Protein AF-A0A7J9V1D8-F1 (afdb_monomer)

Radius of gyration: 23.93 Å; Cα contacts (8 Å, |Δi|>4): 736; chains: 1; bounding box: 62×42×70 Å

Solvent-accessible surface area (backbone atoms only — not comparable to full-atom values): 21194 Å² total; per-residue (Å²): 63,35,44,66,45,51,49,36,94,88,66,49,48,58,50,61,46,88,82,91,73,64,74,83,41,46,57,64,59,46,52,65,69,73,50,81,65,78,79,46,94,79,34,47,46,30,28,38,36,27,35,59,53,101,90,49,95,72,61,42,58,40,29,34,40,33,42,40,71,41,93,98,52,77,81,38,76,47,77,45,78,54,50,87,70,46,50,61,79,62,30,59,97,82,44,66,59,34,30,41,40,83,39,68,64,60,63,71,58,40,49,56,27,34,65,73,70,40,81,58,66,70,73,72,71,80,88,58,76,58,65,19,66,63,34,49,51,28,43,53,52,19,64,76,44,85,42,73,66,33,53,47,45,25,56,45,33,42,44,28,50,39,31,28,34,45,22,50,89,41,43,80,33,53,67,94,74,72,38,70,67,44,88,36,77,56,66,47,69,42,98,87,67,43,37,18,40,52,34,17,42,25,61,69,48,44,43,62,57,40,68,87,48,88,87,57,76,35,75,42,79,39,50,16,50,56,50,56,53,52,49,65,68,40,87,70,42,46,33,41,26,46,35,66,69,55,77,57,50,76,43,49,42,69,61,54,47,58,50,55,70,77,40,66,20,51,51,42,39,37,37,43,68,42,94,81,62,45,65,44,44,46,48,56,24,52,55,38,87,89,33,42,31,29,33,35,28,73,45,62,91,91,47,84,35,73,36,65,45,75,64,90,92,40,43,20,32,36,32,15,43,25,61,52,50,44,43,70,69,38,75,86,57,46,69,44,82,34,44,41,44,54,53,50,52,48,24,60,75,72,65,30,55,14,40,35,35,30,87,81,59,63,54,51,78,44,44,38,68,55,45,30,53,43,60,42,71,53,74,79,79,86,124

Organism: NCBI:txid348442

Structure (mmCIF, N/CA/C/O backbone):
data_AF-A0A7J9V1D8-F1
#
_entry.id   AF-A0A7J9V1D8-F1
#
loop_
_atom_site.group_PDB
_atom_site.id
_atom_site.type_symbol
_atom_site.label_atom_id
_atom_site.label_alt_id
_atom_site.label_comp_id
_atom_site.label_asym_id
_atom_site.label_entity_id
_atom_site.label_seq_id
_atom_site.pdbx_PDB_ins_code
_atom_site.Cartn_x
_atom_site.Cartn_y
_atom_site.Cartn_z
_atom_site.occupancy
_atom_site.B_iso_or_equiv
_atom_site.auth_seq_id
_atom_site.auth_comp_id
_atom_site.auth_asym_id
_atom_site.auth_atom_id
_atom_site.pdbx_PDB_model_num
ATOM 1 N N . VAL A 1 1 ? -20.472 -5.000 17.973 1.00 82.31 1 VAL A N 1
ATOM 2 C CA . VAL A 1 1 ? -19.761 -3.800 17.461 1.00 82.31 1 VAL A CA 1
ATOM 3 C C . VAL A 1 1 ? -18.319 -4.133 17.150 1.00 82.31 1 VAL A C 1
ATOM 5 O O . VAL A 1 1 ? -17.659 -4.679 18.024 1.00 82.31 1 VAL A O 1
ATOM 8 N N . ASP A 1 2 ? -17.835 -3.798 15.955 1.00 83.50 2 ASP A N 1
ATOM 9 C CA . ASP A 1 2 ? -16.428 -3.922 15.537 1.00 83.50 2 ASP A CA 1
ATOM 10 C C . ASP A 1 2 ? -15.796 -2.532 15.300 1.00 83.50 2 ASP A C 1
ATOM 12 O O . ASP A 1 2 ? -16.440 -1.652 14.736 1.00 83.50 2 ASP A O 1
ATOM 16 N N . ARG A 1 3 ? -14.549 -2.304 15.739 1.00 82.00 3 ARG A N 1
ATOM 17 C CA . ARG A 1 3 ? -13.844 -1.004 15.622 1.00 82.00 3 ARG A CA 1
ATOM 18 C C . ARG A 1 3 ? -12.776 -0.968 14.518 1.00 82.00 3 ARG A C 1
ATOM 20 O O . ARG A 1 3 ? -11.824 -0.197 14.624 1.00 82.00 3 ARG A O 1
ATOM 27 N N . ASP A 1 4 ? -12.921 -1.791 13.482 1.00 78.56 4 ASP A N 1
ATOM 28 C CA . ASP A 1 4 ? -12.049 -1.794 12.296 1.00 78.56 4 ASP A CA 1
ATOM 29 C C . ASP A 1 4 ? -10.567 -2.107 12.589 1.00 78.56 4 ASP A C 1
ATOM 31 O O . ASP A 1 4 ? -9.644 -1.404 12.157 1.00 78.56 4 ASP A O 1
ATOM 35 N N . ALA A 1 5 ? -10.307 -3.148 13.382 1.00 77.88 5 ALA A N 1
ATOM 36 C CA . ALA A 1 5 ? -8.944 -3.643 13.596 1.00 77.88 5 ALA A CA 1
ATOM 37 C C . ALA A 1 5 ? -8.503 -4.648 12.527 1.00 77.88 5 ALA A C 1
ATOM 39 O O . ALA A 1 5 ? -9.321 -5.265 11.846 1.00 77.88 5 ALA A O 1
ATOM 40 N N . VAL A 1 6 ? -7.186 -4.863 12.433 1.00 77.25 6 VAL A N 1
ATOM 41 C CA . VAL A 1 6 ? -6.630 -6.004 11.695 1.00 77.25 6 VAL A CA 1
ATOM 42 C C . VAL A 1 6 ? -7.088 -7.302 12.347 1.00 77.25 6 VAL A C 1
ATOM 44 O O . VAL A 1 6 ? -7.018 -7.463 13.569 1.00 77.25 6 VAL A O 1
ATOM 47 N N . ALA A 1 7 ? -7.561 -8.224 11.511 1.00 73.25 7 ALA A N 1
ATOM 48 C CA . ALA A 1 7 ? -7.817 -9.589 11.931 1.00 73.25 7 ALA A CA 1
ATOM 49 C C . ALA A 1 7 ? -6.497 -10.240 12.352 1.00 73.25 7 ALA A C 1
ATOM 51 O O . ALA A 1 7 ? -5.487 -10.127 11.653 1.00 73.25 7 ALA A O 1
ATOM 52 N N . ARG A 1 8 ? -6.512 -10.915 13.496 1.00 73.00 8 ARG A N 1
ATOM 53 C CA . ARG A 1 8 ? -5.390 -11.752 13.922 1.00 73.00 8 ARG A CA 1
ATOM 54 C C . ARG A 1 8 ? -5.317 -13.011 13.064 1.00 73.00 8 ARG A C 1
ATOM 56 O O . ARG A 1 8 ? -6.259 -13.332 12.339 1.00 73.00 8 ARG A O 1
ATOM 63 N N . ASP A 1 9 ? -4.221 -13.752 13.186 1.00 70.38 9 ASP A N 1
ATOM 64 C CA . ASP A 1 9 ? -4.036 -15.011 12.454 1.00 70.38 9 ASP A CA 1
ATOM 65 C C . ASP A 1 9 ? -5.108 -16.065 12.808 1.00 70.38 9 ASP A C 1
ATOM 67 O O . ASP A 1 9 ? -5.421 -16.929 11.992 1.00 70.38 9 ASP A O 1
ATOM 71 N N . ASP A 1 10 ? -5.738 -15.961 13.987 1.00 73.38 10 ASP A N 1
ATOM 72 C CA . ASP A 1 10 ? -6.888 -16.784 14.398 1.00 73.38 10 ASP A CA 1
ATOM 73 C C . ASP A 1 10 ? -8.242 -16.307 13.821 1.00 73.38 10 ASP A C 1
ATOM 75 O O . ASP A 1 10 ? -9.294 -16.855 14.155 1.00 73.38 10 ASP A O 1
ATOM 79 N N . GLY A 1 11 ? -8.228 -15.276 12.970 1.00 70.00 11 GLY A N 1
ATOM 80 C CA . GLY A 1 11 ? -9.400 -14.661 12.350 1.00 70.00 11 GLY A CA 1
ATOM 81 C C . GLY A 1 11 ? -10.194 -13.730 13.270 1.00 70.00 11 GLY A C 1
ATOM 82 O O . GLY A 1 11 ? -11.137 -13.084 12.807 1.00 70.00 11 GLY A O 1
ATOM 83 N N . ARG A 1 12 ? -9.841 -13.616 14.559 1.00 72.00 12 ARG A N 1
ATOM 84 C CA . ARG A 1 12 ? -10.564 -12.751 15.497 1.00 72.00 12 ARG A CA 1
ATOM 85 C C . ARG A 1 12 ? -10.227 -11.286 15.265 1.00 72.00 12 ARG A C 1
ATOM 87 O O . ARG A 1 12 ? -9.080 -10.916 15.003 1.00 72.00 12 ARG A O 1
ATOM 94 N N . ARG A 1 13 ? -11.232 -10.431 15.456 1.00 75.38 13 ARG A N 1
ATOM 95 C CA . ARG A 1 13 ? -11.070 -8.975 15.475 1.00 75.38 13 ARG A CA 1
ATOM 96 C C . ARG A 1 13 ? -11.054 -8.480 16.923 1.00 75.38 13 ARG A C 1
ATOM 98 O O . ARG A 1 13 ? -12.044 -8.637 17.635 1.00 75.38 13 ARG A O 1
ATOM 105 N N . PRO A 1 14 ? -9.944 -7.892 17.394 1.00 69.69 14 PRO A N 1
ATOM 106 C CA . PRO A 1 14 ? -9.704 -7.682 18.822 1.00 69.69 14 PRO A CA 1
ATOM 107 C C . PRO A 1 14 ? -10.607 -6.628 19.482 1.00 69.69 14 PRO A C 1
ATOM 109 O O . PRO A 1 14 ? -10.664 -6.567 20.708 1.00 69.69 14 PRO A O 1
ATOM 112 N N . TRP A 1 15 ? -11.332 -5.824 18.700 1.00 75.88 15 TRP A N 1
ATOM 113 C CA . TRP A 1 15 ? -12.281 -4.830 19.211 1.00 75.88 15 TRP A CA 1
ATOM 114 C C . TRP A 1 15 ? -13.750 -5.226 19.068 1.00 75.88 15 TRP A C 1
ATOM 116 O O . TRP A 1 15 ? -14.616 -4.373 19.269 1.00 75.88 15 TRP A O 1
ATOM 126 N N . GLN A 1 16 ? -14.052 -6.492 18.763 1.00 81.69 16 GLN A N 1
ATOM 127 C CA . GLN A 1 16 ? -15.433 -6.953 18.822 1.00 81.69 16 GLN A CA 1
ATOM 128 C C . GLN A 1 16 ? -15.958 -6.914 20.261 1.00 81.69 16 GLN A C 1
ATOM 130 O O . GLN A 1 16 ? -15.373 -7.496 21.177 1.00 81.69 16 GLN A O 1
ATOM 135 N N . ARG A 1 17 ? -17.062 -6.191 20.457 1.00 82.62 17 ARG A N 1
ATOM 136 C CA . ARG A 1 17 ? -17.768 -6.076 21.737 1.00 82.62 17 ARG A CA 1
ATOM 137 C C . ARG A 1 17 ? -19.260 -6.278 21.550 1.00 82.62 17 ARG A C 1
ATOM 139 O O . ARG A 1 17 ? -19.839 -5.798 20.571 1.00 82.62 17 ARG A O 1
ATOM 146 N N . GLU A 1 18 ? -19.859 -6.926 22.534 1.00 86.69 18 GLU A N 1
ATOM 147 C CA . GLU A 1 18 ? -21.301 -7.021 22.715 1.00 86.69 18 GLU A CA 1
ATOM 148 C C . GLU A 1 18 ? -21.709 -6.065 23.837 1.00 86.69 18 GLU A C 1
ATOM 150 O O . GLU A 1 18 ? -21.021 -5.961 24.856 1.00 86.69 18 GLU A O 1
ATOM 155 N N . LEU A 1 19 ? -22.779 -5.308 23.612 1.00 87.31 19 LEU A N 1
ATOM 156 C CA . LEU A 1 19 ? -23.271 -4.287 24.528 1.00 87.31 19 LEU A CA 1
ATOM 157 C C . LEU A 1 19 ? -24.792 -4.380 24.571 1.00 87.31 19 LEU A C 1
ATOM 159 O O . LEU A 1 19 ? -25.432 -4.517 23.531 1.00 87.31 19 LEU A O 1
ATOM 163 N N . THR A 1 20 ? -25.362 -4.266 25.766 1.00 87.75 20 THR A N 1
ATOM 164 C CA . THR A 1 20 ? -26.807 -4.123 25.945 1.00 87.75 20 THR A CA 1
ATOM 165 C C . THR A 1 20 ? -27.140 -2.642 26.030 1.00 87.75 20 THR A C 1
ATOM 167 O O . THR A 1 20 ? -26.567 -1.922 26.847 1.00 87.75 20 THR A O 1
ATOM 170 N N . VAL A 1 21 ? -28.063 -2.199 25.184 1.00 85.88 21 VAL A N 1
ATOM 171 C CA . VAL A 1 21 ? -28.583 -0.830 25.145 1.00 85.88 21 VAL A CA 1
ATOM 172 C C . VAL A 1 21 ? -30.052 -0.826 25.542 1.00 85.88 21 VAL A C 1
ATOM 174 O O . VAL A 1 21 ? -30.758 -1.812 25.334 1.00 85.88 21 VAL A O 1
ATOM 177 N N . ASP A 1 22 ? -30.505 0.284 26.119 1.00 84.69 22 ASP A N 1
ATOM 178 C CA . ASP A 1 22 ? -31.933 0.531 26.306 1.00 84.69 22 ASP A CA 1
ATOM 179 C C . ASP A 1 22 ? -32.622 0.601 24.930 1.00 84.69 22 ASP A C 1
ATOM 181 O O . ASP A 1 22 ? -32.074 1.174 23.987 1.00 84.69 22 ASP A O 1
ATOM 185 N N . GLY A 1 23 ? -33.820 0.026 24.806 1.00 80.69 23 GLY A N 1
ATOM 186 C CA . GLY A 1 23 ? -34.612 0.086 23.575 1.00 80.69 23 GLY A CA 1
ATOM 187 C C . GLY A 1 23 ? -35.035 1.512 23.205 1.00 80.6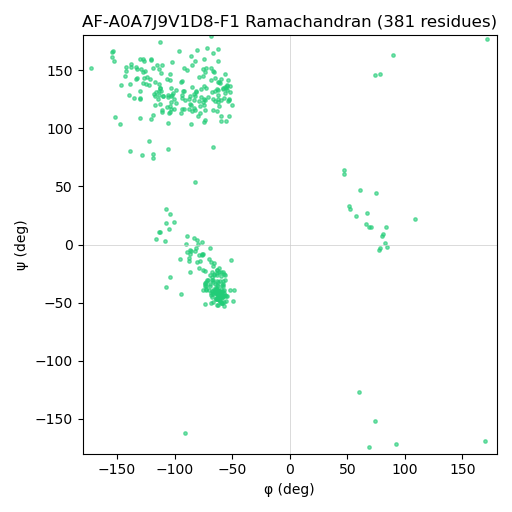9 23 GLY A C 1
ATOM 188 O O . GLY A 1 23 ? -35.281 1.786 22.032 1.00 80.69 23 GLY A O 1
ATOM 189 N N . GLU A 1 24 ? -35.057 2.420 24.184 1.00 86.62 24 GLU A N 1
ATOM 190 C CA . GLU A 1 24 ? -35.334 3.849 23.995 1.00 86.62 24 GLU A CA 1
ATOM 191 C C . GLU A 1 24 ? -34.068 4.686 23.725 1.00 86.62 24 GLU A C 1
ATOM 193 O O . GLU A 1 24 ? -34.157 5.905 23.561 1.00 86.62 24 GLU A O 1
ATOM 198 N N . ALA A 1 25 ? -32.881 4.065 23.683 1.00 86.75 25 ALA A N 1
ATOM 199 C CA . ALA A 1 25 ? -31.635 4.774 23.408 1.00 86.75 25 ALA A CA 1
ATOM 200 C C . ALA A 1 25 ? -31.672 5.430 22.024 1.00 86.75 25 ALA A C 1
ATOM 202 O O . ALA A 1 25 ? -32.118 4.841 21.039 1.00 86.75 25 ALA A O 1
ATOM 203 N N . THR A 1 26 ? -31.152 6.649 21.925 1.00 87.94 26 THR A N 1
ATOM 204 C CA . THR A 1 26 ? -30.953 7.313 20.638 1.00 87.94 26 THR A CA 1
ATOM 205 C C . THR A 1 26 ? -29.680 6.807 19.964 1.00 87.94 26 THR A C 1
ATOM 207 O O . THR A 1 26 ? -28.819 6.169 20.572 1.00 87.94 26 THR A O 1
ATOM 210 N N . LEU A 1 27 ? -29.512 7.124 18.679 1.00 84.88 27 LEU A N 1
ATOM 211 C CA . LEU A 1 27 ? -28.281 6.777 17.972 1.00 84.88 27 LEU A CA 1
ATOM 212 C C . LEU A 1 27 ? -27.064 7.568 18.489 1.00 84.88 27 LEU A C 1
ATOM 214 O O . LEU A 1 27 ? -25.942 7.084 18.390 1.00 84.88 27 LEU A O 1
ATOM 218 N N . VAL A 1 28 ? -27.289 8.738 19.101 1.00 84.88 28 VAL A N 1
ATOM 219 C CA . VAL A 1 28 ? -26.241 9.497 19.802 1.00 84.88 28 VAL A CA 1
ATOM 220 C C . VAL A 1 28 ? -25.795 8.746 21.054 1.00 84.88 28 VAL A C 1
ATOM 222 O O . VAL A 1 28 ? -24.602 8.488 21.193 1.00 84.88 28 VAL A O 1
ATOM 225 N N . ASP A 1 29 ? -26.742 8.314 21.895 1.00 86.00 29 ASP A N 1
ATOM 226 C CA . ASP A 1 29 ? -26.443 7.515 23.097 1.00 86.00 29 ASP A CA 1
ATOM 227 C C . ASP A 1 29 ? -25.678 6.241 22.724 1.00 86.00 29 ASP A C 1
ATOM 229 O O . ASP A 1 29 ? -24.730 5.836 23.398 1.00 86.00 29 ASP A O 1
ATOM 233 N N . LEU A 1 30 ? -26.064 5.628 21.601 1.00 85.69 30 LEU A N 1
ATOM 234 C CA . LEU A 1 30 ? -25.396 4.452 21.080 1.00 85.69 30 LEU A CA 1
ATOM 235 C C . LEU A 1 30 ? -23.943 4.763 20.695 1.00 85.69 30 LEU A C 1
ATOM 237 O O . LEU A 1 30 ? -23.050 4.071 21.175 1.00 85.69 30 LEU A O 1
ATOM 241 N N . VAL A 1 31 ? -23.677 5.803 19.893 1.00 83.81 31 VAL A N 1
ATOM 242 C CA . VAL A 1 31 ? -22.304 6.204 19.515 1.00 83.81 31 VAL A CA 1
ATOM 243 C C . VAL A 1 31 ? -21.446 6.503 20.748 1.00 83.81 31 VAL A C 1
ATOM 245 O O . VAL A 1 31 ? -20.291 6.076 20.803 1.00 83.81 31 VAL A O 1
ATOM 248 N N . GLU A 1 32 ? -22.001 7.190 21.747 1.00 82.56 32 GLU A N 1
ATOM 249 C CA . GLU A 1 32 ? -21.306 7.467 23.007 1.00 82.56 32 GLU A CA 1
ATOM 250 C C . GLU A 1 32 ? -20.967 6.174 23.767 1.00 82.56 32 GLU A C 1
ATOM 252 O O . GLU A 1 32 ? -19.838 6.014 24.239 1.00 82.56 32 GLU A O 1
ATOM 257 N N . LEU A 1 33 ? -21.896 5.211 23.818 1.00 84.62 33 LEU A N 1
ATOM 258 C CA . LEU A 1 33 ? -21.698 3.921 24.486 1.00 84.62 33 LEU A CA 1
ATOM 259 C C . LEU A 1 33 ? -20.701 3.010 23.758 1.00 84.62 33 LEU A C 1
ATOM 261 O O . LEU A 1 33 ? -19.901 2.324 24.402 1.00 84.62 33 LEU A O 1
ATOM 265 N N . LEU A 1 34 ? -20.727 2.989 22.420 1.00 82.69 34 LEU A N 1
ATOM 266 C CA . LEU A 1 34 ? -19.795 2.192 21.613 1.00 82.69 34 LEU A CA 1
ATOM 267 C C . LEU A 1 34 ? -18.341 2.564 21.892 1.00 82.69 34 LEU A C 1
ATOM 269 O O . LEU A 1 34 ? -17.436 1.745 21.679 1.00 82.69 34 LEU A O 1
ATOM 273 N N . GLY A 1 35 ? -18.127 3.787 22.378 1.00 75.88 35 GLY A N 1
ATOM 274 C CA . GLY A 1 35 ? -16.843 4.438 22.483 1.00 75.88 35 GLY A CA 1
ATOM 275 C C . GLY A 1 35 ? -16.276 4.776 21.109 1.00 75.88 35 GLY A C 1
ATOM 276 O O . GLY A 1 35 ? -16.902 4.616 20.064 1.00 75.88 35 GLY A O 1
ATOM 277 N N . LEU A 1 36 ? -15.050 5.270 21.127 1.00 74.31 36 LEU A N 1
ATOM 278 C CA . LEU A 1 36 ? -14.455 5.927 19.974 1.00 74.31 36 LEU A CA 1
ATOM 279 C C . LEU A 1 36 ? -13.735 4.909 19.073 1.00 74.31 36 LEU A C 1
ATOM 281 O O . LEU A 1 36 ? -13.247 3.883 19.573 1.00 74.31 36 LEU A O 1
ATOM 285 N N . PRO A 1 37 ? -13.663 5.155 17.753 1.00 80.62 37 PRO A N 1
ATOM 286 C CA . PRO A 1 37 ? -12.906 4.300 16.851 1.00 80.62 37 PRO A CA 1
ATOM 287 C C . PRO A 1 37 ? -11.396 4.431 17.117 1.00 80.62 37 PRO A C 1
ATOM 289 O O . PRO A 1 37 ? -10.940 5.149 18.010 1.00 80.62 37 PRO A O 1
ATOM 292 N N . LEU A 1 38 ? -10.601 3.682 16.357 1.00 82.94 38 LEU A N 1
ATOM 293 C CA . LEU A 1 38 ? -9.149 3.617 16.507 1.00 82.94 38 LEU A CA 1
ATOM 294 C C . LEU A 1 38 ? -8.488 5.008 16.423 1.00 82.94 38 LEU A C 1
ATOM 296 O O . LEU A 1 38 ? -8.314 5.534 15.341 1.00 82.94 38 LEU A O 1
ATOM 300 N N . ALA A 1 39 ? -8.021 5.586 17.529 1.00 84.94 39 ALA A N 1
ATOM 301 C CA . ALA A 1 39 ? -7.300 6.861 17.464 1.00 84.94 39 ALA A CA 1
ATOM 302 C C . ALA A 1 39 ? -5.935 6.724 16.756 1.00 84.94 39 ALA A C 1
ATOM 304 O O . ALA A 1 39 ? -5.114 5.878 17.140 1.00 84.94 39 ALA A O 1
ATOM 305 N N . PHE A 1 40 ? -5.643 7.612 15.807 1.00 88.00 40 PHE A N 1
ATOM 306 C CA . PHE A 1 40 ? -4.338 7.725 15.156 1.00 88.00 40 PHE A CA 1
ATOM 307 C C . PHE A 1 40 ? -3.419 8.727 15.861 1.00 88.00 40 PHE A C 1
ATOM 309 O O . PHE A 1 40 ? -3.882 9.652 16.529 1.00 88.00 40 PHE A O 1
ATOM 316 N N . THR A 1 41 ? -2.103 8.518 15.763 1.00 85.12 41 THR A N 1
ATOM 317 C CA . THR A 1 41 ? -1.080 9.380 16.389 1.00 85.12 41 THR A CA 1
ATOM 318 C C . THR A 1 41 ? -0.813 10.691 15.654 1.00 85.12 41 THR A C 1
ATOM 320 O O . THR A 1 41 ? -0.163 11.563 16.216 1.00 85.12 41 THR A O 1
ATOM 323 N N . ASP A 1 42 ? -1.271 10.833 14.412 1.00 85.50 42 ASP A N 1
ATOM 324 C CA . ASP A 1 42 ? -1.222 12.084 13.641 1.00 85.50 42 ASP A CA 1
ATOM 325 C C . ASP 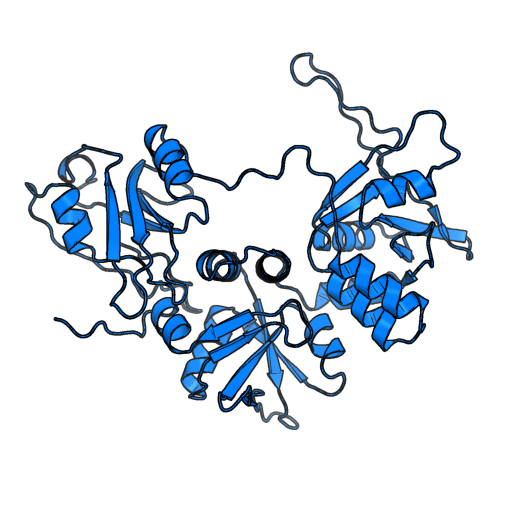A 1 42 ? -2.469 12.963 13.861 1.00 85.50 42 ASP A C 1
ATOM 327 O O . ASP A 1 42 ? -2.648 13.979 13.190 1.00 85.50 42 ASP A O 1
ATOM 331 N N . ASP A 1 43 ? -3.324 12.561 14.808 1.00 84.50 43 ASP A N 1
ATOM 332 C CA . ASP A 1 43 ? -4.600 13.174 15.155 1.00 84.50 43 ASP A CA 1
ATOM 333 C C . ASP A 1 43 ? -5.557 13.392 13.975 1.00 84.50 43 ASP A C 1
ATOM 335 O O . ASP A 1 43 ? -6.352 14.336 13.976 1.00 84.50 43 ASP A O 1
ATOM 339 N N . ARG A 1 44 ? -5.484 12.520 12.964 1.00 86.75 44 ARG A N 1
ATOM 340 C CA . ARG A 1 44 ? -6.345 12.567 11.784 1.00 86.75 44 ARG A CA 1
ATOM 341 C C . ARG A 1 44 ? -6.957 11.206 11.525 1.00 86.75 44 ARG A C 1
ATOM 343 O O . ARG A 1 44 ? -6.255 10.220 11.338 1.00 86.75 44 ARG A O 1
ATOM 350 N N . GLY A 1 45 ? -8.278 11.177 11.444 1.00 91.31 45 GLY A N 1
ATOM 351 C CA . GLY A 1 45 ? -8.984 10.008 10.957 1.00 91.31 45 GLY A CA 1
ATOM 352 C C . GLY A 1 45 ? -10.469 10.264 10.788 1.00 91.31 45 GLY A C 1
ATOM 353 O O . GLY A 1 45 ? -11.042 11.112 11.474 1.00 91.31 45 GLY A O 1
ATOM 354 N N . VAL A 1 46 ? -11.082 9.537 9.862 1.00 94.00 46 VAL A N 1
ATOM 355 C CA . VAL A 1 46 ? -12.517 9.617 9.576 1.00 94.00 46 VAL A CA 1
ATOM 356 C C . VAL A 1 46 ? -13.103 8.218 9.431 1.00 94.00 46 VAL A C 1
ATOM 358 O O . VAL A 1 46 ? -12.633 7.426 8.622 1.00 94.00 46 VAL A O 1
ATOM 361 N N . TRP A 1 47 ? -14.149 7.905 10.185 1.00 93.31 47 TRP A N 1
ATOM 362 C CA . TRP A 1 47 ? -14.803 6.600 10.162 1.00 93.31 47 TRP A CA 1
ATOM 363 C C . TRP A 1 47 ? -16.282 6.751 9.863 1.00 93.31 47 TRP A C 1
ATOM 365 O O . TRP A 1 47 ? -16.918 7.670 10.369 1.00 93.31 47 TRP A O 1
ATOM 375 N N . ALA A 1 48 ? -16.854 5.813 9.119 1.00 92.75 48 ALA A N 1
ATOM 376 C CA . ALA A 1 48 ? -18.296 5.608 9.122 1.00 92.75 48 ALA A CA 1
ATOM 377 C C . ALA A 1 48 ? -18.659 4.566 10.179 1.00 92.75 48 ALA A C 1
ATOM 379 O O . ALA A 1 48 ? -18.048 3.502 10.235 1.00 92.75 48 ALA A O 1
ATOM 380 N N . LEU A 1 49 ? -19.665 4.862 10.997 1.00 92.69 49 LEU A N 1
ATOM 381 C CA . LEU A 1 49 ? -20.391 3.855 11.759 1.00 92.69 49 LEU A CA 1
ATOM 382 C C . LEU A 1 49 ? -21.499 3.303 10.863 1.00 92.69 49 LEU A C 1
ATOM 384 O O . LEU A 1 49 ? -22.364 4.062 10.420 1.00 92.69 49 LEU A O 1
ATOM 388 N N . MET A 1 50 ? -21.477 2.001 10.606 1.00 91.06 50 MET A N 1
ATOM 389 C CA . MET A 1 50 ? -22.382 1.346 9.664 1.00 91.06 50 MET A CA 1
ATOM 390 C C . MET A 1 50 ? -23.129 0.183 10.319 1.00 91.06 50 MET A C 1
ATOM 392 O O . MET A 1 50 ? -22.592 -0.475 11.212 1.00 91.06 50 MET A O 1
ATOM 396 N N . ARG A 1 51 ? -24.358 -0.069 9.854 1.00 89.94 51 ARG A N 1
ATOM 397 C CA . ARG A 1 51 ? -25.126 -1.299 10.113 1.00 89.94 51 ARG A CA 1
ATOM 398 C C . ARG A 1 51 ? -24.916 -2.290 8.963 1.00 89.94 51 ARG A C 1
ATOM 400 O O . ARG A 1 51 ? -24.945 -1.861 7.810 1.00 89.94 51 ARG A O 1
ATOM 407 N N . GLY A 1 52 ? -24.771 -3.579 9.276 1.00 78.81 52 GLY A N 1
ATOM 408 C CA . GLY A 1 52 ? -24.544 -4.663 8.300 1.00 78.81 52 GLY A CA 1
ATOM 409 C C . GLY A 1 52 ? -23.057 -4.937 8.069 1.00 78.81 52 GLY A C 1
ATOM 410 O O . GLY A 1 52 ? -22.236 -4.389 8.794 1.00 78.81 52 GLY A O 1
ATOM 411 N N . HIS A 1 53 ? -22.690 -5.768 7.089 1.00 67.25 53 HIS A N 1
ATOM 412 C CA . HIS A 1 53 ? -21.298 -5.960 6.642 1.00 67.25 53 HIS A CA 1
ATOM 413 C C . HIS A 1 53 ? -21.141 -5.571 5.163 1.00 67.25 53 HIS A C 1
ATOM 415 O O . HIS A 1 53 ? -22.080 -5.702 4.387 1.00 67.25 53 HIS A O 1
ATOM 421 N N . ASP A 1 54 ? -19.938 -5.137 4.764 1.00 57.91 54 ASP A N 1
ATOM 422 C CA . ASP A 1 54 ? -19.595 -4.576 3.436 1.00 57.91 54 ASP A CA 1
ATOM 423 C C . ASP A 1 54 ? -20.010 -5.399 2.195 1.00 57.91 54 ASP A C 1
ATOM 425 O O . ASP A 1 54 ? -19.953 -4.890 1.077 1.00 57.91 54 ASP A O 1
ATOM 429 N N . THR A 1 55 ? -20.392 -6.664 2.357 1.00 52.06 55 THR A N 1
ATOM 430 C CA . THR A 1 55 ? -20.771 -7.573 1.264 1.00 52.06 55 THR A CA 1
ATOM 431 C C . THR A 1 55 ? -22.267 -7.888 1.201 1.00 52.06 55 THR A C 1
ATOM 433 O O . THR A 1 55 ? -22.665 -8.717 0.385 1.00 52.06 55 THR A O 1
ATOM 436 N N . GLU A 1 56 ? -23.088 -7.285 2.061 1.00 55.19 56 GLU A N 1
ATOM 437 C CA . GLU A 1 56 ? -24.532 -7.531 2.127 1.00 55.19 56 GLU A CA 1
ATOM 438 C C . GLU A 1 56 ? -25.331 -6.359 1.543 1.00 55.19 56 GLU A C 1
ATOM 440 O O . GLU A 1 56 ? -24.989 -5.188 1.729 1.00 55.19 56 GLU A O 1
ATOM 445 N N . ASP A 1 57 ? -26.430 -6.670 0.851 1.00 54.28 57 ASP A N 1
ATOM 446 C CA . ASP A 1 57 ? -27.442 -5.671 0.512 1.00 54.28 57 ASP A CA 1
ATOM 447 C C . ASP A 1 57 ? -27.997 -5.071 1.818 1.00 54.28 57 ASP A C 1
ATOM 449 O O . ASP A 1 57 ? -28.480 -5.801 2.682 1.00 54.28 57 ASP A O 1
ATOM 453 N N . GLY A 1 58 ? -27.943 -3.742 1.967 1.00 62.38 58 GLY A N 1
ATOM 454 C CA . GLY A 1 58 ? -28.475 -3.047 3.151 1.00 62.38 58 GLY A CA 1
ATOM 455 C C . GLY A 1 58 ? -27.440 -2.445 4.107 1.00 62.38 58 GLY A C 1
ATOM 456 O O . GLY A 1 58 ? -27.771 -2.183 5.265 1.00 62.38 58 GLY A O 1
ATOM 457 N N . VAL A 1 59 ? -26.207 -2.176 3.657 1.00 76.88 59 VAL A N 1
ATOM 458 C CA . VAL A 1 59 ? -25.266 -1.351 4.435 1.00 76.88 59 VAL A CA 1
ATOM 459 C C . VAL A 1 59 ? -25.847 0.052 4.620 1.00 76.88 59 VAL A C 1
ATOM 461 O O . VAL A 1 59 ? -26.089 0.779 3.656 1.00 76.88 59 VAL A O 1
ATOM 464 N N . HIS A 1 60 ? -26.052 0.449 5.875 1.00 86.81 60 HIS A N 1
ATOM 465 C CA . HIS A 1 60 ? -26.575 1.771 6.219 1.00 86.81 60 HIS A CA 1
ATOM 466 C C . HIS A 1 60 ? -25.551 2.557 7.029 1.00 86.81 60 HIS A C 1
ATOM 468 O O . HIS A 1 60 ? -25.181 2.145 8.129 1.00 86.81 60 HIS A O 1
ATOM 474 N N . ILE A 1 61 ? -25.127 3.714 6.512 1.00 91.25 61 ILE A N 1
ATOM 475 C CA . ILE A 1 61 ? -24.254 4.635 7.245 1.00 91.25 61 ILE A CA 1
ATOM 476 C C . ILE A 1 61 ? -25.100 5.411 8.255 1.00 91.25 61 ILE A C 1
ATOM 478 O O . ILE A 1 61 ? -26.037 6.125 7.900 1.00 91.25 61 ILE A O 1
ATOM 482 N N . LEU A 1 62 ? -24.766 5.259 9.531 1.00 92.88 62 LEU A N 1
ATOM 483 C CA . LEU A 1 62 ? -25.513 5.837 10.644 1.00 92.88 62 LEU A CA 1
ATOM 484 C C . LEU A 1 62 ? -24.926 7.179 11.081 1.00 92.88 62 LEU A C 1
ATOM 486 O O . LEU A 1 62 ? -25.657 8.140 11.330 1.00 92.88 62 LEU A O 1
ATOM 490 N N . ALA A 1 63 ? -23.599 7.245 11.145 1.00 93.75 63 ALA A N 1
ATOM 491 C CA . ALA A 1 63 ? -22.855 8.435 11.520 1.00 93.75 63 ALA A CA 1
ATOM 492 C C . ALA A 1 63 ? -21.464 8.421 10.884 1.00 93.75 63 ALA A C 1
ATOM 494 O O . ALA A 1 63 ? -20.921 7.362 10.567 1.00 93.75 63 ALA A O 1
ATOM 495 N N . VAL A 1 64 ? -20.869 9.602 10.754 1.00 94.12 64 VAL A N 1
ATOM 496 C CA . VAL A 1 64 ? -19.449 9.774 10.450 1.00 94.12 64 VAL A CA 1
ATOM 497 C C . VAL A 1 64 ? -18.760 10.333 11.686 1.00 94.12 64 VAL A C 1
ATOM 499 O O . VAL A 1 64 ? -19.198 11.329 12.255 1.00 94.12 64 VAL A O 1
ATOM 502 N N . VAL A 1 65 ? -17.682 9.691 12.114 1.00 93.25 65 VAL A N 1
ATOM 503 C CA . VAL A 1 65 ? -16.879 10.091 13.266 1.00 93.25 65 VAL A CA 1
ATOM 504 C C . VAL A 1 65 ? -15.541 10.609 12.764 1.00 93.25 65 VAL A C 1
ATOM 506 O O . VAL A 1 65 ? -14.864 9.943 11.992 1.00 93.25 65 VAL A O 1
ATOM 509 N N . GLU A 1 66 ? -15.154 11.797 13.200 1.00 93.62 66 GLU A N 1
ATOM 510 C CA . GLU A 1 66 ? -13.911 12.463 12.818 1.00 93.62 66 GLU A CA 1
ATOM 511 C C . GLU A 1 66 ? -13.030 12.640 14.056 1.00 93.62 66 GLU A C 1
ATOM 513 O O . GLU A 1 66 ? -13.474 13.198 15.062 1.00 93.62 66 GLU A O 1
ATOM 518 N N . GLN A 1 67 ? -11.776 12.195 13.980 1.00 90.94 67 GLN A N 1
ATOM 519 C CA . GLN A 1 67 ? -10.750 12.547 14.956 1.00 90.94 67 GLN A CA 1
ATOM 520 C C . GLN A 1 67 ? -10.258 13.958 14.638 1.00 90.94 67 GLN A C 1
ATOM 522 O O . GLN A 1 67 ? -9.640 14.207 13.603 1.00 90.94 67 GLN A O 1
ATOM 527 N N . VAL A 1 68 ? -10.548 14.884 15.544 1.00 85.19 68 VAL A N 1
ATOM 528 C CA . VAL A 1 68 ? -10.200 16.295 15.418 1.00 85.19 68 VAL A CA 1
ATOM 529 C C . VAL A 1 68 ? -8.834 16.529 16.049 1.00 85.19 68 VAL A C 1
ATOM 531 O O . VAL A 1 68 ? -8.634 16.260 17.240 1.00 85.19 68 VAL A O 1
ATOM 534 N N . ALA A 1 69 ? -7.921 17.094 15.258 1.00 77.75 69 ALA A N 1
ATOM 535 C CA . ALA A 1 69 ? -6.582 17.452 15.699 1.00 77.75 69 ALA A CA 1
ATOM 536 C C . ALA A 1 69 ? -6.610 18.333 16.956 1.00 77.75 69 ALA A C 1
ATOM 538 O O . ALA A 1 69 ? -7.212 19.410 16.974 1.00 77.75 69 ALA A O 1
ATOM 539 N N . ALA A 1 70 ? -5.928 17.886 18.010 1.00 71.56 70 ALA A N 1
ATOM 540 C CA . ALA A 1 70 ? -5.832 18.615 19.268 1.00 71.56 70 ALA A CA 1
ATOM 541 C C . ALA A 1 70 ? -4.396 18.529 19.812 1.00 71.56 70 ALA A C 1
ATOM 543 O O . ALA A 1 70 ? -4.127 17.736 20.714 1.00 71.56 70 ALA A O 1
ATOM 544 N N . PRO A 1 71 ? -3.466 19.358 19.295 1.00 69.56 71 PRO A N 1
ATOM 545 C CA . PRO A 1 71 ? -2.057 19.287 19.669 1.00 69.56 71 PRO A CA 1
ATOM 546 C C . PRO A 1 71 ? -1.855 19.331 21.190 1.00 69.56 71 PRO A C 1
ATOM 548 O O . PRO A 1 71 ? -2.323 20.252 21.865 1.00 69.56 71 PRO A O 1
ATOM 551 N N . GLY A 1 72 ? -1.161 18.327 21.732 1.00 69.12 72 GLY A N 1
ATOM 552 C CA . GLY A 1 72 ? -0.850 18.230 23.163 1.00 69.12 72 GLY A CA 1
ATOM 553 C C . GLY A 1 72 ? -2.048 17.916 24.069 1.00 69.12 72 GLY A C 1
ATOM 554 O O . GLY A 1 72 ? -1.960 18.110 25.282 1.00 69.12 72 GLY A O 1
ATOM 555 N N . ARG A 1 73 ? -3.173 17.460 23.511 1.00 74.44 73 ARG A N 1
ATOM 556 C CA . ARG A 1 73 ? -4.376 17.050 24.248 1.00 74.44 73 ARG A CA 1
ATOM 557 C C . ARG A 1 73 ? -4.798 15.642 23.823 1.00 74.44 73 ARG A C 1
ATOM 559 O O . ARG A 1 73 ? -4.401 15.189 22.754 1.00 74.44 73 ARG A O 1
ATOM 566 N N . PRO A 1 74 ? -5.593 14.931 24.642 1.00 72.06 74 PRO A N 1
ATOM 567 C CA . PRO A 1 74 ? -6.227 13.704 24.178 1.00 72.06 74 PRO A CA 1
ATOM 568 C C . PRO A 1 74 ? -7.063 13.980 22.915 1.00 72.06 74 PRO A C 1
ATOM 570 O O . PRO A 1 74 ? -7.625 15.079 22.793 1.00 72.06 74 PRO A O 1
ATOM 573 N N . PRO A 1 75 ? -7.152 13.002 21.995 1.00 75.38 75 PRO A N 1
ATOM 574 C CA . PRO A 1 75 ? -7.886 13.159 20.749 1.00 75.38 75 PRO A CA 1
ATOM 575 C C . PRO A 1 75 ? -9.337 13.543 21.033 1.00 75.38 75 PRO A C 1
ATOM 577 O O . PRO A 1 75 ? -9.980 12.991 21.931 1.00 75.38 75 PRO A O 1
ATOM 580 N N . ARG A 1 76 ? -9.836 14.521 20.275 1.00 83.56 76 ARG A N 1
ATOM 581 C CA . ARG A 1 76 ? -11.238 14.939 20.304 1.00 83.56 76 ARG A CA 1
ATOM 582 C C . ARG A 1 76 ? -11.964 14.363 19.108 1.00 83.56 76 ARG A C 1
ATOM 584 O O . ARG A 1 76 ? -11.349 14.067 18.091 1.00 83.56 76 ARG A O 1
ATOM 591 N N . TRP A 1 77 ? -13.274 14.250 19.241 1.00 87.12 77 TRP A N 1
ATOM 592 C CA . TRP A 1 77 ? -14.103 13.576 18.260 1.00 87.12 77 TRP A CA 1
ATOM 593 C C . TRP A 1 77 ? -15.276 14.461 17.887 1.00 87.12 77 TRP A C 1
ATOM 595 O O . TRP A 1 77 ? -15.929 15.024 18.766 1.00 87.12 77 TRP A O 1
ATOM 605 N N . ALA A 1 78 ? -15.512 14.598 16.590 1.00 90.75 78 ALA A N 1
ATOM 606 C CA . ALA A 1 78 ? -16.735 15.169 16.057 1.00 90.75 78 ALA A CA 1
ATOM 607 C C . ALA A 1 78 ? -17.583 14.027 15.494 1.00 90.75 78 ALA A C 1
ATOM 609 O O . ALA A 1 78 ? -17.098 13.225 14.698 1.00 90.75 78 ALA A O 1
ATOM 610 N N . VAL A 1 79 ? -18.835 13.941 15.937 1.00 92.12 79 VAL A N 1
ATOM 611 C CA . VAL A 1 79 ? -19.799 12.953 15.450 1.00 92.12 79 VAL A CA 1
ATOM 612 C C . VAL A 1 79 ? -20.805 13.679 14.569 1.00 92.12 79 VAL A C 1
ATOM 614 O O . VAL A 1 79 ? -21.514 14.577 15.021 1.00 92.12 79 VAL A O 1
ATOM 617 N N . HIS A 1 80 ? -20.857 13.282 13.305 1.00 93.12 80 HIS A N 1
ATOM 618 C CA . HIS A 1 80 ? -21.756 13.808 12.289 1.00 93.12 80 HIS A CA 1
ATOM 619 C C . HIS A 1 80 ? -22.850 12.773 12.041 1.00 93.12 80 HIS A C 1
ATOM 621 O O . HIS A 1 80 ? -22.617 11.735 11.424 1.00 93.12 80 HIS A O 1
ATOM 627 N N . MET A 1 81 ? -24.041 13.033 12.567 1.00 93.06 81 MET A N 1
ATOM 628 C CA . MET A 1 81 ? -25.184 12.133 12.433 1.00 93.06 81 MET A CA 1
ATOM 629 C C . MET A 1 81 ? -25.712 12.145 11.000 1.00 93.06 81 MET A C 1
ATOM 631 O O . MET A 1 81 ? -26.014 13.207 10.460 1.00 93.06 81 MET A O 1
ATOM 635 N N . VAL A 1 82 ? -25.831 10.962 10.398 1.00 92.06 82 VAL A N 1
ATOM 636 C CA . VAL A 1 82 ? -26.281 10.786 9.006 1.00 92.06 82 VAL A CA 1
ATOM 637 C C . VAL A 1 82 ? -27.693 10.212 8.964 1.00 92.06 82 VAL A C 1
ATOM 639 O O . VAL A 1 82 ? -28.503 10.614 8.131 1.00 92.06 82 VAL A O 1
ATOM 642 N N . SER A 1 83 ? -27.996 9.312 9.900 1.00 88.56 83 SER A N 1
ATOM 643 C CA . SER A 1 83 ? -29.309 8.711 10.092 1.00 88.56 83 SER A CA 1
ATOM 644 C C . SER A 1 83 ? -29.944 9.184 11.399 1.00 88.56 83 SER A C 1
ATOM 646 O O . SER A 1 83 ? -29.267 9.407 12.404 1.00 88.56 83 SER A O 1
ATOM 648 N N . HIS A 1 84 ? -31.271 9.291 11.387 1.00 86.19 84 HIS A N 1
ATOM 649 C CA . HIS A 1 84 ? -32.094 9.537 12.574 1.00 86.19 84 HIS A CA 1
ATOM 650 C C . HIS A 1 84 ? -32.972 8.331 12.929 1.00 86.19 84 HIS A C 1
ATOM 652 O O . HIS A 1 84 ? -33.876 8.450 13.753 1.00 86.19 84 HIS A O 1
ATOM 658 N N . VAL A 1 85 ? -32.732 7.180 12.291 1.00 87.31 85 VAL A N 1
ATOM 659 C CA . VAL A 1 85 ? -33.475 5.950 12.569 1.00 87.31 85 VAL A CA 1
ATOM 660 C C . VAL A 1 85 ? -33.141 5.481 13.993 1.00 87.31 85 VAL A C 1
ATOM 662 O O . VAL A 1 85 ? -31.958 5.318 14.308 1.00 87.31 85 VAL A O 1
ATOM 665 N N . PRO A 1 86 ? -34.144 5.271 14.865 1.00 85.81 86 PRO A N 1
ATOM 666 C CA . PRO A 1 86 ? -33.914 4.759 16.210 1.00 85.81 86 PRO A CA 1
ATOM 667 C C . PRO A 1 86 ? -33.242 3.375 16.185 1.00 85.81 86 PRO A C 1
ATOM 669 O O . PRO A 1 86 ? -33.633 2.543 15.363 1.00 85.81 86 PRO A O 1
ATOM 672 N N . PRO A 1 87 ? -32.307 3.072 17.107 1.00 86.25 87 PRO A N 1
ATOM 673 C CA . PRO A 1 87 ? -31.666 1.760 17.226 1.00 86.25 87 PRO A CA 1
ATOM 674 C C . PRO A 1 87 ? -32.638 0.574 17.229 1.00 86.25 87 PRO A C 1
ATOM 676 O O . PRO A 1 87 ? -32.380 -0.416 16.553 1.00 86.25 87 PRO A O 1
ATOM 679 N N . ALA A 1 88 ? -33.792 0.693 17.894 1.00 85.62 88 ALA A N 1
ATOM 680 C CA . ALA A 1 88 ? -34.815 -0.356 17.914 1.00 85.62 88 ALA A CA 1
ATOM 681 C C . ALA A 1 88 ? -35.366 -0.718 16.519 1.00 85.62 88 ALA A C 1
ATOM 683 O O . ALA A 1 88 ? -35.804 -1.844 16.310 1.00 85.62 88 ALA A O 1
ATOM 684 N N . GLN A 1 89 ? -35.336 0.213 15.559 1.00 87.00 89 GLN A N 1
ATOM 685 C CA . GLN A 1 89 ? -35.747 -0.027 14.168 1.00 87.00 89 GLN A CA 1
ATOM 686 C C . GLN A 1 89 ? -34.604 -0.552 13.288 1.00 87.00 89 GLN A C 1
ATOM 688 O O . GLN A 1 89 ? -34.852 -1.022 12.182 1.00 87.00 89 GLN A O 1
ATOM 693 N N . LEU A 1 90 ? -33.358 -0.449 13.758 1.00 85.75 90 LEU A N 1
ATOM 694 C CA . LEU A 1 90 ? -32.181 -1.024 13.104 1.00 85.75 90 LEU A CA 1
ATOM 695 C C . LEU A 1 90 ? -31.937 -2.477 13.531 1.00 85.75 90 LEU A C 1
ATOM 697 O O . LEU A 1 90 ? -31.077 -3.136 12.950 1.00 85.75 90 LEU A O 1
ATOM 701 N N . ALA A 1 91 ? -32.628 -2.939 14.575 1.00 86.69 91 ALA A N 1
ATOM 702 C CA . ALA A 1 91 ? -32.419 -4.245 15.170 1.00 86.69 91 ALA A CA 1
ATOM 703 C C . ALA A 1 91 ? -33.169 -5.336 14.407 1.00 86.69 91 ALA A C 1
ATOM 705 O O . ALA A 1 91 ? -34.382 -5.242 14.222 1.00 86.69 91 ALA A O 1
ATOM 706 N N . ASP A 1 92 ? -32.456 -6.402 14.059 1.00 85.19 92 ASP A N 1
ATOM 707 C CA . ASP A 1 92 ? -33.051 -7.657 13.616 1.00 85.19 92 ASP A CA 1
ATOM 708 C C . ASP A 1 92 ? -33.064 -8.608 14.814 1.00 85.19 92 ASP A C 1
ATOM 710 O O . ASP A 1 92 ? -32.035 -8.838 15.448 1.00 85.19 92 ASP A O 1
ATOM 714 N N . ASP A 1 93 ? -34.248 -9.094 15.195 1.00 86.94 93 ASP A N 1
ATOM 715 C CA . ASP A 1 93 ? -34.445 -9.946 16.378 1.00 86.94 93 ASP A CA 1
ATOM 716 C C . ASP A 1 93 ? -33.846 -9.370 17.682 1.00 86.94 93 ASP A C 1
ATOM 718 O O . ASP A 1 93 ? -33.403 -10.094 18.574 1.00 86.94 93 ASP A O 1
ATOM 722 N N . GLY A 1 94 ? -33.850 -8.038 17.811 1.00 86.12 94 GLY A N 1
ATOM 723 C CA . GLY A 1 94 ? -33.308 -7.332 18.977 1.00 86.12 94 GLY A CA 1
ATOM 724 C C . GLY A 1 94 ? -31.784 -7.171 18.977 1.00 86.12 94 GLY A C 1
ATOM 725 O O . GLY A 1 94 ? -31.234 -6.680 19.961 1.00 86.12 94 GLY A O 1
ATOM 726 N N . VAL A 1 95 ? -31.103 -7.538 17.887 1.00 88.12 95 VAL A N 1
ATOM 727 C CA . VAL A 1 95 ? -29.654 -7.390 17.713 1.00 88.12 95 VAL A CA 1
ATOM 728 C C . VAL A 1 95 ? -29.362 -6.364 16.621 1.00 88.12 95 VAL A C 1
ATOM 730 O O . VAL A 1 95 ? -29.969 -6.382 15.555 1.00 88.12 95 VAL A O 1
ATOM 733 N N . VAL A 1 96 ? -28.413 -5.460 16.878 1.00 87.31 96 VAL A N 1
ATOM 734 C CA . VAL A 1 96 ? -27.905 -4.516 15.873 1.00 87.31 96 VAL A CA 1
ATOM 735 C C . VAL A 1 96 ? -26.418 -4.770 15.666 1.00 87.31 96 VAL A C 1
ATOM 737 O O . VAL A 1 96 ? -25.596 -4.468 16.538 1.00 87.31 96 VAL A O 1
ATOM 740 N N . ASP A 1 97 ? -26.060 -5.275 14.489 1.00 88.19 97 ASP A N 1
ATOM 741 C CA . ASP A 1 97 ? -24.664 -5.415 14.098 1.00 88.19 97 ASP A CA 1
ATOM 742 C C . ASP A 1 97 ? -24.123 -4.102 13.557 1.00 88.19 97 ASP A C 1
ATOM 744 O O . ASP A 1 97 ? -24.559 -3.586 12.526 1.00 88.19 97 ASP A O 1
ATOM 748 N N . LEU A 1 98 ? -23.149 -3.567 14.286 1.00 89.25 98 LEU A N 1
ATOM 749 C CA . LEU A 1 98 ? -22.509 -2.301 13.981 1.00 89.25 98 LEU A CA 1
ATOM 750 C C . LEU A 1 98 ? -21.020 -2.487 13.783 1.00 89.25 98 LEU A C 1
ATOM 752 O O . LEU A 1 98 ? -20.365 -3.215 14.536 1.00 89.25 98 LEU A O 1
ATOM 756 N N . HIS A 1 99 ? -20.461 -1.753 12.838 1.00 88.25 99 HIS A N 1
ATOM 757 C CA . HIS A 1 99 ? -19.023 -1.680 12.683 1.00 88.25 99 HIS A CA 1
ATOM 758 C C . HIS A 1 99 ? -18.587 -0.280 12.277 1.00 88.25 99 HIS A C 1
ATOM 760 O O . HIS A 1 99 ? -19.278 0.434 11.551 1.00 88.25 99 HIS A O 1
ATOM 766 N N . PHE A 1 100 ? -17.426 0.118 12.779 1.00 89.81 100 PHE A N 1
ATOM 767 C CA . PHE A 1 100 ? -16.700 1.236 12.215 1.00 89.81 100 PHE A CA 1
ATOM 768 C C . PHE A 1 100 ? -15.982 0.768 10.955 1.00 89.81 100 PHE A C 1
ATOM 770 O O . PHE A 1 100 ? -15.476 -0.351 10.901 1.00 89.81 100 PHE A O 1
ATOM 777 N N . ARG A 1 101 ? -15.912 1.649 9.965 1.00 90.00 101 ARG A N 1
ATOM 778 C CA . ARG A 1 101 ? -15.099 1.482 8.767 1.00 90.00 101 ARG A CA 1
ATOM 779 C C . ARG A 1 101 ? -14.289 2.742 8.548 1.00 90.00 101 ARG A C 1
ATOM 781 O O . ARG A 1 101 ? -14.842 3.840 8.514 1.00 90.00 101 ARG A O 1
ATOM 788 N N . SER A 1 102 ? -12.982 2.583 8.427 1.00 90.62 102 SER A N 1
ATOM 789 C CA . SER A 1 102 ? -12.074 3.652 8.042 1.00 90.62 102 SER A CA 1
ATOM 790 C C . SER A 1 102 ? -12.411 4.161 6.636 1.00 90.62 102 SER A C 1
ATOM 792 O O . SER A 1 102 ? -12.566 3.371 5.706 1.00 90.62 102 SER A O 1
ATOM 794 N N . LEU A 1 103 ? -12.568 5.479 6.500 1.00 91.19 103 LEU A N 1
ATOM 795 C CA . LEU A 1 103 ? -12.857 6.176 5.245 1.00 91.19 103 LEU A CA 1
ATOM 796 C C . LEU A 1 103 ? -11.847 7.322 5.053 1.00 91.19 103 LEU A C 1
ATOM 798 O O . LEU A 1 103 ? -12.176 8.481 5.317 1.00 91.19 103 LEU A O 1
ATOM 802 N N . PRO A 1 104 ? -10.603 7.024 4.638 1.00 88.81 104 PRO A N 1
ATOM 803 C CA . PRO A 1 104 ? -9.552 8.019 4.491 1.00 88.81 104 PRO A CA 1
ATOM 804 C C . PRO A 1 104 ? -9.930 9.048 3.426 1.00 88.81 104 PRO A C 1
ATOM 806 O O . PRO A 1 104 ? -10.030 8.748 2.234 1.00 88.81 104 PRO A O 1
ATOM 809 N N . GLY A 1 105 ? -10.105 10.292 3.856 1.00 88.94 105 GLY A N 1
ATOM 810 C CA . GLY A 1 105 ? -10.482 11.394 2.984 1.00 88.94 105 GLY A CA 1
ATOM 811 C C . GLY A 1 105 ? -10.814 12.666 3.757 1.00 88.94 105 GLY A C 1
ATOM 812 O O . GLY A 1 105 ? -10.804 12.673 4.991 1.00 88.94 105 GLY A O 1
ATOM 813 N N . PRO A 1 106 ? -11.108 13.767 3.049 1.00 90.62 106 PRO A N 1
ATOM 814 C CA . PRO A 1 106 ? -11.540 15.004 3.679 1.00 90.62 106 PRO A CA 1
ATOM 815 C C . PRO A 1 106 ? -12.872 14.788 4.424 1.00 90.62 106 PRO A C 1
ATOM 817 O O . PRO A 1 106 ? -13.854 14.395 3.789 1.00 90.62 106 PRO A O 1
ATOM 820 N N . PRO A 1 107 ? -12.970 15.099 5.734 1.00 92.12 107 PRO A N 1
ATOM 821 C CA . PRO A 1 107 ? -14.170 14.820 6.532 1.00 92.12 107 PRO A CA 1
ATOM 822 C C . PRO A 1 107 ? -15.463 15.358 5.909 1.00 92.12 107 PRO A C 1
ATOM 824 O O . PRO A 1 107 ? -16.485 14.680 5.893 1.00 92.12 107 PRO A O 1
ATOM 827 N N . ARG A 1 108 ? -15.409 16.559 5.319 1.00 92.94 108 ARG A N 1
ATOM 828 C CA . ARG A 1 108 ? -16.562 17.186 4.652 1.00 92.94 108 ARG A CA 1
ATOM 829 C C . ARG A 1 108 ? -17.086 16.371 3.473 1.00 92.94 108 ARG A C 1
ATOM 831 O O . ARG A 1 108 ? -18.296 16.293 3.286 1.00 92.94 108 ARG A O 1
ATOM 838 N N . GLU A 1 109 ? -16.194 15.788 2.679 1.00 94.00 109 GLU A N 1
ATOM 839 C CA . GLU A 1 109 ? -16.577 14.968 1.529 1.00 94.00 109 GLU A CA 1
ATOM 840 C C . GLU A 1 109 ? -17.142 13.625 1.983 1.00 94.00 109 GLU A C 1
ATOM 842 O O . GLU A 1 109 ? -18.153 13.178 1.441 1.00 94.00 109 GLU A O 1
ATOM 847 N N . VAL A 1 110 ? -16.547 13.031 3.023 1.00 93.88 110 VAL A N 1
ATOM 848 C CA . VAL A 1 110 ? -17.029 11.782 3.623 1.00 93.88 110 VAL A CA 1
ATOM 849 C C . VAL A 1 110 ? -18.438 11.955 4.188 1.00 93.88 110 VAL A C 1
ATOM 851 O O . VAL A 1 110 ? -19.326 11.165 3.875 1.00 93.88 110 VAL A O 1
ATOM 854 N N . VAL A 1 111 ? -18.677 13.024 4.954 1.00 94.31 111 VAL A N 1
ATOM 855 C CA . VAL A 1 111 ? -20.006 13.365 5.490 1.00 94.31 111 VAL A CA 1
ATOM 856 C C . VAL A 1 111 ? -21.010 13.608 4.361 1.00 94.31 111 VAL A C 1
ATOM 858 O O . VAL A 1 111 ? -22.130 13.102 4.406 1.00 94.31 111 VAL A O 1
ATOM 861 N N . ALA A 1 112 ? -20.619 14.345 3.316 1.00 93.31 112 ALA A N 1
ATOM 862 C CA . ALA A 1 112 ? -21.498 14.612 2.180 1.00 93.31 112 ALA A CA 1
ATOM 863 C C . ALA A 1 112 ? -21.866 13.338 1.400 1.00 93.31 112 ALA A C 1
ATOM 865 O O . ALA A 1 112 ? -23.010 13.216 0.967 1.00 93.31 112 ALA A O 1
ATOM 866 N N . ALA A 1 113 ? -20.921 12.410 1.209 1.00 91.81 113 ALA A N 1
ATOM 867 C CA . ALA A 1 113 ? -21.182 11.102 0.607 1.00 91.81 113 ALA A CA 1
ATOM 868 C C . ALA A 1 113 ? -22.133 10.275 1.478 1.00 91.81 113 ALA A C 1
ATOM 870 O O . ALA A 1 113 ? -23.161 9.809 0.990 1.00 91.81 113 ALA A O 1
ATOM 871 N N . ALA A 1 114 ? -21.868 10.216 2.784 1.00 92.38 114 ALA A N 1
ATOM 872 C CA . ALA A 1 114 ? -22.702 9.480 3.721 1.00 92.38 114 ALA A CA 1
ATOM 873 C C . ALA A 1 114 ? -24.158 9.980 3.736 1.00 92.38 114 ALA A C 1
ATOM 875 O O . ALA A 1 114 ? -25.079 9.170 3.715 1.00 92.38 114 ALA A O 1
ATOM 876 N N . HIS A 1 115 ? -24.393 11.298 3.680 1.00 91.94 115 HIS A N 1
ATOM 877 C CA . HIS A 1 115 ? -25.750 11.859 3.575 1.00 91.94 115 HIS A CA 1
ATOM 878 C C . HIS A 1 115 ? -26.500 11.473 2.294 1.00 91.94 115 HIS A C 1
ATOM 880 O O . HIS A 1 115 ? -27.729 11.521 2.280 1.00 91.94 115 HIS A O 1
ATOM 886 N N . ARG A 1 116 ? -25.792 11.089 1.227 1.00 89.44 116 ARG A N 1
ATOM 887 C CA . ARG A 1 116 ? -26.404 10.542 0.007 1.00 89.44 116 ARG A CA 1
ATOM 888 C C . ARG A 1 116 ? -26.633 9.030 0.077 1.00 89.44 116 ARG A C 1
ATOM 890 O O . ARG A 1 116 ? -27.239 8.482 -0.835 1.00 89.44 116 ARG A O 1
ATOM 897 N N . GLY A 1 117 ? -26.187 8.376 1.150 1.00 85.44 117 GLY A N 1
ATOM 898 C CA . GLY A 1 117 ? -26.165 6.919 1.269 1.00 85.44 117 GLY A CA 1
ATOM 899 C C . GLY A 1 117 ? -24.966 6.265 0.579 1.00 85.44 117 GLY A C 1
ATOM 900 O O . GLY A 1 117 ? -24.923 5.043 0.493 1.00 85.44 117 GLY A O 1
ATOM 901 N N . ASP A 1 118 ? -23.989 7.052 0.117 1.00 85.94 118 ASP A N 1
ATOM 902 C CA . ASP A 1 118 ? -22.800 6.555 -0.572 1.00 85.94 118 ASP A CA 1
ATOM 903 C C . ASP A 1 118 ? -21.645 6.340 0.418 1.00 85.94 118 ASP A C 1
ATOM 905 O O . ASP A 1 118 ? -21.377 7.182 1.283 1.00 85.94 118 ASP A O 1
ATOM 909 N N . SER A 1 119 ? -20.876 5.263 0.249 1.00 83.19 119 SER A N 1
ATOM 910 C CA . SER A 1 119 ? -19.561 5.157 0.887 1.00 83.19 119 SER A CA 1
ATOM 911 C C . SER A 1 119 ? -18.562 6.051 0.158 1.00 83.19 119 SER A C 1
ATOM 913 O O . SER A 1 119 ? -18.360 5.916 -1.050 1.00 83.19 119 SER A O 1
ATOM 915 N N . TYR A 1 120 ? -17.897 6.945 0.893 1.00 86.81 120 TYR A N 1
ATOM 916 C CA . TYR A 1 120 ? -16.817 7.732 0.311 1.00 86.81 120 TYR A CA 1
ATOM 917 C C . TYR A 1 120 ? -15.694 6.812 -0.154 1.00 86.81 120 TYR A C 1
ATOM 919 O O . TYR A 1 120 ? -15.109 6.068 0.630 1.00 86.81 120 TYR A O 1
ATOM 927 N N . SER A 1 121 ? -15.376 6.911 -1.434 1.00 79.88 121 SER A N 1
ATOM 928 C CA . SER A 1 121 ? -14.118 6.438 -1.983 1.00 79.88 121 SER A CA 1
ATOM 929 C C . SER A 1 121 ? -13.373 7.671 -2.449 1.00 79.88 121 SER A C 1
ATOM 931 O O . SER A 1 121 ? -13.967 8.514 -3.127 1.00 79.88 121 SER A O 1
ATOM 933 N N . ARG A 1 122 ? -12.090 7.792 -2.085 1.00 76.06 122 ARG A N 1
ATOM 934 C CA . ARG A 1 122 ? -11.246 8.848 -2.646 1.00 76.06 122 ARG A CA 1
ATOM 935 C C . ARG A 1 122 ? -11.364 8.739 -4.170 1.00 76.06 122 ARG A C 1
ATOM 937 O O . ARG A 1 122 ? -11.139 7.637 -4.681 1.00 76.06 122 ARG A O 1
ATOM 944 N N . PRO A 1 123 ? -11.749 9.816 -4.876 1.00 68.19 123 PRO A N 1
ATOM 945 C CA . PRO A 1 123 ? -11.802 9.777 -6.324 1.00 68.19 123 PRO A CA 1
ATOM 946 C C . PRO A 1 123 ? -10.463 9.262 -6.843 1.00 68.19 123 PRO A C 1
ATOM 948 O O . PRO A 1 123 ? -9.406 9.677 -6.351 1.00 68.19 123 PRO A O 1
ATOM 951 N N . ALA A 1 124 ? -10.498 8.358 -7.824 1.00 60.88 124 ALA A N 1
ATOM 952 C CA . ALA A 1 124 ? -9.332 8.229 -8.679 1.00 60.88 124 ALA A CA 1
ATOM 953 C C . ALA A 1 124 ? -9.038 9.641 -9.210 1.00 60.88 124 ALA A C 1
ATOM 955 O O . ALA A 1 124 ? -9.989 10.399 -9.430 1.00 60.88 124 ALA A O 1
ATOM 956 N N . PRO A 1 125 ? -7.770 10.048 -9.331 1.00 57.41 125 PRO A N 1
ATOM 957 C CA . PRO A 1 125 ? -7.454 11.348 -9.890 1.00 57.41 125 PRO A CA 1
ATOM 958 C C . PRO A 1 125 ? -7.861 11.345 -11.373 1.00 57.41 125 PRO A C 1
ATOM 960 O O . PRO A 1 125 ? -7.082 11.016 -12.264 1.00 57.41 125 PRO A O 1
ATOM 963 N N . ASP A 1 126 ? -9.138 11.614 -11.635 1.00 47.84 126 ASP A N 1
ATOM 964 C CA . ASP A 1 126 ? -9.721 11.608 -12.966 1.00 47.84 126 ASP A CA 1
ATOM 965 C C . ASP A 1 126 ? -9.097 12.757 -13.756 1.00 47.84 126 ASP A C 1
ATOM 967 O O . ASP A 1 126 ? -9.250 13.931 -13.419 1.00 47.84 126 ASP A O 1
ATOM 971 N N . GLY A 1 127 ? -8.369 12.407 -14.815 1.00 53.84 127 GLY A N 1
ATOM 972 C CA . GLY A 1 127 ? -7.706 13.373 -15.685 1.00 53.84 127 GLY A CA 1
ATOM 973 C C . GLY A 1 127 ? -6.351 13.882 -15.191 1.00 53.84 127 GLY A C 1
ATOM 974 O O . GLY A 1 127 ? -5.741 14.671 -15.914 1.00 53.84 127 GLY A O 1
ATOM 975 N N . GLU A 1 128 ? -5.833 13.430 -14.040 1.00 63.12 128 GLU A N 1
ATOM 976 C CA . GLU A 1 128 ? -4.412 13.645 -13.747 1.00 63.12 128 GLU A CA 1
ATOM 977 C C . GLU A 1 128 ? -3.578 12.636 -14.549 1.00 63.12 128 GLU A C 1
ATOM 979 O O . GLU A 1 128 ? -3.834 11.427 -14.494 1.00 63.12 128 GLU A O 1
ATOM 984 N N . PRO A 1 129 ? -2.584 13.099 -15.325 1.00 74.25 129 PRO A N 1
ATOM 985 C CA . PRO A 1 129 ? -1.660 12.202 -15.995 1.00 74.25 129 PRO A CA 1
ATOM 986 C C . PRO A 1 129 ? -0.951 11.328 -14.961 1.00 74.25 129 PRO A C 1
ATOM 988 O O . PRO A 1 129 ? -0.460 11.832 -13.952 1.00 74.25 129 PRO A O 1
ATOM 991 N N . ALA A 1 130 ? -0.869 10.024 -15.223 1.00 81.19 130 ALA A N 1
ATOM 992 C CA . ALA A 1 130 ? -0.081 9.136 -14.382 1.00 81.19 130 ALA A CA 1
ATOM 993 C C . ALA A 1 130 ? 1.365 9.635 -14.288 1.00 81.19 130 ALA A C 1
ATOM 995 O O . ALA A 1 130 ? 1.973 9.974 -15.307 1.00 81.19 130 ALA A O 1
ATOM 996 N N . ASP A 1 131 ? 1.901 9.632 -13.072 1.00 87.12 131 ASP A N 1
ATOM 997 C CA . ASP A 1 131 ? 3.281 9.999 -12.785 1.00 87.12 131 ASP A CA 1
ATOM 998 C C . ASP A 1 131 ? 3.866 9.056 -11.728 1.00 87.12 131 ASP A C 1
ATOM 1000 O O . ASP A 1 131 ? 3.283 8.835 -10.663 1.00 87.12 131 ASP A O 1
ATOM 1004 N N . ASN A 1 132 ? 5.037 8.493 -12.027 1.00 92.50 132 ASN A N 1
ATOM 1005 C CA . ASN A 1 132 ? 5.816 7.674 -11.108 1.00 92.50 132 ASN A CA 1
ATOM 1006 C C . ASN A 1 132 ? 7.189 8.305 -10.830 1.00 92.50 132 ASN A C 1
ATOM 1008 O O . ASN A 1 132 ? 8.213 7.860 -11.367 1.00 92.50 132 ASN A O 1
ATOM 1012 N N . PRO A 1 133 ? 7.247 9.334 -9.966 1.00 91.94 133 PRO A N 1
ATOM 1013 C CA . PRO A 1 133 ? 8.490 10.043 -9.682 1.00 91.94 133 PRO A CA 1
ATOM 1014 C C . PRO A 1 133 ? 9.528 9.159 -8.978 1.00 91.94 133 PRO A C 1
ATOM 1016 O O . PRO A 1 133 ? 10.729 9.388 -9.130 1.00 91.94 133 PRO A O 1
ATOM 1019 N N . ALA A 1 134 ? 9.094 8.130 -8.241 1.00 92.50 134 ALA A N 1
ATOM 1020 C CA . ALA A 1 134 ? 9.989 7.195 -7.563 1.00 92.50 134 ALA A CA 1
ATOM 1021 C C . ALA A 1 134 ? 10.789 6.353 -8.568 1.00 92.50 134 ALA A C 1
ATOM 1023 O O . ALA A 1 134 ? 12.017 6.309 -8.491 1.00 92.50 134 ALA A O 1
ATOM 1024 N N . VAL A 1 135 ? 10.113 5.749 -9.553 1.00 94.44 135 VAL A N 1
ATOM 1025 C CA . VAL A 1 135 ? 10.779 4.999 -10.630 1.00 94.44 135 VAL A CA 1
ATOM 1026 C C . VAL A 1 135 ? 11.642 5.929 -11.480 1.00 94.44 135 VAL A C 1
ATOM 1028 O O . VAL A 1 135 ? 12.785 5.593 -11.775 1.00 94.44 135 VAL A O 1
ATOM 1031 N N . ARG A 1 136 ? 11.149 7.131 -11.805 1.00 93.56 136 ARG A N 1
ATOM 1032 C CA . ARG A 1 136 ? 11.901 8.126 -12.586 1.00 93.56 136 ARG A CA 1
ATOM 1033 C C . ARG A 1 136 ? 13.207 8.545 -11.897 1.00 93.56 136 ARG A C 1
ATOM 1035 O O . ARG A 1 136 ? 14.251 8.632 -12.538 1.00 93.56 136 ARG A O 1
ATOM 1042 N N . THR A 1 137 ? 13.167 8.761 -10.582 1.00 93.75 137 THR A N 1
ATOM 1043 C CA . THR A 1 137 ? 14.353 9.105 -9.778 1.00 93.75 137 THR A CA 1
ATOM 1044 C C . THR A 1 137 ? 15.350 7.943 -9.721 1.00 93.75 137 THR A C 1
ATOM 1046 O O . THR A 1 137 ? 16.557 8.153 -9.869 1.00 93.75 137 THR A O 1
ATOM 1049 N N . ALA A 1 138 ? 14.859 6.711 -9.557 1.00 94.69 138 ALA A N 1
ATOM 1050 C CA . ALA A 1 138 ? 15.703 5.518 -9.584 1.00 94.69 138 ALA A CA 1
ATOM 1051 C C . ALA A 1 138 ? 16.359 5.319 -10.964 1.00 94.69 138 ALA A C 1
ATOM 1053 O O . ALA A 1 138 ? 17.556 5.045 -11.044 1.00 94.69 138 ALA A O 1
ATOM 1054 N N . LEU A 1 139 ? 15.616 5.540 -12.058 1.00 95.38 139 LEU A N 1
ATOM 1055 C CA . LEU A 1 139 ? 16.149 5.484 -13.425 1.00 95.38 139 LEU A CA 1
ATOM 1056 C C . LEU A 1 139 ? 17.232 6.531 -13.659 1.00 95.38 139 LEU A C 1
ATOM 1058 O O . LEU A 1 139 ? 18.260 6.210 -14.244 1.00 95.38 139 LEU A O 1
ATOM 1062 N N . ALA A 1 140 ? 17.039 7.762 -13.180 1.00 94.94 140 ALA A N 1
ATOM 1063 C CA . ALA A 1 140 ? 18.054 8.807 -13.286 1.00 94.94 140 ALA A CA 1
ATOM 1064 C C . ALA A 1 140 ? 19.343 8.429 -12.533 1.00 94.94 140 ALA A C 1
ATOM 1066 O O . ALA A 1 140 ? 20.442 8.629 -13.050 1.00 94.94 140 ALA A O 1
ATOM 1067 N N . THR A 1 141 ? 19.214 7.827 -11.346 1.00 95.06 141 THR A N 1
ATOM 1068 C CA . THR A 1 141 ? 20.355 7.309 -10.572 1.00 95.06 141 THR A CA 1
ATOM 1069 C C . THR A 1 141 ? 21.071 6.179 -11.317 1.00 95.06 141 THR A C 1
ATOM 1071 O O . THR A 1 141 ? 22.291 6.215 -11.463 1.00 95.06 141 THR A O 1
ATOM 1074 N N . TYR A 1 142 ? 20.326 5.212 -11.861 1.00 95.69 142 TYR A N 1
ATOM 1075 C CA . TYR A 1 142 ? 20.884 4.132 -12.681 1.00 95.69 142 TYR A CA 1
ATOM 1076 C C . TYR A 1 142 ? 21.560 4.647 -13.959 1.00 95.69 142 TYR A C 1
ATOM 1078 O O . TYR A 1 142 ? 22.624 4.167 -14.338 1.00 95.69 142 TYR A O 1
ATOM 1086 N N . ALA A 1 143 ? 20.976 5.647 -14.618 1.00 94.56 143 ALA A N 1
ATOM 1087 C CA . ALA A 1 143 ? 21.548 6.253 -15.814 1.00 94.56 143 ALA A CA 1
ATOM 1088 C C . ALA A 1 143 ? 22.891 6.941 -15.533 1.00 94.56 143 ALA A C 1
ATOM 1090 O O . ALA A 1 143 ? 23.775 6.923 -16.389 1.00 94.56 143 ALA A O 1
ATOM 1091 N N . ALA A 1 144 ? 23.042 7.537 -14.347 1.00 95.56 144 ALA A N 1
ATOM 1092 C CA . ALA A 1 144 ? 24.296 8.134 -13.905 1.00 95.56 144 ALA A CA 1
ATOM 1093 C C . ALA A 1 144 ? 25.347 7.077 -13.522 1.00 95.56 144 ALA A C 1
ATOM 1095 O O . ALA A 1 144 ? 26.536 7.300 -13.752 1.00 95.56 144 ALA A O 1
ATOM 1096 N N . ASP A 1 145 ? 24.920 5.942 -12.960 1.00 95.75 145 ASP A N 1
ATOM 1097 C CA . ASP A 1 145 ? 25.798 4.849 -12.539 1.00 95.75 145 ASP A CA 1
ATOM 1098 C C . ASP A 1 145 ? 25.113 3.476 -12.691 1.00 95.75 145 ASP A C 1
ATOM 1100 O O . ASP A 1 145 ? 24.250 3.089 -11.898 1.00 95.75 145 ASP A O 1
ATOM 1104 N N . GLN A 1 146 ? 25.491 2.722 -13.728 1.00 93.50 146 GLN A N 1
ATOM 1105 C CA . GLN A 1 146 ? 24.798 1.500 -14.166 1.00 93.50 146 GLN A CA 1
ATOM 1106 C C . GLN A 1 146 ? 25.186 0.252 -13.357 1.00 93.50 146 GLN A C 1
ATOM 1108 O O . GLN A 1 146 ? 25.583 -0.782 -13.904 1.00 93.50 146 GLN A O 1
ATOM 1113 N N . THR A 1 147 ? 25.073 0.332 -12.037 1.00 93.56 147 THR A N 1
ATOM 1114 C CA . THR A 1 147 ? 25.376 -0.778 -11.128 1.00 93.56 147 THR A CA 1
ATOM 1115 C C . THR A 1 147 ? 24.180 -1.725 -10.956 1.00 93.56 147 THR A C 1
ATOM 1117 O O . THR A 1 147 ? 23.023 -1.312 -11.107 1.00 93.56 147 THR A O 1
ATOM 1120 N N . PRO A 1 148 ? 24.408 -3.009 -10.610 1.00 91.69 148 PRO A N 1
ATOM 1121 C CA . PRO A 1 148 ? 23.329 -3.931 -10.243 1.00 91.69 148 PRO A CA 1
ATOM 1122 C C . PRO A 1 148 ? 22.458 -3.427 -9.082 1.00 91.69 148 PRO A C 1
ATOM 1124 O O . PRO A 1 148 ? 21.276 -3.750 -9.009 1.00 91.69 148 PRO A O 1
ATOM 1127 N N . GLU A 1 149 ? 23.036 -2.658 -8.160 1.00 92.44 149 GLU A N 1
ATOM 1128 C CA . GLU A 1 149 ? 22.364 -1.996 -7.040 1.00 92.44 149 GLU A CA 1
ATOM 1129 C C . GLU A 1 149 ? 21.332 -0.992 -7.549 1.00 92.44 149 GLU A C 1
ATOM 1131 O O . GLU A 1 149 ? 20.159 -1.088 -7.191 1.00 92.44 149 GLU A O 1
ATOM 1136 N N . ASN A 1 150 ? 21.740 -0.097 -8.450 1.00 94.50 150 ASN A N 1
ATOM 1137 C CA . ASN A 1 150 ? 20.843 0.910 -9.006 1.00 94.50 150 ASN A CA 1
ATOM 1138 C C . ASN A 1 150 ? 19.780 0.283 -9.926 1.00 94.50 150 ASN A C 1
ATOM 1140 O O . ASN A 1 150 ? 18.632 0.718 -9.924 1.00 94.50 150 ASN A O 1
ATOM 1144 N N . ALA A 1 151 ? 20.110 -0.790 -10.654 1.00 93.56 151 ALA A N 1
ATOM 1145 C CA . ALA A 1 151 ? 19.118 -1.544 -11.427 1.00 93.56 151 ALA A CA 1
ATOM 1146 C C . ALA A 1 151 ? 18.065 -2.219 -10.524 1.00 93.56 151 ALA A C 1
ATOM 1148 O O . ALA A 1 151 ? 16.872 -2.212 -10.838 1.00 93.56 151 ALA A O 1
ATOM 1149 N N . LEU A 1 152 ? 18.492 -2.787 -9.388 1.00 93.69 152 LEU A N 1
ATOM 1150 C CA . LEU A 1 152 ? 17.590 -3.363 -8.388 1.00 93.69 152 LEU A CA 1
ATOM 1151 C C . LEU A 1 152 ? 16.687 -2.290 -7.770 1.00 93.69 152 LEU A C 1
ATOM 1153 O O . LEU A 1 152 ? 15.511 -2.560 -7.533 1.00 93.69 152 LEU A O 1
ATOM 1157 N N . ASP A 1 153 ? 17.209 -1.082 -7.547 1.00 94.50 153 ASP A N 1
ATOM 1158 C CA . ASP A 1 153 ? 16.431 0.042 -7.026 1.00 94.50 153 ASP A CA 1
ATOM 1159 C C . ASP A 1 153 ? 15.296 0.454 -7.976 1.00 94.50 153 ASP A C 1
ATOM 1161 O O . ASP A 1 153 ? 14.165 0.657 -7.536 1.00 94.50 153 ASP A O 1
ATOM 1165 N N . VAL A 1 154 ? 15.540 0.462 -9.291 1.00 95.00 154 VAL A N 1
ATOM 1166 C CA . VAL A 1 154 ? 14.476 0.708 -10.279 1.00 95.00 154 VAL A CA 1
ATOM 1167 C C . VAL A 1 154 ? 13.379 -0.353 -10.184 1.00 95.00 154 VAL A C 1
ATOM 1169 O O . VAL A 1 154 ? 12.199 -0.009 -10.092 1.00 95.00 154 VAL A O 1
ATOM 1172 N N . LEU A 1 155 ? 13.749 -1.640 -10.151 1.00 94.81 155 LEU A N 1
ATOM 1173 C CA . LEU A 1 155 ? 12.778 -2.729 -10.004 1.00 94.81 155 LEU A CA 1
ATOM 1174 C C . LEU A 1 155 ? 11.992 -2.600 -8.692 1.00 94.81 155 LEU A C 1
ATOM 1176 O O . LEU A 1 155 ? 10.776 -2.759 -8.687 1.00 94.81 155 LEU A O 1
ATOM 1180 N N . ARG A 1 156 ? 12.670 -2.268 -7.590 1.00 94.31 156 ARG A N 1
ATOM 1181 C CA . ARG A 1 156 ? 12.069 -2.043 -6.270 1.00 94.31 156 ARG A CA 1
ATOM 1182 C C . ARG A 1 156 ? 11.024 -0.933 -6.295 1.00 94.31 156 ARG A C 1
ATOM 1184 O O . ARG A 1 156 ? 9.949 -1.093 -5.714 1.00 94.31 156 ARG A O 1
ATOM 1191 N N . GLN A 1 157 ? 11.311 0.181 -6.968 1.00 95.06 157 GLN A N 1
ATOM 1192 C CA . GLN A 1 157 ? 10.341 1.263 -7.117 1.00 95.06 157 GLN A CA 1
ATOM 1193 C C . GLN A 1 157 ? 9.192 0.890 -8.058 1.00 95.06 157 GLN A C 1
ATOM 1195 O O . GLN A 1 157 ? 8.061 1.291 -7.799 1.00 95.06 157 GLN A O 1
ATOM 1200 N N . ALA A 1 158 ? 9.432 0.043 -9.064 1.00 94.38 158 ALA A N 1
ATOM 1201 C CA . ALA A 1 158 ? 8.408 -0.436 -9.997 1.00 94.38 158 ALA A CA 1
ATOM 1202 C C . ALA A 1 158 ? 7.366 -1.391 -9.371 1.00 94.38 158 ALA A C 1
ATOM 1204 O O . ALA A 1 158 ? 6.414 -1.780 -10.041 1.00 94.38 158 ALA A O 1
ATOM 1205 N N . PHE A 1 159 ? 7.495 -1.746 -8.088 1.00 93.12 159 PHE A N 1
ATOM 1206 C CA . PHE A 1 159 ? 6.430 -2.405 -7.316 1.00 93.12 159 PHE A CA 1
ATOM 1207 C C . PHE A 1 159 ? 5.384 -1.431 -6.751 1.00 93.12 159 PHE A C 1
ATOM 1209 O O . PHE A 1 159 ? 4.416 -1.877 -6.134 1.00 93.12 159 PHE A O 1
ATOM 1216 N N . GLY A 1 160 ? 5.588 -0.120 -6.907 1.00 91.50 160 GLY A N 1
ATOM 1217 C CA . GLY A 1 160 ? 4.706 0.922 -6.393 1.00 91.50 160 GLY A CA 1
ATOM 1218 C C . GLY A 1 160 ? 4.323 1.970 -7.429 1.00 91.50 160 GLY A C 1
ATOM 1219 O O . GLY A 1 160 ? 5.012 2.179 -8.427 1.00 91.50 160 GLY A O 1
ATOM 1220 N N . GLY A 1 161 ? 3.227 2.666 -7.148 1.00 90.94 161 GLY A N 1
ATOM 1221 C CA . GLY A 1 161 ? 2.685 3.717 -7.995 1.00 90.94 161 GLY A CA 1
ATOM 1222 C C . GLY A 1 161 ? 2.005 3.164 -9.244 1.00 90.94 161 GLY A C 1
ATOM 1223 O O . GLY A 1 161 ? 1.472 2.050 -9.267 1.00 90.94 161 GLY A O 1
ATOM 1224 N N . GLN A 1 162 ? 2.006 3.973 -10.295 1.00 92.19 162 GLN A N 1
ATOM 1225 C CA . GLN A 1 162 ? 1.406 3.637 -11.581 1.00 92.19 162 GLN A CA 1
ATOM 1226 C C . GLN A 1 162 ? 2.483 3.550 -12.660 1.00 92.19 162 GLN A C 1
ATOM 1228 O O . GLN A 1 162 ? 3.543 4.156 -12.545 1.00 92.19 162 GLN A O 1
ATOM 1233 N N . LEU A 1 163 ? 2.219 2.778 -13.703 1.00 94.62 163 LEU A N 1
ATOM 1234 C CA . LEU A 1 163 ? 2.991 2.779 -14.937 1.00 94.62 163 LEU A CA 1
ATOM 1235 C C . LEU A 1 163 ? 2.027 2.931 -16.107 1.00 94.62 163 LEU A C 1
ATOM 1237 O O . LEU A 1 163 ? 0.864 2.521 -16.056 1.00 94.62 163 LEU A O 1
ATOM 1241 N N . VAL A 1 164 ? 2.531 3.531 -17.171 1.00 95.62 164 VAL A N 1
ATOM 1242 C CA . VAL A 1 164 ? 1.809 3.738 -18.416 1.00 95.62 164 VAL A CA 1
ATOM 1243 C C . VAL A 1 164 ? 2.223 2.660 -19.407 1.00 95.62 164 VAL A C 1
ATOM 1245 O O . VAL A 1 164 ? 3.407 2.383 -19.586 1.00 95.62 164 VAL A O 1
ATOM 1248 N N . LEU A 1 165 ? 1.237 2.054 -20.058 1.00 96.69 165 LEU A N 1
ATOM 1249 C CA . LEU A 1 165 ? 1.421 1.174 -21.203 1.00 96.69 165 LEU A CA 1
ATOM 1250 C C . LEU A 1 165 ? 1.035 1.906 -22.485 1.00 96.69 165 LEU A C 1
ATOM 1252 O O . LEU A 1 165 ? 0.109 2.723 -22.500 1.00 96.69 165 LEU A O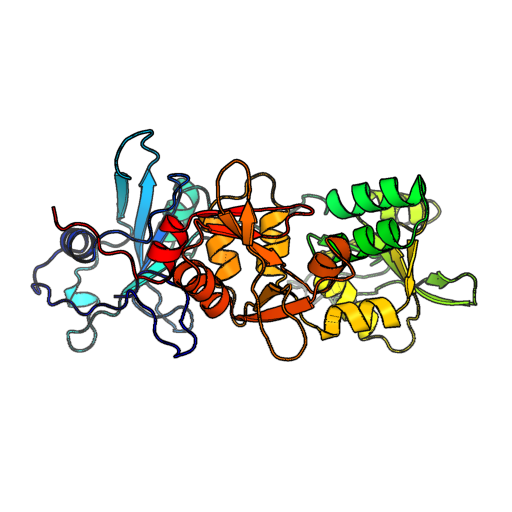 1
ATOM 1256 N N . ASP A 1 166 ? 1.732 1.578 -23.567 1.00 96.00 166 ASP A N 1
ATOM 1257 C CA . ASP A 1 166 ? 1.399 2.055 -24.902 1.00 96.00 166 ASP A CA 1
ATOM 1258 C C . ASP A 1 166 ? 0.152 1.329 -25.415 1.00 96.00 166 ASP A C 1
ATOM 1260 O O . ASP A 1 166 ? 0.199 0.148 -25.772 1.00 96.00 166 ASP A O 1
ATOM 1264 N N . ALA A 1 167 ? -0.957 2.061 -25.451 1.00 95.00 167 ALA A N 1
ATOM 1265 C CA . ALA A 1 167 ? -2.244 1.604 -25.942 1.00 95.00 167 ALA A CA 1
ATOM 1266 C C . ALA A 1 167 ? -2.620 2.217 -27.304 1.00 95.00 167 ALA A C 1
ATOM 1268 O O . ALA A 1 167 ? -3.797 2.237 -27.686 1.00 95.00 167 ALA A O 1
ATOM 1269 N N . THR A 1 168 ? -1.641 2.751 -28.038 1.00 93.00 168 THR A N 1
ATOM 1270 C CA . THR A 1 168 ? -1.834 3.380 -29.352 1.00 93.00 168 THR A CA 1
ATOM 1271 C C . THR A 1 168 ? -2.476 2.393 -30.332 1.00 93.00 168 THR A C 1
ATOM 1273 O O . THR A 1 168 ? -2.117 1.217 -30.377 1.00 93.00 168 THR A O 1
ATOM 1276 N N . GLY A 1 169 ? -3.485 2.849 -31.078 1.00 89.31 169 GLY A N 1
ATOM 1277 C CA . GLY A 1 169 ? -4.319 1.989 -31.930 1.00 89.31 169 GLY A CA 1
ATOM 1278 C C . GLY A 1 169 ? -5.499 1.303 -31.220 1.00 89.31 169 GLY A C 1
ATOM 1279 O O . GLY A 1 169 ? -6.294 0.630 -31.879 1.00 89.31 169 GLY A O 1
ATOM 1280 N N . SER A 1 170 ? -5.669 1.484 -29.904 1.00 90.69 170 SER A N 1
ATOM 1281 C CA . SER A 1 170 ? -6.889 1.056 -29.196 1.00 90.69 170 SER A CA 1
ATOM 1282 C C . SER A 1 170 ? -8.092 1.892 -29.615 1.00 90.69 170 SER A C 1
ATOM 1284 O O . SER A 1 170 ? -7.977 3.108 -29.730 1.00 90.69 170 SER A O 1
ATOM 1286 N N . THR A 1 171 ? -9.266 1.286 -29.760 1.00 86.25 171 THR A N 1
ATOM 1287 C CA . THR A 1 171 ? -10.531 1.991 -30.014 1.00 86.25 171 THR A CA 1
ATOM 1288 C C . THR A 1 171 ? -11.459 1.823 -28.821 1.00 86.25 171 THR A C 1
ATOM 1290 O O . THR A 1 171 ? -11.706 0.698 -28.398 1.00 86.25 171 THR A O 1
ATOM 1293 N N . PHE A 1 172 ? -12.004 2.916 -28.296 1.00 80.50 172 PHE A N 1
ATOM 1294 C CA . PHE A 1 172 ? -12.984 2.877 -27.210 1.00 80.50 172 PHE A CA 1
ATOM 1295 C C . PHE A 1 172 ? -14.363 3.152 -27.798 1.00 80.50 172 PHE A C 1
ATOM 1297 O O . PHE A 1 172 ? -14.570 4.177 -28.449 1.00 80.50 172 PHE A O 1
ATOM 1304 N N . GLY A 1 173 ? -15.270 2.192 -27.648 1.00 75.50 173 GLY A N 1
ATOM 1305 C CA . GLY A 1 173 ? -16.646 2.349 -28.091 1.00 75.50 173 GLY A CA 1
ATOM 1306 C C . GLY A 1 173 ? -17.421 3.261 -27.144 1.00 75.50 173 GLY A C 1
ATOM 1307 O O . GLY A 1 173 ? -17.131 3.312 -25.954 1.00 75.50 173 GLY A O 1
ATOM 1308 N N . ASP A 1 174 ? -18.429 3.959 -27.662 1.00 76.69 174 ASP A N 1
ATOM 1309 C CA . ASP A 1 174 ? -19.433 4.605 -26.814 1.00 76.69 174 ASP A CA 1
ATOM 1310 C C . ASP A 1 174 ? -20.366 3.514 -26.262 1.00 76.69 174 ASP A C 1
ATOM 1312 O O . ASP A 1 174 ? -21.182 2.957 -27.005 1.00 76.69 174 ASP A O 1
ATOM 1316 N N . GLU A 1 175 ? -20.212 3.168 -24.979 1.00 63.78 175 GLU A N 1
ATOM 1317 C CA . GLU A 1 175 ? -21.002 2.118 -24.319 1.00 63.78 175 GLU A CA 1
ATOM 1318 C C . GLU A 1 175 ? -22.509 2.402 -24.390 1.00 63.78 175 GLU A C 1
ATOM 1320 O O . GLU A 1 175 ? -23.297 1.481 -24.611 1.00 63.78 175 GLU A O 1
ATOM 1325 N N . ALA A 1 176 ? -22.923 3.675 -24.334 1.00 68.81 176 ALA A N 1
ATOM 1326 C CA . ALA A 1 176 ? -24.330 4.067 -24.448 1.00 68.81 176 ALA A CA 1
ATOM 1327 C C . ALA A 1 176 ? -24.907 3.830 -25.857 1.00 68.81 176 ALA A C 1
ATOM 1329 O O . ALA A 1 176 ? -26.125 3.827 -26.045 1.00 68.81 176 ALA A O 1
ATOM 1330 N N . ARG A 1 177 ? -24.042 3.617 -26.856 1.00 71.25 177 ARG A N 1
ATOM 1331 C CA . ARG A 1 177 ? -24.404 3.337 -28.254 1.00 71.25 177 ARG A CA 1
ATOM 1332 C C . ARG A 1 177 ? -24.015 1.928 -28.705 1.00 71.25 177 ARG A C 1
ATOM 1334 O O . ARG A 1 177 ? -24.075 1.643 -29.900 1.00 71.25 177 ARG A O 1
ATOM 1341 N N . GLY A 1 178 ? -23.618 1.054 -27.778 1.00 63.28 178 GLY A N 1
ATOM 1342 C CA . GLY A 1 178 ? -23.192 -0.312 -28.093 1.00 63.28 178 GLY A CA 1
ATOM 1343 C C . GLY A 1 178 ? -21.885 -0.381 -28.891 1.00 63.28 178 GLY A C 1
ATOM 1344 O O . GLY A 1 178 ? -21.684 -1.320 -29.661 1.00 63.28 178 GLY A O 1
ATOM 1345 N N . GLY A 1 179 ? -21.012 0.622 -28.759 1.00 73.44 179 GLY A N 1
ATOM 1346 C CA . GLY A 1 179 ? -19.704 0.624 -29.404 1.00 73.44 179 GLY A CA 1
ATOM 1347 C C . GLY A 1 179 ? -18.796 -0.487 -28.868 1.00 73.44 179 GLY A C 1
ATOM 1348 O O . GLY A 1 179 ? -18.794 -0.784 -27.677 1.00 73.44 179 GLY A O 1
ATOM 1349 N N . VAL A 1 180 ? -17.985 -1.086 -29.744 1.00 70.44 180 VAL A N 1
ATOM 1350 C CA . VAL A 1 180 ? -17.020 -2.125 -29.354 1.00 70.44 180 VAL A CA 1
ATOM 1351 C C . VAL A 1 180 ? -15.713 -1.478 -28.906 1.00 70.44 180 VAL A C 1
ATOM 1353 O O . VAL A 1 180 ? -15.044 -0.802 -29.691 1.00 70.44 180 VAL A O 1
ATOM 1356 N N . THR A 1 181 ? -15.319 -1.735 -27.662 1.00 83.88 181 THR A N 1
ATOM 1357 C CA . THR A 1 181 ? -13.989 -1.383 -27.158 1.00 83.88 181 THR A CA 1
ATOM 1358 C C . THR A 1 181 ? -12.984 -2.465 -27.545 1.00 83.88 181 THR A C 1
ATOM 1360 O O . THR A 1 181 ? -13.150 -3.640 -27.221 1.00 83.88 181 THR A O 1
ATOM 1363 N N . ARG A 1 182 ? -11.916 -2.063 -28.234 1.00 88.12 182 ARG A N 1
ATOM 1364 C CA . ARG A 1 182 ? -10.760 -2.894 -28.564 1.00 88.12 182 ARG A CA 1
ATOM 1365 C C . ARG A 1 182 ? -9.522 -2.258 -27.955 1.00 88.12 182 ARG A C 1
ATOM 1367 O O . ARG A 1 182 ? -9.032 -1.249 -28.451 1.00 88.12 182 ARG A O 1
ATOM 1374 N N . LEU A 1 183 ? -9.004 -2.892 -26.912 1.00 90.19 183 LEU A N 1
ATOM 1375 C CA . LEU A 1 183 ? -7.739 -2.520 -26.299 1.00 90.19 183 LEU A CA 1
ATOM 1376 C C . LEU A 1 183 ? -6.586 -3.230 -27.022 1.00 90.19 183 LEU A C 1
ATOM 1378 O O . LEU A 1 183 ? -6.609 -4.449 -27.196 1.00 90.19 183 LEU A O 1
ATOM 1382 N N . VAL A 1 184 ? -5.587 -2.465 -27.445 1.00 92.38 184 VAL A N 1
ATOM 1383 C CA . VAL A 1 184 ? -4.325 -2.936 -28.025 1.00 92.38 184 VAL A CA 1
ATOM 1384 C C . VAL A 1 184 ? -3.215 -2.478 -27.095 1.00 92.38 184 VAL A C 1
ATOM 1386 O O . VAL A 1 184 ? -3.187 -1.308 -26.749 1.00 92.38 184 VAL A O 1
ATOM 1389 N N . ILE A 1 185 ? -2.319 -3.382 -26.697 1.00 96.06 185 ILE A N 1
ATOM 1390 C CA . ILE A 1 185 ? -1.098 -3.039 -25.958 1.00 96.06 185 ILE A CA 1
ATOM 1391 C C . ILE A 1 185 ? 0.090 -3.328 -26.865 1.00 96.06 185 ILE A C 1
ATOM 1393 O O . ILE A 1 185 ? 0.253 -4.459 -27.333 1.00 96.06 185 ILE A O 1
ATOM 1397 N N . ASN A 1 186 ? 0.892 -2.304 -27.138 1.00 96.25 186 ASN A N 1
ATOM 1398 C CA . ASN A 1 186 ? 2.002 -2.397 -28.075 1.00 96.25 186 ASN A CA 1
ATOM 1399 C C . ASN A 1 186 ? 3.259 -2.953 -27.399 1.00 96.25 186 ASN A C 1
ATOM 1401 O O . ASN A 1 186 ? 3.645 -2.541 -26.308 1.00 96.25 186 ASN A O 1
ATOM 1405 N N . PHE A 1 187 ? 3.916 -3.880 -28.093 1.00 96.94 187 PHE A N 1
ATOM 1406 C CA . PHE A 1 187 ? 5.219 -4.429 -27.725 1.00 96.94 187 PHE A CA 1
ATOM 1407 C C . PHE A 1 187 ? 6.273 -3.957 -28.724 1.00 96.94 187 PHE A C 1
ATOM 1409 O O . PHE A 1 187 ? 5.968 -3.708 -29.891 1.00 96.94 187 PHE A O 1
ATOM 1416 N N . ILE A 1 188 ? 7.526 -3.907 -28.281 1.00 95.88 188 ILE A N 1
ATOM 1417 C CA . ILE A 1 188 ? 8.682 -3.544 -29.107 1.00 95.88 188 ILE A CA 1
ATOM 1418 C C . ILE A 1 188 ? 9.598 -4.755 -29.305 1.00 95.88 188 ILE A C 1
ATOM 1420 O O . ILE A 1 188 ? 9.396 -5.828 -28.723 1.00 95.88 188 ILE A O 1
ATOM 1424 N N . ARG A 1 189 ? 10.623 -4.589 -30.143 1.00 96.06 189 ARG A N 1
ATOM 1425 C CA . ARG A 1 189 ? 11.719 -5.553 -30.274 1.00 96.06 189 ARG A CA 1
ATOM 1426 C C . ARG A 1 189 ? 12.923 -5.053 -29.487 1.00 96.06 189 ARG A C 1
ATOM 1428 O O . ARG A 1 189 ? 13.375 -3.935 -29.703 1.00 96.06 189 ARG A O 1
ATOM 1435 N N . ALA A 1 190 ? 13.426 -5.885 -28.582 1.00 92.88 190 ALA A N 1
ATOM 1436 C CA . ALA A 1 190 ? 14.707 -5.6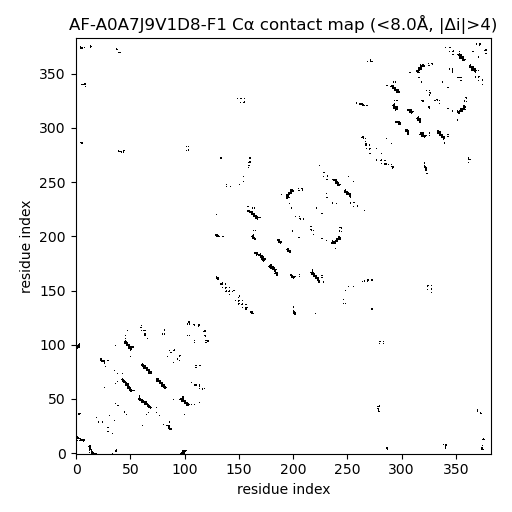55 -27.926 1.00 92.88 190 ALA A CA 1
ATOM 1437 C C . ALA A 1 190 ? 15.865 -5.772 -28.947 1.00 92.88 190 ALA A C 1
ATOM 1439 O O . ALA A 1 190 ? 15.665 -6.345 -30.024 1.00 92.88 190 ALA A O 1
ATOM 1440 N N . PRO A 1 191 ? 17.087 -5.298 -28.626 1.00 89.75 191 PRO A N 1
ATOM 1441 C CA . PRO A 1 191 ? 18.245 -5.402 -29.524 1.00 89.75 191 PRO A CA 1
ATOM 1442 C C . PRO A 1 191 ? 18.589 -6.836 -29.959 1.00 89.75 191 PRO A C 1
ATOM 1444 O O . PRO A 1 191 ? 19.153 -7.041 -31.029 1.00 89.75 191 PRO A O 1
ATOM 1447 N N . ASP A 1 192 ? 18.224 -7.837 -29.154 1.00 91.56 192 ASP A N 1
ATOM 1448 C CA . ASP A 1 192 ? 18.386 -9.265 -29.461 1.00 91.56 192 ASP A CA 1
ATOM 1449 C C . ASP A 1 192 ? 17.250 -9.845 -30.338 1.00 91.56 192 ASP A C 1
ATOM 1451 O O . ASP A 1 192 ? 17.191 -11.054 -30.571 1.00 91.56 192 ASP A O 1
ATOM 1455 N N . GLY A 1 193 ? 16.324 -9.001 -30.807 1.00 94.88 193 GLY A N 1
ATOM 1456 C CA . GLY A 1 193 ? 15.156 -9.368 -31.610 1.00 94.88 193 GLY A CA 1
ATOM 1457 C C . GLY A 1 193 ? 13.993 -9.969 -30.813 1.00 94.88 193 GLY A C 1
ATOM 1458 O O . GLY A 1 193 ? 12.932 -10.250 -31.380 1.00 94.88 193 GLY A O 1
ATOM 1459 N N . SER A 1 194 ? 14.143 -10.170 -29.504 1.00 96.56 194 SER A N 1
ATOM 1460 C CA . SER A 1 194 ? 13.069 -10.714 -28.678 1.00 96.56 194 SER A CA 1
ATOM 1461 C C . SER A 1 194 ? 11.968 -9.686 -28.405 1.00 96.56 194 SER A C 1
ATOM 1463 O O . SER A 1 194 ? 12.136 -8.480 -28.588 1.00 96.56 194 SER A O 1
ATOM 1465 N N . LYS A 1 195 ? 10.783 -10.176 -28.031 1.00 97.56 195 LYS A N 1
ATOM 1466 C CA . LYS A 1 195 ? 9.630 -9.334 -27.698 1.00 97.56 195 LYS A CA 1
ATOM 1467 C C . LYS A 1 195 ? 9.872 -8.657 -26.351 1.00 97.56 195 LYS A C 1
ATOM 1469 O O . LYS A 1 195 ? 10.268 -9.322 -25.391 1.00 97.56 195 LYS A O 1
ATOM 1474 N N . ALA A 1 196 ? 9.595 -7.362 -26.278 1.00 97.81 196 ALA A N 1
ATOM 1475 C CA . ALA A 1 196 ? 9.737 -6.588 -25.059 1.00 97.81 196 ALA A CA 1
ATOM 1476 C C . ALA A 1 196 ? 8.514 -5.708 -24.805 1.00 97.81 196 ALA A C 1
ATOM 1478 O O . ALA A 1 196 ? 7.926 -5.174 -25.747 1.00 97.81 196 ALA A O 1
ATOM 1479 N N . LEU A 1 197 ? 8.132 -5.571 -23.538 1.00 98.12 197 LEU A N 1
ATOM 1480 C CA . LEU A 1 197 ? 7.075 -4.660 -23.121 1.00 98.12 197 LEU A CA 1
ATOM 1481 C C . LEU A 1 197 ? 7.706 -3.308 -22.757 1.00 98.12 197 LEU A C 1
ATOM 1483 O O . LEU A 1 197 ? 8.494 -3.269 -21.810 1.00 98.12 197 LEU A O 1
ATOM 1487 N N . PRO A 1 198 ? 7.394 -2.214 -23.470 1.00 97.25 198 PRO A N 1
ATOM 1488 C CA . PRO A 1 198 ? 7.704 -0.881 -22.985 1.00 97.25 198 PRO A CA 1
ATOM 1489 C C . PRO A 1 198 ? 6.689 -0.470 -21.906 1.00 97.25 198 PRO A C 1
ATOM 1491 O O . PRO A 1 198 ? 5.479 -0.635 -22.072 1.00 97.25 198 PRO A O 1
ATOM 1494 N N . ALA A 1 199 ? 7.186 0.078 -20.807 1.00 96.88 199 ALA A N 1
ATOM 1495 C CA . ALA A 1 199 ? 6.405 0.729 -19.768 1.00 96.88 199 ALA A CA 1
ATOM 1496 C C . ALA A 1 199 ? 6.981 2.123 -19.515 1.00 96.88 199 ALA A C 1
ATOM 1498 O O . ALA A 1 199 ? 8.184 2.339 -19.656 1.00 96.88 199 ALA A O 1
ATOM 1499 N N . PHE A 1 200 ? 6.124 3.064 -19.140 1.00 96.31 200 PHE A N 1
ATOM 1500 C CA . PHE A 1 200 ? 6.504 4.465 -19.013 1.00 96.31 200 PHE A CA 1
ATOM 1501 C C . PHE A 1 200 ? 6.149 5.005 -17.633 1.00 96.31 200 PHE A C 1
ATOM 1503 O O . PHE A 1 200 ? 5.120 4.639 -17.059 1.00 96.31 200 PHE A O 1
ATOM 1510 N N . THR A 1 201 ? 6.995 5.879 -17.096 1.00 94.81 201 THR A N 1
ATOM 1511 C CA . THR A 1 201 ? 6.748 6.529 -15.801 1.00 94.81 201 THR A CA 1
ATOM 1512 C C . THR A 1 201 ? 5.697 7.632 -15.890 1.00 94.81 201 THR A C 1
ATOM 1514 O O . THR A 1 201 ? 5.075 7.944 -14.879 1.00 94.81 201 THR A O 1
ATOM 1517 N N . ALA A 1 202 ? 5.464 8.183 -17.086 1.00 94.19 202 ALA A N 1
ATOM 1518 C CA . ALA A 1 202 ? 4.420 9.164 -17.372 1.00 94.19 202 ALA A CA 1
ATOM 1519 C C . ALA A 1 202 ? 3.993 9.140 -18.851 1.00 94.19 202 ALA A C 1
ATOM 1521 O O . ALA A 1 202 ? 4.697 8.593 -19.701 1.00 94.19 202 ALA A O 1
ATOM 1522 N N . HIS A 1 203 ? 2.859 9.777 -19.173 1.00 93.62 203 HIS A N 1
ATOM 1523 C CA . HIS A 1 203 ? 2.401 9.936 -20.564 1.00 93.62 203 HIS A CA 1
ATOM 1524 C C . HIS A 1 203 ? 3.436 10.665 -21.435 1.00 93.62 203 HIS A C 1
ATOM 1526 O O . HIS A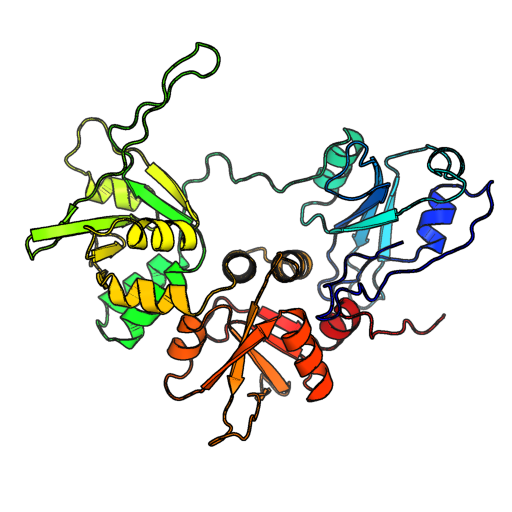 1 203 ? 3.689 10.246 -22.560 1.00 93.62 203 HIS A O 1
ATOM 1532 N N . ASP A 1 204 ? 4.096 11.694 -20.902 1.00 93.12 204 ASP A N 1
ATOM 1533 C CA . ASP A 1 204 ? 5.106 12.463 -21.638 1.00 93.12 204 ASP A CA 1
ATOM 1534 C C . ASP A 1 204 ? 6.294 11.602 -22.099 1.00 93.12 204 ASP A C 1
ATOM 1536 O O . ASP A 1 204 ? 6.866 11.855 -23.157 1.00 93.12 204 ASP A O 1
ATOM 1540 N N . GLU A 1 205 ? 6.660 10.558 -21.348 1.00 94.56 205 GLU A N 1
ATOM 1541 C CA . GLU A 1 205 ? 7.721 9.632 -21.765 1.00 94.56 205 GLU A CA 1
ATOM 1542 C C . GLU A 1 205 ? 7.260 8.722 -22.916 1.00 94.56 205 GLU A C 1
ATOM 1544 O O . GLU A 1 205 ? 8.050 8.402 -23.806 1.00 94.56 205 GLU A O 1
ATOM 1549 N N . LEU A 1 206 ? 5.968 8.372 -22.965 1.00 94.81 206 LEU A N 1
ATOM 1550 C CA . LEU A 1 206 ? 5.373 7.705 -24.125 1.00 94.81 206 LEU A CA 1
ATOM 1551 C C . LEU A 1 206 ? 5.324 8.638 -25.345 1.00 94.81 206 LEU A C 1
ATOM 1553 O O . LEU A 1 206 ? 5.607 8.191 -26.453 1.00 94.81 206 LEU A O 1
ATOM 1557 N N . VAL A 1 207 ? 5.004 9.924 -25.156 1.00 94.19 207 VAL A N 1
ATOM 1558 C CA . VAL A 1 207 ? 5.023 10.932 -26.233 1.00 94.19 207 VAL A CA 1
ATOM 1559 C C . VAL A 1 207 ? 6.404 11.048 -26.857 1.00 94.19 207 VAL A C 1
ATOM 1561 O O . VAL A 1 207 ? 6.511 10.989 -28.076 1.00 94.19 207 VAL A O 1
ATOM 1564 N N . LYS A 1 208 ? 7.464 11.124 -26.046 1.00 93.81 208 LYS A N 1
ATOM 1565 C CA . LYS A 1 208 ? 8.844 11.107 -26.559 1.00 93.81 208 LYS A CA 1
ATOM 1566 C C . LYS A 1 208 ? 9.156 9.817 -27.318 1.00 93.81 208 LYS A C 1
ATOM 1568 O O . LYS A 1 208 ? 9.796 9.853 -28.358 1.00 93.81 208 LYS A O 1
ATOM 1573 N N . PHE A 1 209 ? 8.701 8.672 -26.811 1.00 94.50 209 PHE A N 1
ATOM 1574 C CA . PHE A 1 209 ? 8.927 7.379 -27.459 1.00 94.50 209 PHE A CA 1
ATOM 1575 C C . PHE A 1 209 ? 8.203 7.228 -28.804 1.00 94.50 209 PHE A C 1
ATOM 1577 O O . PHE A 1 209 ? 8.689 6.521 -29.684 1.00 94.50 209 PHE A O 1
ATOM 1584 N N . ARG A 1 210 ? 7.053 7.886 -28.968 1.00 93.56 210 ARG A N 1
ATOM 1585 C CA . ARG A 1 210 ? 6.242 7.891 -30.191 1.00 93.56 210 ARG A CA 1
ATOM 1586 C C . ARG A 1 210 ? 6.323 9.224 -30.938 1.00 93.56 210 ARG A C 1
ATOM 1588 O O . ARG A 1 210 ? 5.356 9.608 -31.583 1.00 93.56 210 ARG A O 1
ATOM 1595 N N . GLU A 1 211 ? 7.447 9.938 -30.862 1.00 90.88 211 GLU A N 1
ATOM 1596 C CA . GLU A 1 211 ? 7.563 11.277 -31.467 1.00 90.88 211 GLU A CA 1
ATOM 1597 C C . GLU A 1 211 ? 7.320 11.290 -32.989 1.00 90.88 211 GLU A C 1
ATOM 1599 O O . GLU A 1 211 ? 6.911 12.310 -33.539 1.00 90.88 211 GLU A O 1
ATOM 1604 N N . GLU A 1 212 ? 7.523 10.149 -33.654 1.00 86.19 212 GLU A N 1
ATOM 1605 C CA . GLU A 1 212 ? 7.288 9.962 -35.090 1.00 86.19 212 GLU A CA 1
ATOM 1606 C C . GLU A 1 212 ? 5.833 9.570 -35.445 1.00 86.19 212 GLU A C 1
ATOM 1608 O O . GLU A 1 212 ? 5.488 9.544 -36.627 1.00 86.19 212 GLU A O 1
ATOM 1613 N N . ASP A 1 213 ? 4.962 9.273 -34.468 1.00 85.00 213 ASP A N 1
ATOM 1614 C CA . ASP A 1 213 ? 3.573 8.853 -34.723 1.00 85.00 213 ASP A CA 1
ATOM 1615 C C . ASP A 1 213 ? 2.632 10.061 -34.918 1.00 85.00 213 ASP A C 1
ATOM 1617 O O . ASP A 1 213 ? 2.332 10.809 -33.987 1.00 85.00 213 ASP A O 1
ATOM 1621 N N . GLU A 1 214 ? 2.071 10.206 -36.124 1.00 78.31 214 GLU A N 1
ATOM 1622 C CA . GLU A 1 214 ? 1.211 11.345 -36.501 1.00 78.31 214 GLU A CA 1
ATOM 1623 C C . GLU A 1 214 ? -0.146 11.395 -35.765 1.00 78.31 214 GLU A C 1
ATOM 1625 O O . GLU A 1 214 ? -0.691 12.477 -35.543 1.00 78.31 214 GLU A O 1
ATOM 1630 N N . GLU A 1 215 ? -0.712 10.245 -35.379 1.00 80.25 215 GLU A N 1
ATOM 1631 C CA . GLU A 1 215 ? -2.019 10.168 -34.696 1.00 80.25 215 GLU A CA 1
ATOM 1632 C C . GLU A 1 215 ? -1.950 10.511 -33.196 1.00 80.25 215 GLU A C 1
ATOM 1634 O O . GLU A 1 215 ? -2.990 10.661 -32.546 1.00 80.25 215 GLU A O 1
ATOM 1639 N N . GLY A 1 216 ? -0.735 10.652 -32.654 1.00 83.00 216 GLY A N 1
ATOM 1640 C CA . GLY A 1 216 ? -0.475 10.842 -31.232 1.00 83.00 216 G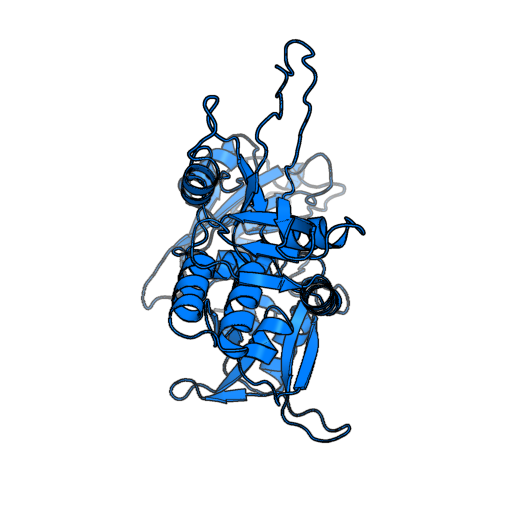LY A CA 1
ATOM 1641 C C . GLY A 1 216 ? -0.661 9.557 -30.406 1.00 83.00 216 GLY A C 1
ATOM 1642 O O . GLY A 1 216 ? -1.526 8.721 -30.698 1.00 83.00 216 GLY A O 1
ATOM 1643 N N . PRO A 1 217 ? 0.137 9.364 -29.344 1.00 91.69 217 PRO A N 1
ATOM 1644 C CA . PRO A 1 217 ? 0.081 8.142 -28.555 1.00 91.69 217 PRO A CA 1
ATOM 1645 C C . PRO A 1 217 ? -1.179 8.060 -27.691 1.00 91.69 217 PRO A C 1
ATOM 1647 O O . PRO A 1 217 ? -1.701 9.063 -27.199 1.00 91.69 217 PRO A O 1
ATOM 1650 N N . ARG A 1 218 ? -1.624 6.831 -27.410 1.00 91.12 218 ARG A N 1
ATOM 1651 C CA . ARG A 1 218 ? -2.667 6.563 -26.405 1.00 91.12 218 ARG A CA 1
ATOM 1652 C C . ARG A 1 218 ? -2.074 5.800 -25.235 1.00 91.12 218 ARG A C 1
ATOM 1654 O O . ARG A 1 218 ? -1.360 4.822 -25.426 1.00 91.12 218 ARG A O 1
ATOM 1661 N N . SER A 1 219 ? -2.412 6.219 -24.023 1.00 92.19 219 SER A N 1
ATOM 1662 C CA . SER A 1 219 ? -1.928 5.594 -22.794 1.00 92.19 219 SER A CA 1
ATOM 1663 C C . SER A 1 219 ? -2.986 4.729 -22.137 1.00 92.19 219 SER A C 1
ATOM 1665 O O . SER A 1 219 ? -4.149 5.115 -22.052 1.00 92.19 219 SER A O 1
ATOM 1667 N N . LEU A 1 220 ? -2.551 3.598 -21.589 1.00 92.38 220 LEU A N 1
ATOM 1668 C CA . LEU A 1 220 ? -3.287 2.872 -20.565 1.00 92.38 220 LEU A CA 1
ATOM 1669 C C . LEU A 1 220 ? -2.518 2.975 -19.247 1.00 92.38 220 LEU A C 1
ATOM 1671 O O . LEU A 1 220 ? -1.422 2.433 -19.122 1.00 92.38 220 LEU A O 1
ATOM 1675 N N . VAL A 1 221 ? -3.101 3.652 -18.263 1.00 92.31 221 VAL A N 1
ATOM 1676 C CA . VAL A 1 221 ? -2.547 3.740 -16.906 1.00 92.31 221 VAL A CA 1
ATOM 1677 C C . VAL A 1 221 ? -2.913 2.476 -16.137 1.00 92.31 221 VAL A C 1
ATOM 1679 O O . VAL A 1 221 ? -4.077 2.076 -16.129 1.00 92.31 221 VAL A O 1
ATOM 1682 N N . GLN A 1 222 ? -1.940 1.847 -15.484 1.00 91.88 222 GLN A N 1
ATOM 1683 C CA . GLN A 1 222 ? -2.146 0.676 -14.632 1.00 91.88 222 GLN A CA 1
ATOM 1684 C C . GLN A 1 222 ? -1.316 0.790 -13.347 1.00 91.88 222 GLN A C 1
ATOM 1686 O O . GLN A 1 222 ? -0.255 1.416 -13.362 1.00 91.88 222 GLN A O 1
ATOM 1691 N N . PRO A 1 223 ? -1.738 0.161 -12.236 1.00 91.50 223 PRO A N 1
ATOM 1692 C CA . PRO A 1 223 ? -0.853 -0.045 -11.094 1.00 91.50 223 PRO A CA 1
ATOM 1693 C C . PRO A 1 223 ? 0.431 -0.764 -11.529 1.00 91.50 223 PRO A C 1
ATOM 1695 O O . PRO A 1 223 ? 0.380 -1.704 -12.330 1.00 91.50 223 PRO A O 1
ATOM 1698 N N . ALA A 1 224 ? 1.581 -0.321 -11.022 1.00 93.12 224 ALA A N 1
ATOM 1699 C CA . ALA A 1 224 ? 2.880 -0.801 -11.487 1.00 93.12 224 ALA A CA 1
ATOM 1700 C C . ALA A 1 224 ? 3.054 -2.319 -11.270 1.00 93.12 224 ALA A C 1
ATOM 1702 O O . ALA A 1 224 ? 3.469 -3.036 -12.182 1.00 93.12 224 ALA A O 1
ATOM 1703 N N . ASP A 1 225 ? 2.598 -2.844 -10.128 1.00 91.88 225 ASP A N 1
ATOM 1704 C CA . ASP A 1 225 ? 2.573 -4.281 -9.827 1.00 91.88 225 ASP A CA 1
ATOM 1705 C C . ASP A 1 225 ? 1.761 -5.093 -10.850 1.00 91.88 225 ASP A C 1
ATOM 1707 O O . ASP A 1 225 ? 2.130 -6.214 -11.219 1.00 91.88 225 ASP A O 1
ATOM 1711 N N . ARG A 1 226 ? 0.670 -4.515 -11.366 1.00 93.50 226 ARG A N 1
ATOM 1712 C CA . ARG A 1 226 ? -0.174 -5.144 -12.388 1.00 93.50 226 ARG A CA 1
ATOM 1713 C C . ARG A 1 226 ? 0.490 -5.141 -13.754 1.00 93.50 226 ARG A C 1
ATOM 1715 O O . ARG A 1 226 ? 0.323 -6.120 -14.479 1.00 93.50 226 ARG A O 1
ATOM 1722 N N . VAL A 1 227 ? 1.282 -4.119 -14.076 1.00 96.25 227 VAL A N 1
ATOM 1723 C CA . VAL A 1 227 ? 2.126 -4.107 -15.281 1.00 96.25 227 VAL A CA 1
ATOM 1724 C C . VAL A 1 227 ? 3.189 -5.203 -15.211 1.00 96.25 227 VAL A C 1
ATOM 1726 O O . VAL A 1 227 ? 3.327 -5.967 -16.166 1.00 96.25 227 VAL A O 1
ATOM 1729 N N . LEU A 1 228 ? 3.877 -5.355 -14.073 1.00 96.56 228 LEU A N 1
ATOM 1730 C CA . LEU A 1 228 ? 4.860 -6.429 -13.875 1.00 96.56 228 LEU A CA 1
ATOM 1731 C C . LEU A 1 228 ? 4.217 -7.818 -14.022 1.00 96.56 228 LEU A C 1
ATOM 1733 O O . LEU A 1 228 ? 4.741 -8.686 -14.723 1.00 96.56 228 LEU A O 1
ATOM 1737 N N . ALA A 1 229 ? 3.049 -8.025 -13.407 1.00 95.75 229 ALA A N 1
ATOM 1738 C CA . ALA A 1 229 ? 2.310 -9.279 -13.520 1.00 95.75 229 ALA A CA 1
ATOM 1739 C C . ALA A 1 229 ? 1.794 -9.535 -14.948 1.00 95.75 229 ALA A C 1
ATOM 1741 O O . ALA A 1 229 ? 1.811 -10.675 -15.410 1.00 95.75 229 ALA A O 1
ATOM 1742 N N . PHE A 1 230 ? 1.337 -8.497 -15.653 1.00 96.69 230 PHE A N 1
ATOM 1743 C CA . PHE A 1 230 ? 0.923 -8.583 -17.055 1.00 96.69 230 PHE A CA 1
ATOM 1744 C C . PHE A 1 230 ? 2.091 -8.994 -17.958 1.00 96.69 230 PHE A C 1
ATOM 1746 O O . PHE A 1 230 ? 1.947 -9.935 -18.735 1.00 96.69 230 PHE A O 1
ATOM 1753 N N . PHE A 1 231 ? 3.257 -8.363 -17.794 1.00 97.75 231 PHE A N 1
ATOM 1754 C CA . PHE A 1 231 ? 4.481 -8.703 -18.520 1.00 97.75 231 PHE A CA 1
ATOM 1755 C C . PHE A 1 231 ? 4.857 -10.180 -18.357 1.00 97.75 231 PHE A C 1
ATOM 1757 O O . PHE A 1 231 ? 5.070 -10.884 -19.342 1.00 97.75 231 PHE A O 1
ATOM 1764 N N . VAL A 1 232 ? 4.867 -10.676 -17.118 1.00 96.81 232 VAL A N 1
ATOM 1765 C CA . VAL A 1 232 ? 5.180 -12.080 -16.822 1.00 96.81 232 VAL A CA 1
ATOM 1766 C C . VAL A 1 232 ? 4.126 -13.047 -17.374 1.00 96.81 232 VAL A C 1
ATOM 1768 O O . VAL A 1 232 ? 4.441 -14.194 -17.673 1.00 96.81 232 VAL A O 1
ATOM 1771 N N . ARG A 1 233 ? 2.872 -12.639 -17.570 1.00 96.19 233 ARG A N 1
ATOM 1772 C CA . ARG A 1 233 ? 1.846 -13.535 -18.136 1.00 96.19 233 ARG A CA 1
ATOM 1773 C C . ARG A 1 233 ? 2.013 -13.800 -19.630 1.00 96.19 233 ARG A C 1
ATOM 1775 O O . ARG A 1 233 ? 1.521 -14.824 -20.094 1.00 96.19 233 ARG A O 1
ATOM 1782 N N . ASP A 1 234 ? 2.687 -12.925 -20.374 1.00 95.50 234 ASP A N 1
ATOM 1783 C CA . ASP A 1 234 ? 2.962 -13.125 -21.800 1.00 95.50 234 ASP A CA 1
ATOM 1784 C C . ASP A 1 234 ? 4.244 -13.954 -21.977 1.00 95.50 234 ASP A C 1
ATOM 1786 O O . ASP A 1 234 ? 5.328 -13.400 -21.808 1.00 95.50 234 ASP A O 1
ATOM 1790 N N . PRO A 1 235 ? 4.182 -15.257 -22.316 1.00 92.69 235 PRO A N 1
ATOM 1791 C CA . PRO A 1 235 ? 5.359 -16.132 -22.360 1.00 92.69 235 PRO A CA 1
ATOM 1792 C C . PRO A 1 235 ? 6.380 -15.751 -23.443 1.00 92.69 235 PRO A C 1
ATOM 1794 O O . PRO A 1 235 ? 7.518 -16.220 -23.402 1.00 92.69 235 PRO A O 1
ATOM 1797 N N . GLU A 1 236 ? 6.001 -14.925 -24.421 1.00 95.38 236 GLU A N 1
ATOM 1798 C CA . GLU A 1 236 ? 6.899 -14.494 -25.492 1.00 95.38 236 GLU A CA 1
ATOM 1799 C C . GLU A 1 236 ? 7.717 -13.259 -25.106 1.00 95.38 236 GLU A C 1
ATOM 1801 O O . GLU A 1 236 ? 8.785 -13.026 -25.682 1.00 95.38 236 GLU A O 1
ATOM 1806 N N . ALA A 1 237 ? 7.231 -12.461 -24.151 1.00 96.69 237 ALA A N 1
ATOM 1807 C CA . ALA A 1 237 ? 7.904 -11.258 -23.686 1.00 96.69 237 ALA A CA 1
ATOM 1808 C C . ALA A 1 237 ? 9.113 -11.623 -22.805 1.00 96.69 237 ALA A C 1
ATOM 1810 O O . ALA A 1 237 ? 8.980 -12.286 -21.772 1.00 96.69 237 ALA A O 1
ATOM 1811 N N . ARG A 1 238 ? 10.309 -11.193 -23.227 1.00 97.69 238 ARG A N 1
ATOM 1812 C CA . ARG A 1 238 ? 11.584 -11.475 -22.539 1.00 97.69 238 ARG A CA 1
ATOM 1813 C C . ARG A 1 238 ? 12.130 -10.296 -21.749 1.00 97.69 238 ARG A C 1
ATOM 1815 O O . ARG A 1 238 ? 12.828 -10.512 -20.759 1.00 97.69 238 ARG A O 1
ATOM 1822 N N . TRP A 1 239 ? 11.801 -9.080 -22.173 1.00 97.81 239 TRP A N 1
ATOM 1823 C CA . TRP A 1 239 ? 12.313 -7.849 -21.581 1.00 97.81 239 TRP A CA 1
ATOM 1824 C C . TRP A 1 239 ? 11.181 -6.899 -21.212 1.00 97.81 239 TRP A C 1
ATOM 1826 O O . TRP A 1 239 ? 10.234 -6.723 -21.978 1.00 97.81 239 TRP A O 1
ATOM 1836 N N . LEU A 1 240 ? 11.315 -6.266 -20.056 1.00 97.50 240 LEU A N 1
ATOM 1837 C CA . LEU A 1 240 ? 10.575 -5.073 -19.678 1.00 97.50 240 LEU A CA 1
ATOM 1838 C C . LEU A 1 240 ? 11.524 -3.887 -19.840 1.00 97.50 240 LEU A C 1
ATOM 1840 O O . LEU A 1 240 ? 12.588 -3.882 -19.225 1.00 97.50 240 LEU A O 1
ATOM 1844 N N . TYR A 1 241 ? 11.151 -2.901 -20.648 1.00 97.00 241 TYR A N 1
ATOM 1845 C CA . TYR A 1 241 ? 11.877 -1.636 -20.734 1.00 97.00 241 TYR A CA 1
ATOM 1846 C C . TYR A 1 241 ? 11.084 -0.551 -20.032 1.00 97.00 241 TYR A C 1
ATOM 1848 O O . TYR A 1 241 ? 9.906 -0.378 -20.333 1.00 97.00 241 TYR A O 1
ATOM 1856 N N . ILE A 1 242 ? 11.732 0.184 -19.132 1.00 95.69 242 ILE A N 1
ATOM 1857 C CA . ILE A 1 242 ? 11.133 1.365 -18.507 1.00 95.69 242 ILE A CA 1
ATOM 1858 C C . ILE A 1 242 ? 11.734 2.617 -19.150 1.00 95.69 242 ILE A C 1
ATOM 1860 O O . ILE A 1 242 ? 12.956 2.720 -19.240 1.00 95.69 242 ILE A O 1
ATOM 1864 N N . ASP A 1 243 ? 10.867 3.521 -19.616 1.00 94.88 243 ASP A N 1
ATOM 1865 C CA . ASP A 1 243 ? 11.200 4.758 -20.341 1.00 94.88 243 ASP A CA 1
ATOM 1866 C C . ASP A 1 243 ? 12.227 4.543 -21.479 1.00 94.88 243 ASP A C 1
ATOM 1868 O O . ASP A 1 243 ? 13.309 5.134 -21.474 1.00 94.88 243 ASP A O 1
ATOM 1872 N N . PRO A 1 244 ? 11.912 3.703 -22.489 1.00 93.75 244 PRO A N 1
ATOM 1873 C CA . PRO A 1 244 ? 12.860 3.288 -23.530 1.00 93.75 244 PRO A CA 1
ATOM 1874 C C . PRO A 1 244 ? 13.433 4.418 -24.402 1.00 93.75 244 PRO A C 1
ATOM 1876 O O . PRO A 1 244 ? 14.459 4.206 -25.043 1.00 93.75 244 PRO A O 1
ATOM 1879 N N . ALA A 1 245 ? 12.782 5.586 -24.459 1.00 89.44 245 ALA A N 1
ATOM 1880 C CA . ALA A 1 245 ? 13.285 6.765 -25.176 1.00 89.44 245 ALA A CA 1
ATOM 1881 C C . ALA A 1 245 ? 14.374 7.534 -24.399 1.00 89.44 245 ALA A C 1
ATOM 1883 O O . ALA A 1 245 ? 15.125 8.309 -24.988 1.00 89.44 245 ALA A O 1
ATOM 1884 N N . GLY A 1 246 ? 14.453 7.340 -23.078 1.00 80.50 246 GLY A N 1
ATOM 1885 C CA . GLY A 1 246 ? 15.537 7.832 -22.228 1.00 80.50 246 GLY A CA 1
ATOM 1886 C C . GLY A 1 246 ? 16.664 6.801 -22.100 1.00 80.50 246 GLY A C 1
ATOM 1887 O O . GLY A 1 246 ? 16.738 5.877 -22.906 1.00 80.50 246 GLY A O 1
ATOM 1888 N N . PRO A 1 247 ? 17.557 6.920 -21.096 1.00 73.50 247 PRO A N 1
ATOM 1889 C CA . PRO A 1 247 ? 18.514 5.866 -20.763 1.00 73.50 247 PRO A CA 1
ATOM 1890 C C . PRO A 1 247 ? 17.744 4.586 -20.387 1.00 73.50 247 PRO A C 1
ATOM 1892 O O . PRO A 1 247 ? 17.141 4.535 -19.313 1.00 73.50 247 PRO A O 1
ATOM 1895 N N . PRO A 1 248 ? 17.717 3.559 -21.253 1.00 80.69 248 PRO A N 1
ATOM 1896 C CA . PRO A 1 248 ? 16.768 2.475 -21.090 1.00 80.69 248 PRO A CA 1
ATOM 1897 C C . PRO A 1 248 ? 17.309 1.472 -20.073 1.00 80.69 248 PRO A C 1
ATOM 1899 O O . PRO A 1 248 ? 18.412 0.945 -20.240 1.00 80.69 248 PRO A O 1
ATOM 1902 N N . LEU A 1 249 ? 16.516 1.136 -19.054 1.00 89.75 249 LEU A N 1
ATOM 1903 C CA . LEU A 1 249 ? 16.763 -0.072 -18.269 1.00 89.75 249 LEU A CA 1
ATOM 1904 C C . LEU A 1 249 ? 15.927 -1.216 -18.844 1.00 89.75 249 LEU A C 1
ATOM 1906 O O . LEU A 1 249 ? 14.700 -1.207 -18.753 1.00 89.75 249 LEU A O 1
ATOM 1910 N N . GLY A 1 250 ? 16.609 -2.212 -19.409 1.00 93.69 250 GLY A N 1
ATOM 1911 C CA . GLY A 1 250 ? 16.010 -3.498 -19.750 1.00 93.69 250 GLY A CA 1
ATOM 1912 C C . GLY A 1 250 ? 16.085 -4.451 -18.560 1.00 93.69 250 GLY A C 1
ATOM 1913 O O . GLY A 1 250 ? 17.176 -4.838 -18.146 1.00 93.69 250 GLY A O 1
ATOM 1914 N N . ILE A 1 251 ? 14.935 -4.858 -18.031 1.00 95.50 251 ILE A N 1
ATOM 1915 C CA . ILE A 1 251 ? 14.819 -5.841 -16.951 1.00 95.50 251 ILE A CA 1
ATOM 1916 C C . ILE A 1 251 ? 14.395 -7.171 -17.564 1.00 95.50 251 ILE A C 1
ATOM 1918 O O . ILE A 1 251 ? 13.426 -7.239 -18.329 1.00 95.50 251 ILE A O 1
ATOM 1922 N N . ARG A 1 252 ? 15.117 -8.245 -17.246 1.00 95.75 252 ARG A N 1
ATOM 1923 C CA . ARG A 1 252 ? 14.778 -9.566 -17.773 1.00 95.75 252 ARG A CA 1
ATOM 1924 C C . ARG A 1 252 ? 13.533 -10.123 -17.098 1.00 95.75 252 ARG A C 1
ATOM 1926 O O . ARG A 1 252 ? 13.308 -9.935 -15.903 1.00 95.75 252 ARG A O 1
ATOM 1933 N N . ARG A 1 253 ? 12.773 -10.906 -17.860 1.00 96.25 253 ARG A N 1
ATOM 1934 C CA . ARG A 1 253 ? 11.601 -11.643 -17.380 1.00 96.25 253 ARG A CA 1
ATOM 1935 C C . ARG A 1 253 ? 11.864 -12.444 -16.104 1.00 96.25 253 ARG A C 1
ATOM 1937 O O . ARG A 1 253 ? 11.094 -12.320 -15.162 1.00 96.25 253 ARG A O 1
ATOM 1944 N N . ASP A 1 254 ? 12.942 -13.220 -16.060 1.00 94.75 254 ASP A N 1
ATOM 1945 C CA . ASP A 1 254 ? 13.276 -14.075 -14.914 1.00 94.75 254 ASP A CA 1
ATOM 1946 C C . ASP A 1 254 ? 13.536 -13.277 -13.627 1.00 94.75 254 ASP A C 1
ATOM 1948 O O . ASP A 1 254 ? 13.184 -13.728 -12.539 1.00 94.75 254 ASP A O 1
ATOM 1952 N N . GLN A 1 255 ? 14.075 -12.060 -13.739 1.00 93.62 255 GLN A N 1
ATOM 1953 C CA . GLN A 1 255 ? 14.241 -11.152 -12.601 1.00 93.62 255 GLN A CA 1
ATOM 1954 C C . GLN A 1 255 ? 12.890 -10.650 -12.073 1.00 93.62 255 GLN A C 1
ATOM 1956 O O . GLN A 1 255 ? 12.672 -10.634 -10.861 1.00 93.62 255 GLN A O 1
ATOM 1961 N N . VAL A 1 256 ? 11.968 -10.277 -12.969 1.00 95.31 256 VAL A N 1
ATOM 1962 C CA . VAL A 1 256 ? 10.616 -9.837 -12.583 1.00 95.31 256 VAL A CA 1
ATOM 1963 C C . VAL A 1 256 ? 9.803 -11.001 -12.006 1.00 95.31 256 VAL A C 1
ATOM 1965 O O . VAL A 1 256 ? 9.129 -10.835 -10.992 1.00 95.31 256 VAL A O 1
ATOM 1968 N N . GLU A 1 257 ? 9.898 -12.192 -12.603 1.00 94.50 257 GLU A N 1
ATOM 1969 C CA . GLU A 1 257 ? 9.260 -13.418 -12.106 1.00 94.50 257 GLU A CA 1
ATOM 1970 C C . GLU A 1 257 ? 9.724 -13.758 -10.692 1.00 94.50 257 GLU A C 1
ATOM 1972 O O . GLU A 1 257 ? 8.892 -13.938 -9.801 1.00 94.50 257 GLU A O 1
ATOM 1977 N N . PHE A 1 258 ? 11.040 -13.785 -10.471 1.00 90.06 258 PHE A N 1
ATOM 1978 C CA . PHE A 1 258 ? 11.618 -14.050 -9.157 1.00 90.06 258 PHE A CA 1
ATOM 1979 C C . PHE A 1 258 ? 11.121 -13.046 -8.109 1.00 90.06 258 PHE A C 1
ATOM 1981 O O . PHE A 1 258 ? 10.711 -13.430 -7.012 1.00 90.06 258 PHE A O 1
ATOM 1988 N N . ALA A 1 259 ? 11.092 -11.760 -8.467 1.00 91.38 259 ALA A N 1
ATOM 1989 C CA . ALA A 1 259 ? 10.612 -10.698 -7.596 1.00 91.38 259 ALA A CA 1
ATOM 1990 C C . ALA A 1 259 ? 9.118 -10.837 -7.242 1.00 91.38 259 ALA A C 1
ATOM 1992 O O . ALA A 1 259 ? 8.732 -10.624 -6.092 1.00 91.38 259 ALA A O 1
ATOM 1993 N N . LEU A 1 260 ? 8.274 -11.227 -8.203 1.00 92.81 260 LEU A N 1
ATOM 1994 C CA . LEU A 1 260 ? 6.839 -11.431 -7.982 1.00 92.81 260 LEU A CA 1
ATOM 1995 C C . LEU A 1 260 ? 6.536 -12.699 -7.173 1.00 92.81 260 LEU A C 1
ATOM 1997 O O . LEU A 1 260 ? 5.602 -12.693 -6.369 1.00 92.81 260 LEU A O 1
ATOM 2001 N N . GLN A 1 261 ? 7.309 -13.773 -7.361 1.00 91.12 261 GLN A N 1
ATOM 2002 C CA . GLN A 1 261 ? 7.055 -15.083 -6.750 1.00 91.12 261 GLN A CA 1
ATOM 2003 C C . GLN A 1 261 ? 7.110 -15.051 -5.216 1.00 91.12 261 GLN A C 1
ATOM 2005 O O . GLN A 1 261 ? 6.325 -15.736 -4.558 1.00 91.12 261 GLN A O 1
ATOM 2010 N N . ALA A 1 262 ? 7.997 -14.239 -4.634 1.00 86.00 262 ALA A N 1
ATOM 2011 C CA . ALA A 1 262 ? 8.083 -14.078 -3.181 1.00 86.00 262 ALA A CA 1
ATOM 2012 C C . ALA A 1 262 ? 6.795 -13.480 -2.571 1.00 86.00 262 ALA A C 1
ATOM 2014 O O . ALA A 1 262 ? 6.477 -13.728 -1.402 1.00 86.00 262 ALA A O 1
ATOM 2015 N N . GLY A 1 263 ? 6.026 -12.743 -3.378 1.00 89.50 263 GLY A N 1
ATOM 2016 C CA . GLY A 1 263 ? 4.901 -11.919 -2.954 1.00 89.50 263 GLY A CA 1
ATOM 2017 C C . GLY A 1 263 ? 5.328 -10.493 -2.599 1.00 89.50 263 GLY A C 1
ATOM 2018 O O . GLY A 1 263 ? 6.503 -10.201 -2.380 1.00 89.50 263 GLY A O 1
ATOM 2019 N N . HIS A 1 264 ? 4.354 -9.590 -2.549 1.00 93.81 264 HIS A N 1
ATOM 2020 C CA . HIS A 1 264 ? 4.552 -8.195 -2.168 1.00 93.81 264 HIS A CA 1
ATOM 2021 C C . HIS A 1 264 ? 3.248 -7.608 -1.613 1.00 93.81 264 HIS A C 1
ATOM 2023 O O . HIS A 1 264 ? 2.161 -8.133 -1.857 1.00 93.81 264 HIS A O 1
ATOM 2029 N N . ASN A 1 265 ? 3.359 -6.506 -0.880 1.00 95.69 265 ASN A N 1
ATOM 2030 C CA . ASN A 1 265 ? 2.238 -5.747 -0.348 1.00 95.69 265 ASN A CA 1
ATOM 2031 C C . ASN A 1 265 ? 2.059 -4.450 -1.145 1.00 95.69 265 ASN A C 1
ATOM 2033 O O . ASN A 1 265 ? 2.541 -3.387 -0.747 1.00 95.69 265 ASN A O 1
ATOM 2037 N N . ALA A 1 266 ? 1.383 -4.563 -2.293 1.00 92.81 266 ALA A N 1
ATOM 2038 C CA . ALA A 1 266 ? 1.128 -3.436 -3.191 1.00 92.81 266 ALA A CA 1
ATOM 2039 C C . ALA A 1 266 ? 0.333 -2.320 -2.502 1.00 92.81 266 ALA A C 1
ATOM 2041 O O . ALA A 1 266 ? 0.630 -1.148 -2.704 1.00 92.81 266 ALA A O 1
ATOM 2042 N N . ALA A 1 267 ? -0.637 -2.670 -1.648 1.00 93.31 267 ALA A N 1
ATOM 2043 C CA . ALA A 1 267 ? -1.446 -1.690 -0.929 1.00 93.31 267 ALA A CA 1
ATOM 2044 C C . ALA A 1 267 ? -0.566 -0.778 -0.062 1.00 93.31 267 ALA A C 1
ATOM 2046 O O . ALA A 1 267 ? -0.639 0.445 -0.181 1.00 93.31 267 ALA A O 1
ATOM 2047 N N . VAL A 1 268 ? 0.319 -1.362 0.755 1.00 96.00 268 VAL A N 1
ATOM 2048 C CA . VAL A 1 268 ? 1.243 -0.587 1.597 1.00 96.00 268 VAL A CA 1
ATOM 2049 C C . VAL A 1 268 ? 2.263 0.153 0.740 1.00 96.00 268 VAL A C 1
ATOM 2051 O O . VAL A 1 268 ? 2.465 1.344 0.952 1.00 96.00 268 VAL A O 1
ATOM 2054 N N . LYS A 1 269 ? 2.865 -0.492 -0.268 1.00 95.12 269 LYS A N 1
ATOM 2055 C CA . LYS A 1 269 ? 3.844 0.165 -1.151 1.00 95.12 269 LYS A CA 1
ATOM 2056 C C . LYS A 1 269 ? 3.247 1.397 -1.849 1.00 95.12 269 LYS A C 1
ATOM 2058 O O . LYS A 1 269 ? 3.885 2.446 -1.848 1.00 95.12 269 LYS A O 1
ATOM 2063 N N . ASN A 1 270 ? 2.022 1.300 -2.366 1.00 91.81 270 ASN A N 1
ATOM 2064 C CA . ASN A 1 270 ? 1.306 2.408 -3.006 1.00 91.81 270 ASN A CA 1
ATOM 2065 C C . ASN A 1 270 ? 0.888 3.492 -2.006 1.00 91.81 270 ASN A C 1
ATOM 2067 O O . ASN A 1 270 ? 0.929 4.678 -2.326 1.00 91.81 270 ASN A O 1
ATOM 2071 N N . ALA A 1 271 ? 0.512 3.118 -0.780 1.00 92.50 271 ALA A N 1
ATOM 2072 C CA . ALA A 1 271 ? 0.251 4.106 0.259 1.00 92.50 271 ALA A CA 1
ATOM 2073 C C . ALA A 1 271 ? 1.516 4.920 0.573 1.00 92.50 271 ALA A C 1
ATOM 2075 O O . ALA A 1 271 ? 1.447 6.144 0.614 1.00 92.50 271 ALA A O 1
ATOM 2076 N N . LEU A 1 272 ? 2.670 4.256 0.701 1.00 93.81 272 LEU A N 1
ATOM 2077 C CA . LEU A 1 272 ? 3.957 4.892 1.000 1.00 93.81 272 LEU A CA 1
ATOM 2078 C C . LEU A 1 272 ? 4.434 5.866 -0.085 1.00 93.81 272 LEU A C 1
ATOM 2080 O O . LEU A 1 272 ? 5.172 6.794 0.227 1.00 93.81 272 LEU A O 1
ATOM 2084 N N . THR A 1 273 ? 4.025 5.688 -1.344 1.00 89.38 273 THR A N 1
ATOM 2085 C CA . THR A 1 273 ? 4.382 6.618 -2.430 1.00 89.38 273 THR A CA 1
ATOM 2086 C C . THR A 1 273 ? 3.586 7.925 -2.405 1.00 89.38 273 THR A C 1
ATOM 2088 O O . THR A 1 273 ? 3.905 8.833 -3.169 1.00 89.38 273 THR A O 1
ATOM 2091 N N . ARG A 1 274 ? 2.551 8.044 -1.561 1.00 86.44 274 ARG A N 1
ATOM 2092 C CA . ARG A 1 274 ? 1.707 9.242 -1.521 1.00 86.44 274 ARG A CA 1
ATOM 2093 C C . ARG A 1 274 ? 2.348 10.368 -0.705 1.00 86.44 274 ARG A C 1
ATOM 2095 O O . ARG A 1 274 ? 2.747 10.132 0.435 1.00 86.44 274 ARG A O 1
ATOM 2102 N N . PRO A 1 275 ? 2.393 11.604 -1.234 1.00 84.06 275 PRO A N 1
ATOM 2103 C CA . PRO A 1 275 ? 2.973 12.741 -0.520 1.00 84.06 275 PRO A CA 1
ATOM 2104 C C . PRO A 1 275 ? 2.138 13.175 0.695 1.00 84.06 275 PRO A C 1
ATOM 2106 O O . PRO A 1 275 ? 2.678 13.743 1.640 1.00 84.06 275 PRO A O 1
ATOM 2109 N N . ASP A 1 276 ? 0.832 12.906 0.681 1.00 86.50 276 ASP A N 1
ATOM 2110 C CA . ASP A 1 276 ? -0.137 13.257 1.721 1.00 86.50 276 ASP A CA 1
ATOM 2111 C C . ASP A 1 276 ? -0.481 12.080 2.652 1.00 86.50 276 ASP A C 1
ATOM 2113 O O . ASP A 1 276 ? -1.518 12.115 3.314 1.00 86.50 276 ASP A O 1
ATOM 2117 N N . LEU A 1 277 ? 0.364 11.039 2.703 1.00 90.31 277 LEU A N 1
ATOM 2118 C CA . LEU A 1 277 ? 0.135 9.836 3.506 1.00 90.31 277 LEU A CA 1
ATOM 2119 C C . LEU A 1 277 ? -0.221 10.174 4.963 1.00 90.31 277 LEU A C 1
ATOM 2121 O O . LEU A 1 277 ? 0.587 10.738 5.702 1.00 90.31 277 LEU A O 1
ATOM 2125 N N . THR A 1 278 ? -1.408 9.749 5.392 1.00 91.62 278 THR A N 1
ATOM 2126 C CA . THR A 1 278 ? -1.820 9.762 6.802 1.00 91.62 278 THR A CA 1
ATOM 2127 C C . THR A 1 278 ? -1.593 8.404 7.473 1.00 91.62 278 THR A C 1
ATOM 2129 O O . THR A 1 278 ? -1.383 7.377 6.820 1.00 91.62 278 THR A O 1
ATOM 2132 N N . MET A 1 279 ? -1.662 8.357 8.803 1.00 91.62 279 MET A N 1
ATOM 2133 C CA . MET A 1 279 ? -1.652 7.083 9.525 1.00 91.62 279 MET A CA 1
ATOM 2134 C C . MET A 1 279 ? -2.890 6.245 9.212 1.00 91.62 279 MET A C 1
ATOM 2136 O O . MET A 1 279 ? -2.783 5.023 9.126 1.00 91.62 279 MET A O 1
ATOM 2140 N N . GLN A 1 280 ? -4.037 6.888 8.987 1.00 91.69 280 GLN A N 1
ATOM 2141 C CA . GLN A 1 280 ? -5.250 6.205 8.552 1.00 91.69 280 GLN A CA 1
ATOM 2142 C C . GLN A 1 280 ? -5.043 5.488 7.218 1.00 91.69 280 GLN A C 1
ATOM 2144 O O . GLN A 1 280 ? -5.285 4.291 7.105 1.00 91.69 280 GLN A O 1
ATOM 2149 N N . ASP A 1 281 ? -4.508 6.209 6.242 1.00 92.06 281 ASP A N 1
ATOM 2150 C CA . ASP A 1 281 ? -4.156 5.703 4.921 1.00 92.06 281 ASP A CA 1
ATOM 2151 C C . ASP A 1 281 ? -3.219 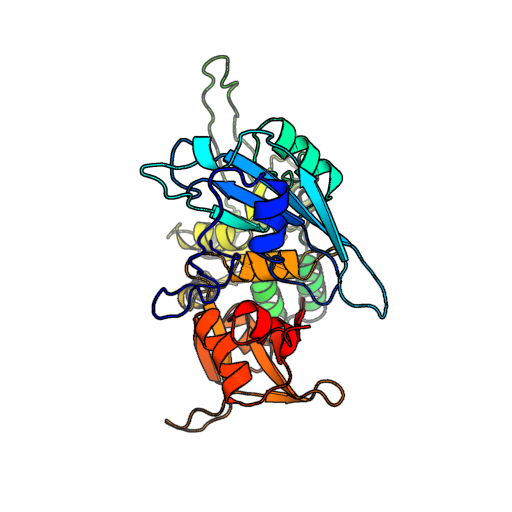4.486 4.961 1.00 92.06 281 ASP A C 1
ATOM 2153 O O . ASP A 1 281 ? -3.419 3.505 4.241 1.00 92.06 281 ASP A O 1
ATOM 2157 N N . LEU A 1 282 ? -2.184 4.542 5.805 1.00 94.19 282 LEU A N 1
ATOM 2158 C CA . LEU A 1 282 ? -1.260 3.426 5.995 1.00 94.19 282 LEU A CA 1
ATOM 2159 C C . LEU A 1 282 ? -1.964 2.212 6.613 1.00 94.19 282 LEU A C 1
ATOM 2161 O O . LEU A 1 282 ? -1.688 1.073 6.241 1.00 94.19 282 LEU A O 1
ATOM 2165 N N . PHE A 1 283 ? -2.864 2.441 7.563 1.00 92.06 283 PHE A N 1
ATOM 2166 C CA . PHE A 1 283 ? -3.558 1.376 8.280 1.00 92.06 283 PHE A CA 1
ATOM 2167 C C . PHE A 1 283 ? -4.616 0.701 7.415 1.00 92.06 283 PHE A C 1
ATOM 2169 O O . PHE A 1 283 ? -4.749 -0.520 7.462 1.00 92.06 283 PHE A O 1
ATOM 2176 N N . ASP A 1 284 ? -5.292 1.462 6.561 1.00 91.31 284 ASP A N 1
ATOM 2177 C CA . ASP A 1 284 ? -6.165 0.936 5.513 1.00 91.31 284 ASP A CA 1
ATOM 2178 C C . ASP A 1 284 ? -5.405 0.027 4.560 1.00 91.31 284 ASP A C 1
ATOM 2180 O O . ASP A 1 284 ? -5.838 -1.093 4.291 1.00 91.31 284 ASP A O 1
ATOM 2184 N N . ALA A 1 285 ? -4.218 0.453 4.133 1.00 93.44 285 ALA A N 1
ATOM 2185 C CA . ALA A 1 285 ? -3.351 -0.376 3.311 1.00 93.44 285 ALA A CA 1
ATOM 2186 C C . ALA A 1 285 ? -2.873 -1.648 4.037 1.00 93.44 285 ALA A C 1
ATOM 2188 O O . ALA A 1 285 ? -2.821 -2.720 3.437 1.00 93.44 285 ALA A O 1
ATOM 2189 N N . LEU A 1 286 ? -2.561 -1.555 5.332 1.00 93.75 286 LEU A N 1
ATOM 2190 C CA . LEU A 1 286 ? -2.180 -2.700 6.167 1.00 93.75 286 LEU A CA 1
ATOM 2191 C C . LEU A 1 286 ? -3.345 -3.682 6.399 1.00 93.75 286 LEU A C 1
ATOM 2193 O O . LEU A 1 286 ? -3.094 -4.875 6.559 1.00 93.75 286 LEU A O 1
ATOM 2197 N N . ARG A 1 287 ? -4.604 -3.219 6.378 1.00 89.62 287 ARG A N 1
ATOM 2198 C CA . ARG A 1 287 ? -5.807 -4.071 6.467 1.00 89.62 287 ARG A CA 1
ATOM 2199 C C . ARG A 1 287 ? -6.145 -4.808 5.173 1.00 89.62 287 ARG A C 1
ATOM 2201 O O . ARG A 1 287 ? -7.050 -5.642 5.195 1.00 89.62 287 ARG A O 1
ATOM 2208 N N . ALA A 1 288 ? -5.465 -4.518 4.061 1.00 88.69 288 ALA A N 1
ATOM 2209 C CA . ALA A 1 288 ? -5.757 -5.159 2.784 1.00 88.69 288 ALA A CA 1
ATOM 2210 C C . ALA A 1 288 ? -5.767 -6.701 2.930 1.00 88.69 288 ALA A C 1
ATOM 2212 O O . ALA A 1 288 ? -4.829 -7.265 3.508 1.00 88.69 288 ALA A O 1
ATOM 2213 N N . PRO A 1 289 ? -6.803 -7.403 2.427 1.00 83.31 289 PRO A N 1
ATOM 2214 C CA . PRO A 1 289 ? -6.919 -8.851 2.577 1.00 83.31 289 PRO A CA 1
ATOM 2215 C C . PRO A 1 289 ? -5.679 -9.595 2.075 1.00 83.31 289 PRO A C 1
ATOM 2217 O O . PRO A 1 289 ? -5.183 -9.331 0.981 1.00 83.31 289 PRO A O 1
ATOM 2220 N N . GLY A 1 290 ? -5.176 -10.536 2.878 1.00 85.19 290 GLY A N 1
ATOM 2221 C CA . GLY A 1 290 ? -3.963 -11.291 2.546 1.00 85.19 290 GLY A CA 1
ATOM 2222 C C . GLY A 1 290 ? -2.675 -10.460 2.574 1.00 85.19 290 GLY A C 1
ATOM 2223 O O . GLY A 1 290 ? -1.659 -10.908 2.041 1.00 85.19 290 GLY A O 1
ATOM 2224 N N . GLY A 1 291 ? -2.704 -9.266 3.177 1.00 89.88 291 GLY A N 1
ATOM 2225 C CA . GLY A 1 291 ? -1.539 -8.411 3.358 1.00 89.88 291 GLY A CA 1
ATOM 2226 C C . GLY A 1 291 ? -0.412 -9.125 4.106 1.00 89.88 291 GLY A C 1
ATOM 2227 O O . GLY A 1 291 ? -0.610 -9.707 5.176 1.00 89.88 291 GLY A O 1
ATOM 2228 N N . ILE A 1 292 ? 0.790 -9.049 3.541 1.00 95.06 292 ILE A N 1
ATOM 2229 C CA . ILE A 1 292 ? 2.017 -9.620 4.105 1.00 95.06 292 ILE A CA 1
ATOM 2230 C C . ILE A 1 292 ? 3.057 -8.531 4.344 1.00 95.06 292 ILE A C 1
ATOM 2232 O O . ILE A 1 292 ? 3.007 -7.470 3.723 1.00 95.06 292 ILE A O 1
ATOM 2236 N N . LEU A 1 293 ? 4.020 -8.807 5.213 1.00 97.31 293 LEU A N 1
ATOM 2237 C CA . LEU A 1 293 ? 5.244 -8.028 5.370 1.00 97.31 293 LEU A CA 1
ATOM 2238 C C . LEU A 1 293 ? 6.439 -8.978 5.425 1.00 97.31 293 LEU A C 1
ATOM 2240 O O . LEU A 1 293 ? 6.318 -10.133 5.833 1.00 97.31 293 LEU A O 1
ATOM 2244 N N . PHE A 1 294 ? 7.597 -8.485 5.010 1.00 97.19 294 PHE A N 1
ATOM 2245 C CA . PHE A 1 294 ? 8.862 -9.200 5.116 1.00 97.19 294 PHE A CA 1
ATOM 2246 C C . PHE A 1 294 ? 9.647 -8.601 6.274 1.00 97.19 294 PHE A C 1
ATOM 2248 O O . PHE A 1 294 ? 10.017 -7.435 6.210 1.00 97.19 294 PHE A O 1
ATOM 2255 N N . VAL A 1 295 ? 9.870 -9.362 7.339 1.00 96.94 295 VAL A N 1
ATOM 2256 C CA . VAL A 1 295 ? 10.626 -8.911 8.514 1.00 96.94 295 VAL A CA 1
ATOM 2257 C C . VAL A 1 295 ? 12.084 -9.318 8.352 1.00 96.94 295 VAL A C 1
ATOM 2259 O O . VAL A 1 295 ? 12.363 -10.479 8.055 1.00 96.94 295 VAL A O 1
ATOM 2262 N N . GLY A 1 296 ? 13.003 -8.365 8.517 1.00 93.56 296 GLY A N 1
ATOM 2263 C CA . GLY A 1 296 ? 14.441 -8.631 8.436 1.00 93.56 296 GLY A CA 1
ATOM 2264 C C . GLY A 1 296 ? 14.921 -9.528 9.578 1.00 93.56 296 GLY A C 1
ATOM 2265 O O . GLY A 1 296 ? 14.372 -9.485 10.675 1.00 93.56 296 GLY A O 1
ATOM 2266 N N . ASP A 1 297 ? 15.954 -10.326 9.334 1.00 92.81 297 ASP A N 1
ATOM 2267 C CA . ASP A 1 297 ? 16.485 -11.303 10.283 1.00 92.81 297 ASP A CA 1
ATOM 2268 C C . ASP A 1 297 ? 18.008 -11.453 10.144 1.00 92.81 297 ASP A C 1
ATOM 2270 O O . ASP A 1 297 ? 18.551 -11.506 9.035 1.00 92.81 297 ASP A O 1
ATOM 2274 N N . ARG A 1 298 ? 18.693 -11.515 11.291 1.00 88.12 298 ARG A N 1
ATOM 2275 C CA . ARG A 1 298 ? 20.153 -11.676 11.403 1.00 88.12 298 ARG A CA 1
ATOM 2276 C C . ARG A 1 298 ? 20.598 -12.972 12.081 1.00 88.12 298 ARG A C 1
ATOM 2278 O O . ARG A 1 298 ? 21.798 -13.160 12.287 1.00 88.12 298 ARG A O 1
ATOM 2285 N N . GLY A 1 299 ? 19.663 -13.855 12.408 1.00 84.50 299 GLY A N 1
ATOM 2286 C CA . GLY A 1 299 ? 19.965 -15.150 12.998 1.00 84.50 299 GLY A CA 1
ATOM 2287 C C . GLY A 1 299 ? 20.800 -16.042 12.071 1.00 84.50 299 GLY A C 1
ATOM 2288 O O . GLY A 1 299 ? 20.993 -15.758 10.884 1.00 84.50 299 GLY A O 1
ATOM 2289 N N . GLN A 1 300 ? 21.326 -17.133 12.623 1.00 79.62 300 GLN A N 1
ATOM 2290 C CA . GLN A 1 300 ? 22.172 -18.095 11.909 1.00 79.62 300 GLN A CA 1
ATOM 2291 C C . GLN A 1 300 ? 21.552 -19.492 11.978 1.00 79.62 300 GLN A C 1
ATOM 2293 O O . GLN A 1 300 ? 21.089 -19.922 13.031 1.00 79.62 300 GLN A O 1
ATOM 2298 N N . GLY A 1 301 ? 21.565 -20.229 10.863 1.00 80.00 301 GLY A N 1
ATOM 2299 C CA . GLY A 1 301 ? 20.923 -21.548 10.792 1.00 80.00 301 GLY A CA 1
ATOM 2300 C C . GLY A 1 301 ? 19.422 -21.458 11.085 1.00 80.00 301 GLY A C 1
ATOM 2301 O O . GLY A 1 301 ? 18.736 -20.644 10.470 1.00 80.00 301 GLY A O 1
ATOM 2302 N N . ASP A 1 302 ? 18.937 -22.253 12.035 1.00 81.06 302 ASP A N 1
ATOM 2303 C CA . ASP A 1 302 ? 17.522 -22.268 12.437 1.00 81.06 302 ASP A CA 1
ATOM 2304 C C . ASP A 1 302 ? 17.175 -21.213 13.505 1.00 81.06 302 ASP A C 1
ATOM 2306 O O . ASP A 1 302 ? 16.006 -21.051 13.850 1.00 81.06 302 ASP A O 1
ATOM 2310 N N . ASP A 1 303 ? 18.166 -20.484 14.030 1.00 86.12 303 ASP A N 1
ATOM 2311 C CA . ASP A 1 303 ? 17.924 -19.389 14.970 1.00 86.12 303 ASP A CA 1
ATOM 2312 C C . ASP A 1 303 ? 17.348 -18.185 14.218 1.00 86.12 303 ASP A C 1
ATOM 2314 O O . ASP A 1 303 ? 17.948 -17.725 13.241 1.00 86.12 303 ASP A O 1
ATOM 2318 N N . ILE A 1 304 ? 16.184 -17.692 14.643 1.00 85.44 304 ILE A N 1
ATOM 2319 C CA . ILE A 1 304 ? 15.522 -16.513 14.073 1.00 85.44 304 ILE A CA 1
ATOM 2320 C C . ILE A 1 304 ? 15.765 -15.351 15.028 1.00 85.44 304 ILE A C 1
ATOM 2322 O O . ILE A 1 304 ? 15.276 -15.349 16.156 1.00 85.44 304 ILE A O 1
ATOM 2326 N N . GLN A 1 305 ? 16.474 -14.332 14.550 1.00 91.00 305 GLN A N 1
ATOM 2327 C CA . GLN A 1 305 ? 16.750 -13.111 15.291 1.00 91.00 305 GLN A CA 1
ATOM 2328 C C . GLN A 1 305 ? 16.212 -11.914 14.496 1.00 91.00 305 GLN A C 1
ATOM 2330 O O . GLN A 1 305 ? 16.944 -11.332 13.683 1.00 91.00 305 GLN A O 1
ATOM 2335 N N . PRO A 1 306 ? 14.935 -11.535 14.712 1.00 94.56 306 PRO A N 1
ATOM 2336 C CA . PRO A 1 306 ? 14.324 -10.418 14.010 1.00 94.56 306 PRO A CA 1
ATOM 2337 C C . PRO A 1 306 ? 15.149 -9.144 14.172 1.00 94.56 306 PRO A C 1
ATOM 2339 O O . PRO A 1 306 ? 15.627 -8.810 15.259 1.00 94.56 306 PRO A O 1
ATOM 2342 N N . LEU A 1 307 ? 15.325 -8.425 13.071 1.00 94.38 307 LEU A N 1
ATOM 2343 C CA . LEU A 1 307 ? 16.180 -7.258 13.027 1.00 94.38 307 LEU A CA 1
ATOM 2344 C C . LEU A 1 307 ? 15.455 -6.044 13.609 1.00 94.38 307 LEU A C 1
ATOM 2346 O O . LEU A 1 307 ? 14.545 -5.484 12.996 1.00 94.38 307 LEU A O 1
ATOM 2350 N N . VAL A 1 308 ? 15.921 -5.611 14.775 1.00 94.44 308 VAL A N 1
ATOM 2351 C CA . VAL A 1 308 ? 15.551 -4.340 15.395 1.00 94.44 308 VAL A CA 1
ATOM 2352 C C . VAL A 1 308 ? 16.673 -3.335 15.149 1.00 94.44 308 VAL A C 1
ATOM 2354 O O . VAL A 1 308 ? 17.849 -3.639 15.354 1.00 94.44 308 VAL A O 1
ATOM 2357 N N . VAL A 1 309 ? 16.320 -2.146 14.667 1.00 93.81 309 VAL A N 1
ATOM 2358 C CA . VAL A 1 309 ? 17.263 -1.065 14.358 1.00 93.81 309 VAL A CA 1
ATOM 2359 C C . VAL A 1 309 ? 16.993 0.146 15.237 1.00 93.81 309 VAL A C 1
ATOM 2361 O O . VAL A 1 309 ? 15.839 0.504 15.473 1.00 93.81 309 VAL A O 1
ATOM 2364 N N . ASP A 1 310 ? 18.056 0.797 15.704 1.00 92.69 310 ASP A N 1
ATOM 2365 C CA . ASP A 1 310 ? 17.938 2.077 16.394 1.00 92.69 310 ASP A CA 1
ATOM 2366 C C . ASP A 1 310 ? 17.751 3.212 15.376 1.00 92.69 310 ASP A C 1
ATOM 2368 O O . ASP A 1 310 ? 18.560 3.411 14.469 1.00 92.69 310 ASP A O 1
ATOM 2372 N N . THR A 1 311 ? 16.664 3.964 15.534 1.00 88.69 311 THR A N 1
ATOM 2373 C CA . THR A 1 311 ? 16.323 5.136 14.725 1.00 88.69 311 THR A CA 1
ATOM 2374 C C . THR A 1 311 ? 16.236 6.385 15.592 1.00 88.69 311 THR A C 1
ATOM 2376 O O . THR A 1 311 ? 15.154 6.893 15.881 1.00 88.69 311 THR A O 1
ATOM 2379 N N . GLY A 1 312 ? 17.397 6.890 16.011 1.00 85.06 312 GLY A N 1
ATOM 2380 C CA . GLY A 1 312 ? 17.485 8.112 16.814 1.00 85.06 312 GLY A CA 1
ATOM 2381 C C . GLY A 1 312 ? 17.063 7.907 18.270 1.00 85.06 312 GLY A C 1
ATOM 2382 O O . GLY A 1 312 ? 16.317 8.721 18.810 1.00 85.06 312 GLY A O 1
ATOM 2383 N N . GLY A 1 313 ? 17.521 6.821 18.896 1.00 85.94 313 GLY A N 1
ATOM 2384 C CA . GLY A 1 313 ? 17.163 6.427 20.260 1.00 85.94 313 GLY A CA 1
ATOM 2385 C C . GLY A 1 313 ? 15.848 5.651 20.344 1.00 85.94 313 GLY A C 1
ATOM 2386 O O . GLY A 1 313 ? 15.279 5.537 21.430 1.00 85.94 313 GLY A O 1
ATOM 2387 N N . SER A 1 314 ? 15.348 5.155 19.208 1.00 89.94 314 SER A N 1
ATOM 2388 C CA . SER A 1 314 ? 14.108 4.390 19.130 1.00 89.94 314 SER A CA 1
ATOM 2389 C C . SER A 1 314 ? 14.303 3.095 18.362 1.00 89.94 314 SER A C 1
ATOM 2391 O O . SER A 1 314 ? 14.463 3.096 17.138 1.00 89.94 314 SER A O 1
ATOM 2393 N N . GLU A 1 315 ? 14.269 1.994 19.106 1.00 96.19 315 GLU A N 1
ATOM 2394 C CA . GLU A 1 315 ? 14.416 0.635 18.601 1.00 96.19 315 GLU A CA 1
ATOM 2395 C C . GLU A 1 315 ? 13.148 0.191 17.867 1.00 96.19 315 GLU A C 1
ATOM 2397 O O . GLU A 1 315 ? 12.075 0.076 18.465 1.00 96.19 315 GLU A O 1
ATOM 2402 N N . LYS A 1 316 ? 13.256 -0.057 16.561 1.00 97.38 316 LYS A N 1
ATOM 2403 C CA . LYS A 1 316 ? 12.127 -0.436 15.704 1.00 97.38 316 LYS A CA 1
ATOM 2404 C C . LYS A 1 316 ? 12.395 -1.736 14.976 1.00 97.38 316 LYS A C 1
ATOM 2406 O O . LYS A 1 316 ? 13.484 -1.934 14.442 1.00 97.38 316 LYS A O 1
ATOM 2411 N N . LEU A 1 317 ? 11.378 -2.588 14.904 1.00 97.81 317 LEU A N 1
ATOM 2412 C CA . LEU A 1 317 ? 11.406 -3.770 14.054 1.00 97.81 317 LEU A CA 1
ATOM 2413 C C . LEU A 1 317 ? 11.465 -3.338 12.586 1.00 97.81 317 LEU A C 1
ATOM 2415 O O . LEU A 1 317 ? 10.688 -2.481 12.159 1.00 97.81 317 LEU A O 1
ATOM 2419 N N . LEU A 1 318 ? 12.374 -3.933 11.820 1.00 97.31 318 LEU A N 1
ATOM 2420 C CA . LEU A 1 318 ? 12.529 -3.640 10.404 1.00 97.31 318 LEU A CA 1
ATOM 2421 C C . LEU A 1 318 ? 11.612 -4.521 9.556 1.00 97.31 318 LEU A C 1
ATOM 2423 O O . LEU A 1 318 ? 11.688 -5.750 9.626 1.00 97.31 318 LEU A O 1
ATOM 2427 N N . ALA A 1 319 ? 10.785 -3.897 8.718 1.00 97.88 319 ALA A N 1
ATOM 2428 C CA . ALA A 1 319 ? 9.898 -4.607 7.810 1.00 97.88 319 ALA A CA 1
ATOM 2429 C C . ALA A 1 319 ? 9.849 -3.983 6.412 1.00 97.88 319 ALA A C 1
ATOM 2431 O O . ALA A 1 319 ? 10.080 -2.790 6.211 1.00 97.88 319 ALA A O 1
ATOM 2432 N N . PHE A 1 320 ? 9.508 -4.813 5.435 1.00 97.75 320 PHE A N 1
ATOM 2433 C CA . PHE A 1 320 ? 9.520 -4.475 4.021 1.00 97.75 320 PHE A CA 1
ATOM 2434 C C . PHE A 1 320 ? 8.229 -4.920 3.341 1.00 97.75 320 PHE A C 1
ATOM 2436 O O . PHE A 1 320 ? 7.602 -5.912 3.718 1.00 97.75 320 PHE A O 1
ATOM 2443 N N . THR A 1 321 ? 7.846 -4.191 2.297 1.00 97.19 321 THR A N 1
ATOM 2444 C CA . THR A 1 321 ? 6.670 -4.513 1.476 1.00 97.19 321 THR A CA 1
ATOM 2445 C C . THR A 1 321 ? 6.943 -5.610 0.446 1.00 97.19 321 THR A C 1
ATOM 2447 O O . THR A 1 321 ? 5.997 -6.182 -0.084 1.00 97.19 321 THR A O 1
ATOM 2450 N N . SER A 1 322 ? 8.205 -5.945 0.166 1.00 95.50 322 SER A N 1
ATOM 2451 C CA . SER A 1 322 ? 8.588 -7.043 -0.732 1.00 95.50 322 SER A CA 1
ATOM 2452 C C . SER A 1 322 ? 9.973 -7.604 -0.388 1.00 95.50 322 SER A C 1
ATOM 2454 O O . SER A 1 322 ? 10.759 -6.970 0.318 1.00 95.50 322 SER A O 1
ATOM 2456 N N . ALA A 1 323 ? 10.307 -8.773 -0.938 1.00 92.62 323 ALA A N 1
ATOM 2457 C CA . ALA A 1 323 ? 11.665 -9.320 -0.873 1.00 92.62 323 ALA A CA 1
ATOM 2458 C C . ALA A 1 323 ? 12.697 -8.439 -1.605 1.00 92.62 323 ALA A C 1
ATOM 2460 O O . ALA A 1 323 ? 13.851 -8.363 -1.192 1.00 92.62 323 ALA A O 1
ATOM 2461 N N . VAL A 1 324 ? 12.283 -7.744 -2.672 1.00 93.75 324 VAL A N 1
ATOM 2462 C CA . VAL A 1 324 ? 13.148 -6.822 -3.428 1.00 93.75 324 VAL A CA 1
ATOM 2463 C C . VAL A 1 324 ? 13.539 -5.617 -2.573 1.00 93.75 324 VAL A C 1
ATOM 2465 O O . VAL A 1 324 ? 14.693 -5.202 -2.587 1.00 93.75 324 VAL A O 1
ATOM 2468 N N . GLU A 1 325 ? 12.601 -5.094 -1.782 1.00 95.56 325 GLU A N 1
ATOM 2469 C CA . GLU A 1 325 ? 12.860 -4.029 -0.805 1.00 95.56 325 GLU A CA 1
ATOM 2470 C C . GLU A 1 325 ? 13.888 -4.463 0.250 1.00 95.56 325 GLU A C 1
ATOM 2472 O O . GLU A 1 325 ? 14.825 -3.720 0.542 1.00 95.56 325 GLU A O 1
ATOM 2477 N N . ALA A 1 326 ? 13.760 -5.688 0.771 1.00 93.75 326 ALA A N 1
ATOM 2478 C CA . ALA A 1 326 ? 14.719 -6.245 1.723 1.00 93.75 326 ALA A CA 1
ATOM 2479 C C . ALA A 1 326 ? 16.114 -6.434 1.097 1.00 93.75 326 ALA A C 1
ATOM 2481 O O . ALA A 1 326 ? 17.112 -6.013 1.679 1.00 93.75 326 ALA A O 1
ATOM 2482 N N . ALA A 1 327 ? 16.184 -7.009 -0.108 1.00 91.44 327 ALA A N 1
ATOM 2483 C CA . ALA A 1 327 ? 17.442 -7.266 -0.811 1.00 91.44 327 ALA A CA 1
ATOM 2484 C C . ALA A 1 327 ? 18.168 -5.980 -1.239 1.00 91.44 327 ALA A C 1
ATOM 2486 O O . ALA A 1 327 ? 19.396 -5.956 -1.284 1.00 91.44 327 ALA A O 1
ATOM 2487 N N . ALA A 1 328 ? 17.429 -4.915 -1.557 1.00 92.25 328 ALA A N 1
ATOM 2488 C CA . ALA A 1 328 ? 18.013 -3.611 -1.855 1.00 92.25 328 ALA A CA 1
ATOM 2489 C C . ALA A 1 328 ? 18.578 -2.920 -0.606 1.00 92.25 328 ALA A C 1
ATOM 2491 O O . ALA A 1 328 ? 19.547 -2.175 -0.715 1.00 92.25 328 ALA A O 1
ATOM 2492 N N . TRP A 1 329 ? 17.994 -3.173 0.569 1.00 92.38 329 TRP A N 1
ATOM 2493 C CA . TRP A 1 329 ? 18.494 -2.647 1.837 1.00 92.38 329 TRP A CA 1
ATOM 2494 C C . TRP A 1 329 ? 19.769 -3.360 2.299 1.00 92.38 329 TRP A C 1
ATOM 2496 O O . TRP A 1 329 ? 20.763 -2.714 2.622 1.00 92.38 329 TRP A O 1
ATOM 2506 N N . ASP A 1 330 ? 19.743 -4.693 2.329 1.00 90.81 330 ASP A N 1
ATOM 2507 C CA . ASP A 1 330 ? 20.891 -5.527 2.684 1.00 90.81 330 ASP A CA 1
ATOM 2508 C C . ASP A 1 330 ? 20.780 -6.881 1.973 1.00 90.81 330 ASP A C 1
ATOM 2510 O O . ASP A 1 330 ? 19.944 -7.720 2.306 1.00 90.81 330 ASP A O 1
ATOM 2514 N N . ARG A 1 331 ? 21.660 -7.115 0.995 1.00 86.69 331 ARG A N 1
ATOM 2515 C CA . ARG A 1 331 ? 21.678 -8.349 0.190 1.00 86.69 331 ARG A CA 1
ATOM 2516 C C . ARG A 1 331 ? 22.055 -9.602 0.977 1.00 86.69 331 ARG A C 1
ATOM 2518 O O . ARG A 1 331 ? 21.843 -10.707 0.485 1.00 86.69 331 ARG A O 1
ATOM 2525 N N . THR A 1 332 ? 22.669 -9.440 2.145 1.00 88.25 332 THR A N 1
ATOM 2526 C CA . THR A 1 332 ? 23.107 -10.552 3.001 1.00 88.25 332 THR A CA 1
ATOM 2527 C C . THR A 1 332 ? 22.088 -10.894 4.082 1.00 88.25 332 THR A C 1
ATOM 2529 O O . THR A 1 332 ? 22.183 -11.946 4.714 1.00 88.25 332 THR A O 1
ATOM 2532 N N . MET A 1 333 ? 21.101 -10.020 4.279 1.00 88.56 333 MET A N 1
ATOM 2533 C CA . MET A 1 333 ? 20.063 -10.170 5.283 1.00 88.56 333 MET A CA 1
ATOM 2534 C C . MET A 1 333 ? 19.048 -11.238 4.869 1.00 88.56 333 MET A C 1
ATOM 2536 O O . MET A 1 333 ? 18.576 -11.285 3.731 1.00 88.56 333 MET A O 1
ATOM 2540 N N . ARG A 1 334 ? 18.668 -12.079 5.833 1.00 90.94 334 ARG A N 1
ATOM 2541 C CA . ARG A 1 334 ? 17.534 -12.991 5.677 1.00 90.94 334 ARG A CA 1
ATOM 2542 C C . ARG A 1 334 ? 16.245 -12.244 5.973 1.00 90.94 334 ARG A C 1
ATOM 2544 O O . ARG A 1 334 ? 16.239 -11.248 6.691 1.00 90.94 334 ARG A O 1
ATOM 2551 N N . PHE A 1 335 ? 15.134 -12.744 5.461 1.00 92.75 335 PHE A N 1
ATOM 2552 C CA . PHE A 1 335 ? 13.833 -12.186 5.785 1.00 92.75 335 PHE A CA 1
ATOM 2553 C C . PHE A 1 335 ? 12.792 -13.283 5.925 1.00 92.75 335 PHE A C 1
ATOM 2555 O O . PHE A 1 335 ? 12.845 -14.307 5.242 1.00 92.75 335 PHE A O 1
ATOM 2562 N N . HIS A 1 336 ? 11.815 -13.027 6.787 1.00 92.81 336 HIS A N 1
ATOM 2563 C CA . HIS A 1 336 ? 10.670 -13.901 7.000 1.00 92.81 336 HIS A CA 1
ATOM 2564 C C . HIS A 1 336 ? 9.413 -13.224 6.501 1.00 92.81 336 HIS A C 1
ATOM 2566 O O . HIS A 1 336 ? 9.148 -12.062 6.808 1.00 92.81 336 HIS A O 1
ATOM 2572 N N . ARG A 1 337 ? 8.626 -13.963 5.728 1.00 94.69 337 ARG A N 1
ATOM 2573 C CA . ARG A 1 337 ? 7.314 -13.514 5.277 1.00 94.69 337 ARG A CA 1
ATOM 2574 C C . ARG A 1 337 ? 6.296 -13.788 6.378 1.00 94.69 337 ARG A C 1
ATOM 2576 O O . ARG A 1 337 ? 6.042 -14.947 6.691 1.00 94.69 337 ARG A O 1
ATOM 2583 N N . LEU A 1 338 ? 5.687 -12.734 6.905 1.00 94.75 338 LEU A N 1
ATOM 2584 C CA . LEU A 1 338 ? 4.640 -12.801 7.923 1.00 94.75 338 LEU A CA 1
ATOM 2585 C C . LEU A 1 338 ? 3.352 -12.154 7.408 1.00 94.75 338 LEU A C 1
ATOM 2587 O O . LEU A 1 338 ? 3.381 -11.331 6.486 1.00 94.75 338 LEU A O 1
ATOM 2591 N N . SER A 1 339 ? 2.216 -12.509 8.012 1.00 93.88 339 SER A N 1
ATOM 2592 C CA . SER A 1 339 ? 1.005 -11.697 7.890 1.00 93.88 339 SER A CA 1
ATOM 2593 C C . SER A 1 339 ? 1.263 -10.311 8.495 1.00 93.88 339 SER A C 1
ATOM 2595 O O . SER A 1 339 ? 2.157 -10.133 9.329 1.00 93.88 339 SER A O 1
ATOM 2597 N N . VAL A 1 340 ? 0.481 -9.308 8.094 1.00 94.50 340 VAL A N 1
ATOM 2598 C CA . VAL A 1 340 ? 0.540 -7.991 8.749 1.00 94.50 340 VAL A CA 1
ATOM 2599 C C . VAL A 1 340 ? 0.281 -8.114 10.257 1.00 94.50 340 VAL A C 1
ATOM 2601 O O . VAL A 1 340 ? 1.017 -7.519 11.039 1.00 94.50 340 VAL A O 1
ATOM 2604 N N . GLY A 1 341 ? -0.714 -8.911 10.666 1.00 92.12 341 GLY A N 1
ATOM 2605 C CA . GLY A 1 341 ? -1.017 -9.170 12.076 1.00 92.12 341 GLY A CA 1
ATOM 2606 C C . GLY A 1 341 ? 0.183 -9.739 12.834 1.00 92.12 341 GLY A C 1
ATOM 2607 O O . GLY A 1 341 ? 0.615 -9.137 13.814 1.00 92.12 341 GLY A O 1
ATOM 2608 N N . GLY A 1 342 ? 0.790 -10.813 12.321 1.00 93.12 342 GLY A N 1
ATOM 2609 C CA . GLY A 1 342 ? 1.952 -11.454 12.939 1.00 93.12 342 GLY A CA 1
ATOM 2610 C C . GLY A 1 342 ? 3.181 -10.542 13.012 1.00 93.12 342 GLY A C 1
ATOM 2611 O O . GLY A 1 342 ? 3.870 -10.506 14.028 1.00 93.12 342 GLY A O 1
ATOM 2612 N N . ALA A 1 343 ? 3.437 -9.725 11.983 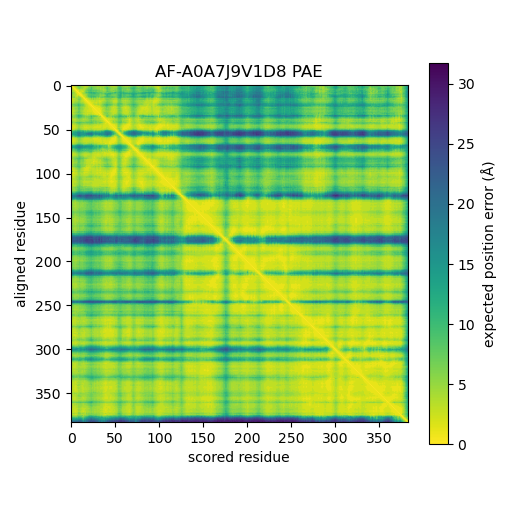1.00 95.25 343 ALA A N 1
ATOM 2613 C CA . ALA A 1 343 ? 4.521 -8.740 12.031 1.00 95.25 343 ALA A CA 1
ATOM 2614 C C . ALA A 1 343 ? 4.292 -7.669 13.115 1.00 95.25 343 ALA A C 1
ATOM 2616 O O . ALA A 1 343 ? 5.239 -7.243 13.773 1.00 95.25 343 ALA A O 1
ATOM 2617 N N . LEU A 1 344 ? 3.046 -7.232 13.313 1.00 94.75 344 LEU A N 1
ATOM 2618 C CA . LEU A 1 344 ? 2.681 -6.265 14.349 1.00 94.75 344 LEU A CA 1
ATOM 2619 C C . LEU A 1 344 ? 2.726 -6.876 15.756 1.00 94.75 344 LEU A C 1
ATOM 2621 O O . LEU A 1 344 ? 3.140 -6.203 16.697 1.00 94.75 344 LEU A O 1
ATOM 2625 N N . GLU A 1 345 ? 2.312 -8.132 15.913 1.00 93.56 345 GLU A N 1
ATOM 2626 C CA . GLU A 1 345 ? 2.428 -8.868 17.177 1.00 93.56 345 GLU A CA 1
ATOM 2627 C C . GLU A 1 345 ? 3.900 -9.020 17.572 1.00 93.56 345 GLU A C 1
ATOM 2629 O O . GLU A 1 345 ? 4.266 -8.682 18.701 1.00 93.56 345 GLU A O 1
ATOM 2634 N N . LEU A 1 346 ? 4.764 -9.353 16.608 1.00 95.19 346 LEU A N 1
ATOM 2635 C CA . LEU A 1 346 ? 6.207 -9.470 16.809 1.00 95.19 346 LEU A CA 1
ATOM 2636 C C . LEU A 1 346 ? 6.855 -8.167 17.315 1.00 95.19 346 LEU A C 1
ATOM 2638 O O . LEU A 1 346 ? 7.763 -8.215 18.144 1.00 95.19 346 LEU A O 1
ATOM 2642 N N . VAL A 1 347 ? 6.371 -6.987 16.894 1.00 96.62 347 VAL A N 1
ATOM 2643 C CA . VAL A 1 347 ? 6.823 -5.694 17.460 1.00 96.62 347 VAL A CA 1
ATOM 2644 C C . VAL A 1 347 ? 6.637 -5.673 18.978 1.00 96.62 347 VAL A C 1
ATOM 2646 O O . VAL A 1 347 ? 7.523 -5.224 19.706 1.00 96.62 347 VAL A O 1
ATOM 2649 N N . LEU A 1 348 ? 5.483 -6.141 19.462 1.00 95.12 348 LEU A N 1
ATOM 2650 C CA . LEU A 1 348 ? 5.156 -6.129 20.887 1.00 95.12 348 LEU A CA 1
ATOM 2651 C C . LEU A 1 348 ? 5.914 -7.212 21.656 1.00 95.12 348 LEU A C 1
ATOM 2653 O O . LEU A 1 348 ? 6.363 -6.941 22.769 1.00 95.12 348 LEU A O 1
ATOM 2657 N N . GLU A 1 349 ? 6.073 -8.398 21.071 1.00 94.56 349 GLU A N 1
ATOM 2658 C CA . GLU A 1 349 ? 6.817 -9.516 21.667 1.00 94.56 349 GLU A CA 1
ATOM 2659 C C . GLU A 1 349 ? 8.290 -9.174 21.897 1.00 94.56 349 GLU A C 1
ATOM 2661 O O . GLU A 1 349 ? 8.840 -9.472 22.956 1.00 94.56 349 GLU A O 1
ATOM 2666 N N . LEU A 1 350 ? 8.911 -8.481 20.940 1.00 94.62 350 LEU A N 1
ATOM 2667 C CA . LEU A 1 350 ? 10.301 -8.032 21.039 1.00 94.62 350 LEU A CA 1
ATOM 2668 C C . LEU A 1 350 ? 10.487 -6.835 21.981 1.00 94.62 350 LEU A C 1
ATOM 2670 O O . LEU A 1 350 ? 11.617 -6.423 22.228 1.00 94.62 350 LEU A O 1
ATOM 2674 N N . GLY A 1 351 ? 9.401 -6.230 22.473 1.00 94.94 351 GLY A N 1
ATOM 2675 C CA . GLY A 1 351 ? 9.468 -4.978 23.227 1.00 94.94 351 GLY A CA 1
ATOM 2676 C C . GLY A 1 351 ? 9.945 -3.784 22.391 1.00 94.94 351 GLY A C 1
ATOM 2677 O O . GLY A 1 351 ? 10.337 -2.765 22.962 1.00 94.94 351 GLY A O 1
ATOM 2678 N N . ALA A 1 352 ? 9.897 -3.885 21.058 1.00 96.38 352 ALA A N 1
ATOM 2679 C CA . ALA A 1 352 ? 10.296 -2.810 20.162 1.00 96.38 352 ALA A CA 1
ATOM 2680 C C . ALA A 1 352 ? 9.354 -1.602 20.306 1.00 96.38 352 ALA A C 1
ATOM 2682 O O . ALA A 1 352 ? 8.154 -1.720 20.571 1.00 96.38 352 ALA A O 1
ATOM 2683 N N . GLN A 1 353 ? 9.893 -0.405 20.096 1.00 96.69 353 GLN A N 1
ATOM 2684 C CA . GLN A 1 353 ? 9.156 0.854 20.205 1.00 96.69 353 GLN A CA 1
ATOM 2685 C C . GLN A 1 353 ? 8.334 1.186 18.951 1.00 96.69 353 GLN A C 1
ATOM 2687 O O . GLN A 1 353 ? 7.585 2.169 18.939 1.00 96.69 353 GLN A O 1
ATOM 2692 N N . GLY A 1 354 ? 8.422 0.360 17.908 1.00 96.62 354 GLY A N 1
ATOM 2693 C CA . GLY A 1 354 ? 7.613 0.484 16.705 1.00 96.62 354 GLY A CA 1
ATOM 2694 C C . GLY A 1 354 ? 8.072 -0.412 15.559 1.00 96.62 354 GLY A C 1
ATOM 2695 O O . GLY A 1 354 ? 8.928 -1.279 15.724 1.00 96.62 354 GLY A O 1
ATOM 2696 N N . LEU A 1 355 ? 7.498 -0.156 14.389 1.00 97.50 355 LEU A N 1
ATOM 2697 C CA . LEU A 1 355 ? 7.810 -0.780 13.108 1.00 97.50 355 LEU A CA 1
ATOM 2698 C C . LEU A 1 355 ? 8.352 0.291 12.153 1.00 97.50 355 LEU A C 1
ATOM 2700 O O . LEU A 1 355 ? 7.735 1.350 12.005 1.00 97.50 355 LEU A O 1
ATOM 2704 N N . LEU A 1 356 ? 9.476 0.013 11.495 1.00 97.56 356 LEU A N 1
ATOM 2705 C CA . LEU A 1 356 ? 10.000 0.809 10.388 1.00 97.56 356 LEU A CA 1
ATOM 2706 C C . LEU A 1 356 ? 9.745 0.061 9.078 1.00 97.56 356 LEU A C 1
ATOM 2708 O O . LEU A 1 356 ? 10.326 -0.997 8.839 1.00 97.56 356 LEU A O 1
ATOM 2712 N N . LEU A 1 357 ? 8.882 0.627 8.237 1.00 97.75 357 LEU A N 1
ATOM 2713 C CA . LEU A 1 357 ? 8.534 0.088 6.926 1.00 97.75 357 LEU A CA 1
ATOM 2714 C C . LEU A 1 357 ? 9.428 0.688 5.841 1.00 97.75 357 LEU A C 1
ATOM 2716 O O . LEU A 1 357 ? 9.544 1.912 5.768 1.00 97.75 357 LEU A O 1
ATOM 2720 N N . ASN A 1 358 ? 9.982 -0.166 4.972 1.00 96.44 358 ASN A N 1
ATOM 2721 C CA . ASN A 1 358 ? 10.757 0.213 3.784 1.00 96.44 358 ASN A CA 1
ATOM 2722 C C . ASN A 1 358 ? 11.820 1.294 4.088 1.00 96.44 358 ASN A C 1
ATOM 2724 O O . ASN A 1 358 ? 11.744 2.405 3.564 1.00 96.44 358 ASN A O 1
ATOM 2728 N N . PRO A 1 359 ? 12.828 1.008 4.927 1.00 94.56 359 PRO A N 1
ATOM 2729 C CA . PRO A 1 359 ? 13.833 1.992 5.345 1.00 94.56 359 PRO A CA 1
ATOM 2730 C C . PRO A 1 359 ? 14.593 2.656 4.177 1.00 94.56 359 PRO A C 1
ATOM 2732 O O . PRO A 1 359 ? 15.024 3.797 4.312 1.00 94.56 359 PRO A O 1
ATOM 2735 N N . GLY A 1 360 ? 14.703 1.988 3.019 1.00 91.19 360 GLY A N 1
ATOM 2736 C CA . GLY A 1 360 ? 15.277 2.533 1.778 1.00 91.19 360 GLY A CA 1
ATOM 2737 C C . GLY A 1 360 ? 14.370 3.504 1.002 1.00 91.19 360 GLY A C 1
ATOM 2738 O O . GLY A 1 360 ? 14.748 3.965 -0.072 1.00 91.19 360 GLY A O 1
ATOM 2739 N N . GLY A 1 361 ? 13.175 3.810 1.518 1.00 89.25 361 GLY A N 1
ATOM 2740 C CA . GLY A 1 361 ? 12.269 4.832 0.994 1.00 89.25 361 GLY A CA 1
ATOM 2741 C C . GLY A 1 361 ? 11.456 4.416 -0.248 1.00 89.25 361 GLY A C 1
ATOM 2742 O O . GLY A 1 361 ? 11.963 3.693 -1.100 1.00 89.25 361 GLY A O 1
ATOM 2743 N N . PRO A 1 362 ? 10.212 4.892 -0.429 1.00 92.19 362 PRO A N 1
ATOM 2744 C CA . PRO A 1 362 ? 9.405 5.631 0.542 1.00 92.19 362 PRO A CA 1
ATOM 2745 C C . PRO A 1 362 ? 9.123 4.794 1.800 1.00 92.19 362 PRO A C 1
ATOM 2747 O O . PRO A 1 362 ? 8.916 3.584 1.697 1.00 92.19 362 PRO A O 1
ATOM 2750 N N . SER A 1 363 ? 9.175 5.429 2.975 1.00 94.94 363 SER A N 1
ATOM 2751 C CA . SER A 1 363 ? 9.199 4.765 4.285 1.00 94.94 363 SER A CA 1
ATOM 2752 C C . SER A 1 363 ? 8.098 5.278 5.213 1.00 94.94 363 SER A C 1
ATOM 2754 O O . SER A 1 363 ? 7.591 6.386 5.043 1.00 94.94 363 SER A O 1
ATOM 2756 N N . ALA A 1 364 ? 7.732 4.480 6.217 1.00 95.81 364 ALA A N 1
ATOM 2757 C CA . ALA A 1 364 ? 6.844 4.922 7.292 1.00 95.81 364 ALA A CA 1
ATOM 2758 C C . ALA A 1 364 ? 7.251 4.340 8.643 1.00 95.81 364 ALA A C 1
ATOM 2760 O O . ALA A 1 364 ? 7.827 3.256 8.734 1.00 95.81 364 ALA A O 1
ATOM 2761 N N . ASN A 1 365 ? 6.906 5.069 9.703 1.00 95.00 365 ASN A N 1
ATOM 2762 C CA . ASN A 1 365 ? 7.123 4.657 11.082 1.00 95.00 365 ASN A CA 1
ATOM 2763 C C . ASN A 1 365 ? 5.780 4.436 11.774 1.00 95.00 365 ASN A C 1
ATOM 2765 O O . ASN A 1 365 ? 4.966 5.354 11.851 1.00 95.00 365 ASN A O 1
ATOM 2769 N N . VAL A 1 366 ? 5.582 3.250 12.342 1.00 95.38 366 VAL A N 1
ATOM 2770 C CA . VAL A 1 366 ? 4.404 2.932 13.156 1.00 95.38 366 VAL A CA 1
ATOM 2771 C C . VAL A 1 366 ? 4.848 2.772 14.603 1.00 95.38 366 VAL A C 1
ATOM 2773 O O . VAL A 1 366 ? 5.628 1.879 14.917 1.00 95.38 366 VAL A O 1
ATOM 2776 N N . SER A 1 367 ? 4.378 3.638 15.499 1.00 94.06 367 SER A N 1
ATOM 2777 C CA . SER A 1 367 ? 4.742 3.558 16.921 1.00 94.06 367 SER A CA 1
ATOM 2778 C C . SER A 1 367 ? 4.139 2.325 17.599 1.00 94.06 367 SER A C 1
ATOM 2780 O O . SER A 1 367 ? 3.043 1.891 17.246 1.00 94.06 367 SER A O 1
ATOM 2782 N N . ALA A 1 368 ? 4.788 1.807 18.644 1.00 94.12 368 ALA A N 1
ATOM 2783 C CA . ALA A 1 368 ? 4.246 0.709 19.448 1.00 94.12 368 ALA A CA 1
ATOM 2784 C C . ALA A 1 368 ? 2.879 1.047 20.067 1.00 94.12 368 ALA A C 1
ATOM 2786 O O . ALA A 1 368 ? 2.038 0.164 20.220 1.00 94.12 368 ALA A O 1
ATOM 2787 N N . LEU A 1 369 ? 2.618 2.322 20.392 1.00 91.06 369 LEU A N 1
ATOM 2788 C CA . LEU A 1 369 ? 1.290 2.767 20.823 1.00 91.06 369 LEU A CA 1
ATOM 2789 C C . LEU A 1 369 ? 0.251 2.515 19.726 1.00 91.06 369 LEU A C 1
ATOM 2791 O O . LEU A 1 369 ? -0.799 1.933 19.997 1.00 91.06 369 LEU A O 1
ATOM 2795 N N . GLN A 1 370 ? 0.555 2.915 18.490 1.00 91.25 370 GLN A N 1
ATOM 2796 C CA . GLN A 1 370 ? -0.340 2.694 17.363 1.00 91.25 370 GLN A CA 1
ATOM 2797 C C . GLN A 1 370 ? -0.520 1.194 17.077 1.00 91.25 370 GLN A C 1
ATOM 2799 O O . GLN A 1 370 ? -1.648 0.755 16.861 1.00 91.25 370 GLN A O 1
ATOM 2804 N N . VAL A 1 371 ? 0.550 0.394 17.164 1.00 93.00 371 VAL A N 1
ATOM 2805 C CA . VAL A 1 371 ? 0.485 -1.075 17.052 1.00 93.00 371 VAL A CA 1
ATOM 2806 C C . VAL A 1 371 ? -0.469 -1.669 18.095 1.00 93.00 371 VAL A C 1
ATOM 2808 O O . VAL A 1 371 ? -1.374 -2.424 17.744 1.00 93.00 371 VAL A O 1
ATOM 2811 N N . ARG A 1 372 ? -0.337 -1.289 19.375 1.00 90.25 372 ARG A N 1
ATOM 2812 C CA . ARG A 1 372 ? -1.218 -1.774 20.458 1.00 90.25 372 ARG A CA 1
ATOM 2813 C C . ARG A 1 372 ? -2.678 -1.407 20.234 1.00 90.25 372 ARG A C 1
ATOM 2815 O O . ARG A 1 372 ? -3.561 -2.225 20.490 1.00 90.25 372 ARG A O 1
ATOM 2822 N N . ARG A 1 373 ? -2.937 -0.179 19.774 1.00 87.19 373 ARG A N 1
ATOM 2823 C CA . ARG A 1 373 ? -4.291 0.264 19.423 1.00 87.19 373 ARG A CA 1
ATOM 2824 C C . ARG A 1 373 ? -4.857 -0.602 18.299 1.00 87.19 373 ARG A C 1
ATOM 2826 O O . ARG A 1 373 ? -5.991 -1.056 18.397 1.00 87.19 373 ARG A O 1
ATOM 2833 N N . PHE A 1 374 ? -4.055 -0.899 17.281 1.00 86.88 374 PHE A N 1
ATOM 2834 C CA . PHE A 1 374 ? -4.494 -1.695 16.138 1.00 86.88 374 PHE A CA 1
ATOM 2835 C C . PHE A 1 374 ? -4.812 -3.143 16.484 1.00 86.88 374 PHE A C 1
ATOM 2837 O O . PHE A 1 374 ? -5.827 -3.674 16.053 1.00 86.88 374 PHE A O 1
ATOM 2844 N N . LEU A 1 375 ? -3.956 -3.759 17.301 1.00 87.00 375 LEU A N 1
ATOM 2845 C CA . LEU A 1 375 ? -4.106 -5.139 17.756 1.00 87.00 375 LEU A CA 1
ATOM 2846 C C . LEU A 1 375 ? -5.108 -5.286 18.909 1.00 87.00 375 LEU A C 1
ATOM 2848 O O . LEU A 1 375 ? -5.281 -6.388 19.435 1.00 87.00 375 LEU A O 1
ATOM 2852 N N . GLY A 1 376 ? -5.724 -4.186 19.349 1.00 80.56 376 GLY A N 1
ATOM 2853 C CA . GLY A 1 376 ? -6.639 -4.134 20.488 1.00 80.56 376 GLY A CA 1
ATOM 2854 C C . GLY A 1 376 ? -6.049 -4.613 21.811 1.00 80.56 376 GLY A C 1
ATOM 2855 O O . GLY A 1 376 ? -6.771 -5.043 22.705 1.00 80.56 376 GLY A O 1
ATOM 2856 N N . THR A 1 377 ? -4.725 -4.540 21.955 1.00 76.38 377 THR A N 1
ATOM 2857 C CA . THR A 1 377 ? -4.019 -4.838 23.211 1.00 76.38 377 THR A CA 1
ATOM 2858 C C . THR A 1 377 ? -3.879 -3.600 24.098 1.00 76.38 377 THR A C 1
ATOM 2860 O O . THR A 1 377 ? -3.447 -3.695 25.249 1.00 76.38 377 THR A O 1
ATOM 2863 N N . TRP A 1 378 ? -4.272 -2.429 23.592 1.00 68.31 378 TRP A N 1
ATOM 2864 C CA . TRP A 1 378 ? -4.374 -1.205 24.375 1.00 68.31 378 TRP A CA 1
ATOM 2865 C C . TRP A 1 378 ? -5.611 -1.231 25.280 1.00 68.31 378 TRP A C 1
ATOM 2867 O O . TRP A 1 378 ? -6.738 -1.336 24.803 1.00 68.31 378 TRP A O 1
ATOM 2877 N N . ARG A 1 379 ? -5.411 -1.077 26.592 1.00 59.28 379 ARG A N 1
ATOM 2878 C CA . ARG A 1 379 ? -6.497 -0.757 27.522 1.00 59.28 379 ARG A CA 1
ATOM 2879 C C . ARG A 1 379 ? -6.541 0.757 27.676 1.00 59.28 379 ARG A C 1
ATOM 2881 O O . ARG A 1 379 ? -5.575 1.346 28.156 1.00 59.28 379 ARG A O 1
ATOM 2888 N N . GLU A 1 380 ? -7.641 1.382 27.265 1.00 55.53 380 GLU A N 1
ATOM 2889 C CA . GLU A 1 380 ? -7.936 2.743 27.712 1.00 55.53 380 GLU A CA 1
ATOM 2890 C C . GLU A 1 380 ? -7.967 2.715 29.242 1.00 55.53 380 GLU A C 1
ATOM 2892 O O . GLU A 1 380 ? -8.639 1.867 29.833 1.00 55.53 380 GLU A O 1
ATOM 2897 N N . ALA A 1 381 ? -7.181 3.581 29.886 1.00 40.03 381 ALA A N 1
ATOM 2898 C CA . ALA A 1 381 ? -7.367 3.825 31.304 1.00 40.03 381 ALA A CA 1
ATOM 2899 C C . ALA A 1 381 ? -8.799 4.344 31.445 1.00 40.03 381 ALA A C 1
ATOM 2901 O O . ALA A 1 381 ? -9.112 5.413 30.926 1.00 40.03 381 ALA A O 1
ATOM 2902 N N . THR A 1 382 ? -9.670 3.539 32.049 1.00 33.56 382 THR A N 1
ATOM 2903 C CA . THR A 1 382 ? -11.026 3.942 32.417 1.00 33.56 382 THR A CA 1
ATOM 2904 C C . THR A 1 382 ? -10.914 5.229 33.223 1.00 33.56 382 THR A C 1
ATOM 2906 O O . THR A 1 382 ? -10.333 5.205 34.311 1.00 33.56 382 THR A O 1
ATOM 2909 N N . ALA A 1 383 ? -11.372 6.334 32.636 1.00 28.30 383 ALA A N 1
ATOM 2910 C CA . ALA A 1 383 ? -11.536 7.611 33.315 1.00 28.30 383 ALA A CA 1
ATOM 2911 C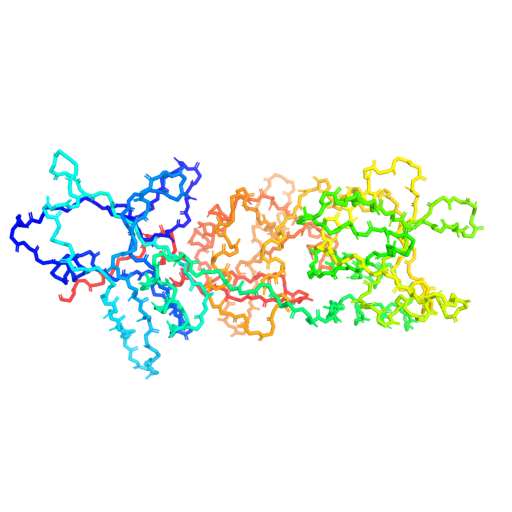 C . ALA A 1 383 ? -12.854 7.610 34.086 1.00 28.30 383 ALA A C 1
ATOM 2913 O O . ALA A 1 383 ? -13.847 7.097 33.518 1.00 28.30 383 ALA A O 1
#

Sequence (383 aa):
VDRDAVARDDGRRPWQRELTVDGEATLVDLVELLGLPLAFTDDRGVWALMRGHDTEDGVHILAVVEQVAAPGRPPRWAVHMVSHVPPAQLADDGVVDLHFRSLPGPPREVVAAAHRGDSYSRPAPDGEPADNPAVRTALATYAADQTPENALDVLRQAFGGQLVLDATGSTFGDEARGGVTRLVINFIRAPDGSKALPAFTAHDELVKFREEDEEGPRSLVQPADRVLAFFVRDPEARWLYIDPAGPPLGIRRDQVEFALQAGHNAAVKNALTRPDLTMQDLFDALRAPGGILFVGDRGQGDDIQPLVVDTGGSEKLLAFTSAVEAAAWDRTMRFHRLSVGGALELVLELGAQGLLLNPGGPSANVSALQVRRFLGTWREATA

Foldseek 3Di:
DAQDFAQAPVRDRLLDDDDDDDQQDWVVNVDVVSDDHQQDPVQWFKKFKWWDDPPDPPIAGAWIKTFHDDPPDPTDIDIGGQDRDGPNNCDDVNDTDIYIDTQPDDNVVCSVCNNVVHHDDDDDPVPDWFAQVQLVVLVVVCLVPVDPLSLLSNLQSLLEGKKKFFQFPWDDADVVVVTDTGTDTDWDADPVRFTATEIERTLVLVCLVVVVPPVTTDIDMDGSNVVLVVQLVPPRHFWYWYSVSPSTDTDGSVNSVVFPVQPFQHQQRHLLSDPPRDPSSNSVSLSPPPQKKKFWADDDDPDGHTDWDDDPNFTATEIERTPSLVCSVPVVIDIDIDRSNVSLVVCVVVVGQWHWYSPVDSIDTGGNVSSCSSSVVDDDPDD

Nearest PDB structures (foldseek):
  7msg-assembly1_A  TM=3.918E-01  e=4.029E+00  Homo sapiens
  2rjk-assembly1_A  TM=4.192E-01  e=5.296E+00  unclassified
  2rjl-assembly1_A  TM=4.173E-01  e=5.908E+00  unclassified

pLDDT: mean 87.94, std 10.28, range [28.3, 98.12]

Mean predicted aligned error: 7.07 Å

InterPro domains:
  IPR009839 SseB, N-terminal domain [PF07179] (136-256)
  IPR009839 SseB, N-terminal domain [PF07179] (300-363)

Secondary structure (DSSP, 8-state):
-B--PPPPTTS--TT-------TT--HHHHHHHH------TTS-EEEEEEES-TTSTT-EEEEEEEEE--TTSPPEEEEEE-----HHHH-BTTB--EEEEE--S-HHHHHHHHHTTPPP-PPP-TTPPPB-HHHHHHHHHHHHS--HHHHHHHHHHTTSSEEEEE-TT-B---GGGTPPPB-----EE-TTS-EEEEEESBHHHHHHHTTT-TT---EEEEEHHHHHHHHHH-TTEEEEEESTTSS-EEEEHHHHHHHHHT-B-HHHHHHHT-TT--HHHHHHHHTSTT-EEEEEE---TT---B-EEESSS-EEEEEESBHHHHHHH-TT-EEEEEEHHHHHHHHHHTT-SEEEE-TTSS-EEEEHHHHHHHTT-PPP---